Protein AF-0000000078079134 (afdb_homodimer)

Sequence (468 aa):
QHSVSSSVSHIVAVDLDTEELRIVKTSYPDKLHLVKGDVSQESTNVEAVETAIRQGKRLTSLILNAATFKPLGPFPTLNLVNWKWAYDINFFSIIRMLQVAWPYLQEPSGDVMITSTRMSQKPCESWTPYASTKATLNFLCGCIPLEDSRIKCVVMTPGAVDTQMQTQMRQEDYISKDLLKFLETLKDEGKLLKPEEPATAFSVLVETGIPESLNGQTVYWEDIVGSGKFKNPDQHSVSSSVSHIVAVDLDTEELRIVKTSYPDKLHLVKGDVSQESTNVEAVETAIRQGKRLTSLILNAATFKPLGPFPTL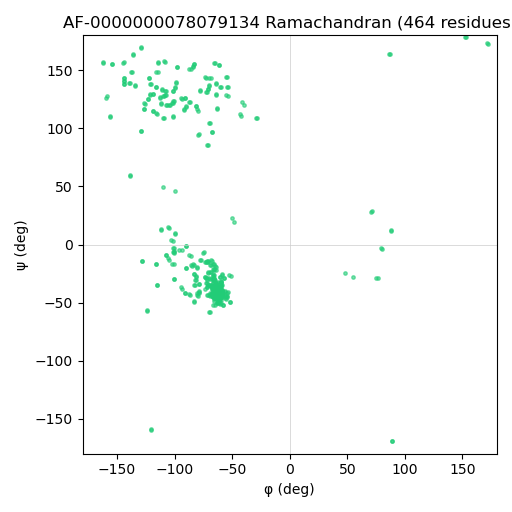NLVNWKWAYDINFFSIIRMLQVAWPYLQEPSGDVMITSTRMSQKPCESWTPYASTKATLNFLCGCIPLEDSRIKCVVMTPGAVDTQMQTQMRQEDYISKDLLKFLETLKDEGKLLKPEEPATAFSVLVETGIPESLNGQTVYWEDIVGSGKFKNPD

Secondary structure (DSSP, 8-state):
-----TT---EEEEES--HHHHHHHHH-TTTEEEEES-TTSHHHHHHHHHHHHHHHSS--EEEE--------S-GGGS-HHHHHHHHIIIIIHHHHHHHHHHHHHSSS-EEEEEE--GGGTS--TT-HHHHHHHHHHHHHHHHHHHH-TTEEEEEEE--SB-SHHHHHHHT-TTS-HHHHHHHHHHHHTT-SBPTHHHHHHHHHHHHH---GGGTTEEEEHHHHHTSSSS----/-----TT-S-EEEEES--HHHHHHHHH-TTTEEEEES-TTSHHHHHHHHHHHHHHHSS--EEEE--------S-GGGS-HHHHHHHHIIIIIHHHHHHHHHHHHHSSS-EEEEEE--GGGTS--TT-HHHHHHHHHHHHHHHHHHHH-TTEEEEEEE--SB-SHHHHHHHT-TTS-HHHHHHHHHHHHTT-SBPTHHHHHHHHHHHHH---GGGTTEEEEHHHHHTSSSS----

Organism: Fusarium culmorum (NCBI:txid5516)

pLDDT: mean 89.51, std 13.26, range [24.98, 98.44]

Radius of gyration: 23.97 Å; Cα contacts (8 Å, |Δi|>4): 802; chains: 2; bounding box: 57×76×55 Å

Foldseek 3Di:
DQDDFPVQQAAEDEDCDCVVVVVVCVVVVLHYHYQHDQLLDLVSLLVRLVVCCVRVVAAAEAEAEWADQDDFDAPVVDDVVRLVVRLSGLPVSVVSSCVSCVVRCVVPAHEYEYEAAPCLVPPDGRRCSRSVSRVVVLQVQLCVCVVPVRYFYAYEHAPQAPDPNLVVQLVDPRDDPVVNVVSVVCVVVVNHHYPVQLSVLVSLCSVPNDDPVRGSHYYYSCVRDPVVPSDDPD/DQDDFPVQQAAEDEDCDCVVVVVVCVVVVLHYHYQHDQLLDLVSLLVRLVVCCVRVVAAAEAEAEWADQDDFDAPVPDDVVRLVVRLSGLPVSVVSSCVSCVVRCVVPAHEYEYEAAPCLVPPDGRRCSRSVSRVVVLQVQLCVCVVPVRYFYAYEHAPQAPDPNLVVQLVDPRHDPVVNVVSVVCVVVVNHHYPVQLSVLVSLCSVPNDDPVRGSHYYYSCVRDPVVPSDDPD

Structure (mmCIF, N/CA/C/O backbone):
data_AF-0000000078079134-model_v1
#
loop_
_entity.id
_entity.type
_entity.pdbx_description
1 polymer 'Putative oxidoreductase'
#
loop_
_atom_site.group_PDB
_atom_site.id
_atom_site.type_symbol
_atom_site.label_atom_id
_atom_site.label_alt_id
_atom_site.label_comp_id
_atom_site.label_asym_id
_atom_site.label_entity_id
_atom_site.label_seq_id
_atom_site.pdbx_PDB_ins_code
_atom_site.Cartn_x
_atom_site.Cartn_y
_atom_site.Cartn_z
_atom_site.occupancy
_atom_site.B_iso_or_equiv
_atom_site.auth_seq_id
_atom_site.auth_comp_id
_atom_site.auth_asym_id
_atom_site.auth_atom_id
_atom_site.pdbx_PDB_model_num
ATOM 1 N N . GLN A 1 1 ? -13.047 24.25 13.312 1 32.56 1 GLN A N 1
ATOM 2 C CA . GLN A 1 1 ? -12.266 25.125 14.188 1 32.56 1 GLN A CA 1
ATOM 3 C C . GLN A 1 1 ? -10.797 24.719 14.195 1 32.56 1 GLN A C 1
ATOM 5 O O . GLN A 1 1 ? -10.461 23.562 14.5 1 32.56 1 GLN A O 1
ATOM 10 N N . HIS A 1 2 ? -10.141 25.266 13.32 1 46.44 2 HIS A N 1
ATOM 11 C CA . HIS A 1 2 ? -8.719 25.047 13.102 1 46.44 2 HIS A CA 1
ATOM 12 C C . HIS A 1 2 ? -7.898 25.609 14.266 1 46.44 2 HIS A C 1
ATOM 14 O O . HIS A 1 2 ? -8.203 26.672 14.797 1 46.44 2 HIS A O 1
ATOM 20 N N . SER A 1 3 ? -7.523 24.766 15.219 1 46.56 3 SER A N 1
ATOM 21 C CA . SER A 1 3 ? -6.609 25.266 16.234 1 46.56 3 SER A CA 1
ATOM 22 C C . SER A 1 3 ? -5.219 25.516 15.648 1 46.56 3 SER A C 1
ATOM 24 O O . SER A 1 3 ? -4.68 24.656 14.938 1 46.56 3 SER A O 1
ATOM 26 N N . VAL A 1 4 ? -4.996 26.812 15.477 1 53.03 4 VAL A N 1
ATOM 27 C CA . VAL A 1 4 ? -3.656 27.203 15.047 1 53.03 4 VAL A CA 1
ATOM 28 C C . VAL A 1 4 ? -2.715 27.234 16.25 1 53.03 4 VAL A C 1
ATOM 30 O O . VAL A 1 4 ? -3.01 27.875 17.25 1 53.03 4 VAL A O 1
ATOM 33 N N . SER A 1 5 ? -1.735 26.422 16.281 1 57.16 5 SER A N 1
ATOM 34 C CA . SER A 1 5 ? -0.707 26.359 17.328 1 57.16 5 SER A CA 1
ATOM 35 C C . SER A 1 5 ? -0.036 27.719 17.516 1 57.16 5 SER A C 1
ATOM 37 O O . SER A 1 5 ? 0.282 28.406 16.547 1 57.16 5 SER A O 1
ATOM 39 N N . SER A 1 6 ? 0.067 28.281 18.719 1 60 6 SER A N 1
ATOM 40 C CA . SER A 1 6 ? 0.675 29.562 19.078 1 60 6 SER A CA 1
ATOM 41 C C . SER A 1 6 ? 2.145 29.609 18.672 1 60 6 SER A C 1
ATOM 43 O O . SER A 1 6 ? 2.682 30.672 18.391 1 60 6 SER A O 1
ATOM 45 N N . SER A 1 7 ? 2.727 28.453 18.578 1 62.09 7 SER A N 1
ATOM 46 C CA . SER A 1 7 ? 4.16 28.438 18.312 1 62.09 7 SER A CA 1
ATOM 47 C C . SER A 1 7 ? 4.449 28.469 16.812 1 62.09 7 SER A C 1
ATOM 49 O O . SER A 1 7 ? 5.586 28.703 16.406 1 62.09 7 SER A O 1
ATOM 51 N N . VAL A 1 8 ? 3.357 28.312 16.062 1 68.81 8 VAL A N 1
ATOM 52 C CA . VAL A 1 8 ? 3.527 28.297 14.609 1 68.81 8 VAL A CA 1
ATOM 53 C C . VAL A 1 8 ? 3.309 29.703 14.047 1 68.81 8 VAL A C 1
ATOM 55 O O . VAL A 1 8 ? 2.291 30.344 14.336 1 68.81 8 VAL A O 1
ATOM 58 N N . SER A 1 9 ? 4.227 30.109 13.375 1 77.25 9 SER A N 1
ATOM 59 C CA . SER A 1 9 ? 4.184 31.484 12.891 1 77.25 9 SER A CA 1
ATOM 60 C C . SER A 1 9 ? 3.342 31.594 11.625 1 77.25 9 SER A C 1
ATOM 62 O O . SER A 1 9 ? 2.611 32.562 11.445 1 77.25 9 SER A O 1
ATOM 64 N N . HIS A 1 10 ? 3.426 30.594 10.859 1 94.12 10 HIS A N 1
ATOM 65 C CA . HIS A 1 10 ? 2.707 30.656 9.594 1 94.12 10 HIS A CA 1
ATOM 66 C C . HIS A 1 10 ? 2.145 29.297 9.211 1 94.12 10 HIS A C 1
ATOM 68 O O . HIS A 1 10 ? 2.801 28.266 9.406 1 94.12 10 HIS A O 1
ATOM 74 N N . ILE A 1 11 ? 0.944 29.297 8.719 1 95.19 11 ILE A N 1
ATOM 75 C CA . ILE A 1 11 ? 0.275 28.094 8.234 1 95.19 11 ILE A CA 1
ATOM 76 C C . ILE A 1 11 ? -0.149 28.297 6.781 1 95.19 11 ILE A C 1
ATOM 78 O O . ILE A 1 11 ? -0.783 29.297 6.445 1 95.19 11 ILE A O 1
ATOM 82 N N . VAL A 1 12 ? 0.262 27.406 5.906 1 96.62 12 VAL A N 1
ATOM 83 C CA . VAL A 1 12 ? -0.221 27.391 4.527 1 96.62 12 VAL A CA 1
ATOM 84 C C . VAL A 1 12 ? -1.216 26.234 4.352 1 96.62 12 VAL A C 1
ATOM 86 O O . VAL A 1 12 ? -0.881 25.078 4.586 1 96.62 12 VAL A O 1
ATOM 89 N N . ALA A 1 13 ? -2.451 26.531 3.973 1 96.25 13 ALA A N 1
ATOM 90 C CA . ALA A 1 13 ? -3.5 25.547 3.734 1 96.25 13 ALA A CA 1
ATOM 91 C C . ALA A 1 13 ? -3.797 25.406 2.242 1 96.25 13 ALA A C 1
ATOM 93 O O . ALA A 1 13 ? -3.992 26.422 1.55 1 96.25 13 ALA A O 1
ATOM 94 N N . VAL A 1 14 ? -3.783 24.188 1.764 1 96.12 14 VAL A N 1
ATOM 95 C CA . VAL A 1 14 ? -4.082 23.891 0.368 1 96.12 14 VAL A CA 1
ATOM 96 C C . VAL A 1 14 ? -5.449 23.219 0.266 1 96.12 14 VAL A C 1
ATOM 98 O O . VAL A 1 14 ? -5.738 22.266 1.006 1 96.12 14 VAL A O 1
ATOM 101 N N . ASP A 1 15 ? -6.281 23.672 -0.635 1 93.88 15 ASP A N 1
ATOM 102 C CA . ASP A 1 15 ? -7.59 23.078 -0.848 1 93.88 15 ASP A CA 1
ATOM 103 C C . ASP A 1 15 ? -8.086 23.328 -2.271 1 93.88 15 ASP A C 1
ATOM 105 O O . ASP A 1 15 ? -7.641 24.266 -2.936 1 93.88 15 ASP A O 1
ATOM 109 N N . LEU A 1 16 ? -8.945 22.453 -2.682 1 91.31 16 LEU A N 1
ATOM 110 C CA . LEU A 1 16 ? -9.594 22.641 -3.975 1 91.31 16 LEU A CA 1
ATOM 111 C C . LEU A 1 16 ? -10.516 23.859 -3.947 1 91.31 16 LEU A C 1
ATOM 113 O O . LEU A 1 16 ? -10.672 24.547 -4.957 1 91.31 16 LEU A O 1
ATOM 117 N N . ASP A 1 17 ? -11.156 24 -2.854 1 89.75 17 ASP A N 1
ATOM 118 C CA . ASP A 1 17 ? -12.062 25.109 -2.588 1 89.75 17 ASP A CA 1
ATOM 119 C C . ASP A 1 17 ? -11.688 25.828 -1.289 1 89.75 17 ASP A C 1
ATOM 121 O O . ASP A 1 17 ? -11.789 25.234 -0.207 1 89.75 17 ASP A O 1
ATOM 125 N N . THR A 1 18 ? -11.398 27.141 -1.421 1 90.12 18 THR A N 1
ATOM 126 C CA . THR A 1 18 ? -10.867 27.844 -0.258 1 90.12 18 THR A CA 1
ATOM 127 C C . THR A 1 18 ? -11.93 28.734 0.375 1 90.12 18 THR A C 1
ATOM 129 O O . THR A 1 18 ? -11.633 29.562 1.245 1 90.12 18 THR A O 1
ATOM 132 N N . GLU A 1 19 ? -13.133 28.547 0.016 1 91.06 19 GLU A N 1
ATOM 133 C CA . GLU A 1 19 ? -14.188 29.453 0.489 1 91.06 19 GLU A CA 1
ATOM 134 C C . GLU A 1 19 ? -14.312 29.391 2.008 1 91.06 19 GLU A C 1
ATOM 136 O O . GLU A 1 19 ? -14.312 30.422 2.674 1 91.06 19 GLU A O 1
ATOM 141 N N . GLU A 1 20 ? -14.398 28.203 2.529 1 88.25 20 GLU A N 1
ATOM 142 C CA . GLU A 1 20 ? -14.531 28.047 3.975 1 88.25 20 GLU A CA 1
ATOM 143 C C . GLU A 1 20 ? -13.266 28.5 4.695 1 88.25 20 GLU A C 1
ATOM 145 O O . GLU A 1 20 ? -13.336 29.078 5.789 1 88.25 20 GLU A O 1
ATOM 150 N N . LEU A 1 21 ? -12.148 28.328 4.121 1 91.88 21 LEU A N 1
ATOM 151 C CA . LEU A 1 21 ? -10.867 28.672 4.723 1 91.88 21 LEU A CA 1
ATOM 152 C C . LEU A 1 21 ? -10.664 30.188 4.738 1 91.88 21 LEU A C 1
ATOM 154 O O . LEU A 1 21 ? -9.984 30.719 5.613 1 91.88 21 LEU A O 1
ATOM 158 N N . ARG A 1 22 ? -11.266 30.859 3.811 1 93.56 22 ARG A N 1
ATOM 159 C CA . ARG A 1 22 ? -11.172 32.312 3.762 1 93.56 22 ARG A CA 1
ATOM 160 C C . ARG A 1 22 ? -11.828 32.938 4.984 1 93.56 22 ARG A C 1
ATOM 162 O O . ARG A 1 22 ? -11.352 33.969 5.496 1 93.56 22 ARG A O 1
ATOM 169 N N . ILE A 1 23 ? -12.844 32.312 5.406 1 92.81 23 ILE A N 1
ATOM 170 C CA . ILE A 1 23 ? -13.508 32.812 6.613 1 92.81 23 ILE A CA 1
ATOM 171 C C . ILE A 1 23 ? -12.578 32.656 7.812 1 92.81 23 ILE A C 1
ATOM 173 O O . ILE A 1 23 ? -12.422 33.562 8.609 1 92.81 23 ILE A O 1
ATOM 177 N N . VAL A 1 24 ? -11.898 31.531 7.91 1 90.5 24 VAL A N 1
ATOM 178 C CA . VAL A 1 24 ? -10.953 31.266 8.992 1 90.5 24 VAL A CA 1
ATOM 179 C C . VAL A 1 24 ? -9.789 32.25 8.906 1 90.5 24 VAL A C 1
ATOM 181 O O . VAL A 1 24 ? -9.305 32.75 9.922 1 90.5 24 VAL A O 1
ATOM 184 N N . LYS A 1 25 ? -9.391 32.594 7.719 1 93 25 LYS A N 1
ATOM 185 C CA . LYS A 1 25 ? -8.242 33.469 7.48 1 93 25 LYS A CA 1
ATOM 186 C C . LYS A 1 25 ? -8.5 34.875 8.016 1 93 25 LYS A C 1
ATOM 188 O O . LYS A 1 25 ? -7.566 35.562 8.43 1 93 25 LYS A O 1
ATOM 193 N N . THR A 1 26 ? -9.773 35.312 8.023 1 94.44 26 THR A N 1
ATOM 194 C CA . THR A 1 26 ? -10.102 36.656 8.531 1 94.44 26 THR A CA 1
ATOM 195 C C . THR A 1 26 ? -9.695 36.781 9.992 1 94.44 26 THR A C 1
ATOM 197 O O . THR A 1 26 ? -9.328 37.875 10.438 1 94.44 26 THR A O 1
ATOM 200 N N . SER A 1 27 ? -9.695 35.688 10.656 1 91.75 27 SER A N 1
ATOM 201 C CA . SER A 1 27 ? -9.32 35.688 12.07 1 91.75 27 SER A CA 1
ATOM 202 C C . SER A 1 27 ? -7.809 35.594 12.242 1 91.75 27 SER A C 1
ATOM 204 O O . SER A 1 27 ? -7.285 35.906 13.32 1 91.75 27 SER A O 1
ATOM 206 N N . TYR A 1 28 ? -7.078 35.156 11.195 1 91.31 28 TYR A N 1
ATOM 207 C CA . TYR A 1 28 ? -5.629 34.969 11.242 1 91.31 28 TYR A CA 1
ATOM 208 C C . TYR A 1 28 ? -4.973 35.469 9.953 1 91.31 28 TYR A C 1
ATOM 210 O O . TYR A 1 28 ? -4.246 34.688 9.305 1 91.31 28 TYR A O 1
ATOM 218 N N . PRO A 1 29 ? -5.137 36.719 9.609 1 91.06 29 PRO A N 1
ATOM 219 C CA . PRO A 1 29 ? -4.711 37.188 8.297 1 91.06 29 PRO A CA 1
ATOM 220 C C . PRO A 1 29 ? -3.197 37.125 8.109 1 91.06 29 PRO A C 1
ATOM 222 O O . PRO A 1 29 ? -2.717 36.969 6.988 1 91.06 29 PRO A O 1
ATOM 225 N N . ASP A 1 30 ? -2.42 37.281 9.172 1 91.5 30 ASP A N 1
ATOM 226 C CA . ASP A 1 30 ? -0.965 37.312 9.055 1 91.5 30 ASP A CA 1
ATOM 227 C C . ASP A 1 30 ? -0.362 35.906 9.281 1 91.5 30 ASP A C 1
ATOM 229 O O . ASP A 1 30 ? 0.834 35.719 9.062 1 91.5 30 ASP A O 1
ATOM 233 N N . LYS A 1 31 ? -1.21 34.969 9.633 1 93.44 31 LYS A N 1
ATOM 234 C CA . LYS A 1 31 ? -0.692 33.656 10.031 1 93.44 31 LYS A CA 1
ATOM 235 C C . LYS A 1 31 ? -1.122 32.562 9.055 1 93.44 31 LYS A C 1
ATOM 237 O O . LYS A 1 31 ? -0.361 31.656 8.773 1 93.44 31 LYS A O 1
ATOM 242 N N . LEU A 1 32 ? -2.338 32.688 8.516 1 95.38 32 LEU A N 1
ATOM 243 C CA . LEU A 1 32 ? -2.896 31.688 7.625 1 95.38 32 LEU A CA 1
ATOM 244 C C . LEU A 1 32 ? -2.797 32.125 6.168 1 95.38 32 LEU A C 1
ATOM 246 O O . LEU A 1 32 ? -3.295 33.188 5.801 1 95.38 32 LEU A O 1
ATOM 250 N N . HIS A 1 33 ? -2.15 31.359 5.367 1 96.75 33 HIS A N 1
ATOM 251 C CA . HIS A 1 33 ? -2.004 31.578 3.934 1 96.75 33 HIS A CA 1
ATOM 252 C C . HIS A 1 33 ? -2.67 30.469 3.129 1 96.75 33 HIS A C 1
ATOM 254 O O . HIS A 1 33 ? -2.561 29.297 3.48 1 96.75 33 HIS A O 1
ATOM 260 N N . LEU A 1 34 ? -3.398 30.891 2.088 1 97.19 34 LEU A N 1
ATOM 261 C CA . LEU A 1 34 ? -4.195 29.938 1.343 1 97.19 34 LEU A CA 1
ATOM 262 C C . LEU A 1 34 ? -3.631 29.719 -0.057 1 97.19 34 LEU A C 1
ATOM 264 O O . LEU A 1 34 ? -3.223 30.672 -0.717 1 97.19 34 LEU A O 1
ATOM 268 N N . VAL A 1 35 ? -3.514 28.516 -0.469 1 97.06 35 VAL A N 1
ATOM 269 C CA . VAL A 1 35 ? -3.205 28.125 -1.84 1 97.06 35 VAL A CA 1
ATOM 270 C C . VAL A 1 35 ? -4.352 27.297 -2.408 1 97.06 35 VAL A C 1
ATOM 272 O O . VAL A 1 35 ? -4.656 26.219 -1.892 1 97.06 35 VAL A O 1
ATOM 275 N N . LYS A 1 36 ? -5.004 27.812 -3.393 1 96.94 36 LYS A N 1
ATOM 276 C CA . LYS A 1 36 ? -6.074 27.078 -4.07 1 96.94 36 LYS A CA 1
ATOM 277 C C . LYS A 1 36 ? -5.52 26.203 -5.191 1 96.94 36 LYS A C 1
ATOM 279 O O . LYS A 1 36 ? -4.832 26.703 -6.086 1 96.94 36 LYS A O 1
ATOM 284 N N . GLY A 1 37 ? -5.812 24.875 -5.082 1 95.31 37 GLY A N 1
ATOM 285 C CA . GLY A 1 37 ? -5.332 24.016 -6.145 1 95.31 37 GLY A CA 1
ATOM 286 C C . GLY A 1 37 ? -5.523 22.531 -5.848 1 95.31 37 GLY A C 1
ATOM 287 O O . GLY A 1 37 ? -5.973 22.172 -4.758 1 95.31 37 GLY A O 1
ATOM 288 N N . ASP A 1 38 ? -5.234 21.734 -6.836 1 94.19 38 ASP A N 1
ATOM 289 C CA . ASP A 1 38 ? -5.262 20.266 -6.77 1 94.19 38 ASP A CA 1
ATOM 290 C C . ASP A 1 38 ? -3.904 19.719 -6.348 1 94.19 38 ASP A C 1
ATOM 292 O O . ASP A 1 38 ? -2.908 19.891 -7.051 1 94.19 38 ASP A O 1
ATOM 296 N N . VAL A 1 39 ? -3.936 19.047 -5.246 1 92.38 39 VAL A N 1
ATOM 297 C CA . VAL A 1 39 ? -2.688 18.547 -4.672 1 92.38 39 VAL A CA 1
ATOM 298 C C . VAL A 1 39 ? -2.057 17.516 -5.602 1 92.38 39 VAL A C 1
ATOM 300 O O . VAL A 1 39 ? -0.875 17.188 -5.465 1 92.38 39 VAL A O 1
ATOM 303 N N . SER A 1 40 ? -2.82 16.953 -6.508 1 90.38 40 SER A N 1
ATOM 304 C CA . SER A 1 40 ? -2.26 16 -7.465 1 90.38 40 SER A CA 1
ATOM 305 C C . SER A 1 40 ? -1.449 16.719 -8.539 1 90.38 40 SER A C 1
ATOM 307 O O . SER A 1 40 ? -0.752 16.078 -9.328 1 90.38 40 SER A O 1
ATOM 309 N N . GLN A 1 41 ? -1.516 18 -8.508 1 93.38 41 GLN A N 1
ATOM 310 C CA . GLN A 1 41 ? -0.771 18.781 -9.477 1 93.38 41 GLN A CA 1
ATOM 311 C C . GLN A 1 41 ? 0.525 19.328 -8.875 1 93.38 41 GLN A C 1
ATOM 313 O O . GLN A 1 41 ? 0.513 19.938 -7.805 1 93.38 41 GLN A O 1
ATOM 318 N N . GLU A 1 42 ? 1.567 19.203 -9.633 1 92.44 42 GLU A N 1
ATOM 319 C CA . GLU A 1 42 ? 2.877 19.641 -9.156 1 92.44 42 GLU A CA 1
ATOM 320 C C . GLU A 1 42 ? 2.908 21.141 -8.914 1 92.44 42 GLU A C 1
ATOM 322 O O . GLU A 1 42 ? 3.525 21.609 -7.957 1 92.44 42 GLU A O 1
ATOM 327 N N . SER A 1 43 ? 2.293 21.875 -9.773 1 96.62 43 SER A N 1
ATOM 328 C CA . SER A 1 43 ? 2.301 23.328 -9.648 1 96.62 43 SER A CA 1
ATOM 329 C C . SER A 1 43 ? 1.701 23.781 -8.32 1 96.62 43 SER A C 1
ATOM 331 O O . SER A 1 43 ? 2.188 24.719 -7.699 1 96.62 43 SER A O 1
ATOM 333 N N . THR A 1 44 ? 0.667 23.109 -7.906 1 96.88 44 THR A N 1
ATOM 334 C CA . THR A 1 44 ? 0.044 23.406 -6.621 1 96.88 44 THR A CA 1
ATOM 335 C C . THR A 1 44 ? 1.017 23.141 -5.477 1 96.88 44 THR A C 1
ATOM 337 O O . THR A 1 44 ? 1.137 23.953 -4.559 1 96.88 44 THR A O 1
ATOM 340 N N . ASN A 1 45 ? 1.744 22.047 -5.527 1 96.69 45 ASN A N 1
ATOM 341 C CA . ASN A 1 45 ? 2.695 21.672 -4.488 1 96.69 45 ASN A CA 1
ATOM 342 C C . ASN A 1 45 ? 3.85 22.672 -4.395 1 96.69 45 ASN A C 1
ATOM 344 O O . ASN A 1 45 ? 4.223 23.094 -3.301 1 96.69 45 ASN A O 1
ATOM 348 N N . VAL A 1 46 ? 4.301 23.062 -5.539 1 97.31 46 VAL A N 1
ATOM 349 C CA . VAL A 1 46 ? 5.402 24.016 -5.598 1 97.31 46 VAL A CA 1
ATOM 350 C C . VAL A 1 46 ? 4.957 25.359 -5.008 1 97.31 46 VAL A C 1
ATOM 352 O O . VAL A 1 46 ? 5.652 25.938 -4.172 1 97.31 46 VAL A O 1
ATOM 355 N N . GLU A 1 47 ? 3.818 25.766 -5.406 1 98.12 47 GLU A N 1
ATOM 356 C CA . GLU A 1 47 ? 3.297 27.031 -4.895 1 98.12 47 GLU A CA 1
ATOM 357 C C . GLU A 1 47 ? 3.125 26.984 -3.379 1 98.12 47 GLU A C 1
ATOM 359 O O . GLU A 1 47 ? 3.455 27.938 -2.684 1 98.12 47 GLU A O 1
ATOM 364 N N . ALA A 1 48 ? 2.609 25.906 -2.887 1 97.75 48 ALA A N 1
ATOM 365 C CA . ALA A 1 48 ? 2.385 25.766 -1.45 1 97.75 48 ALA A CA 1
ATOM 366 C C . ALA A 1 48 ? 3.699 25.844 -0.679 1 97.75 48 ALA A C 1
ATOM 368 O O . ALA A 1 48 ? 3.805 26.578 0.302 1 97.75 48 ALA A O 1
ATOM 369 N N . VAL A 1 49 ? 4.699 25.156 -1.123 1 97.19 49 VAL A N 1
ATOM 370 C CA . VAL A 1 49 ? 5.992 25.109 -0.447 1 97.19 49 VAL A CA 1
ATOM 371 C C . VAL A 1 49 ? 6.68 26.469 -0.551 1 97.19 49 VAL A C 1
ATOM 373 O O . VAL A 1 49 ? 7.215 26.969 0.437 1 97.19 49 VAL A O 1
ATOM 376 N N . GLU A 1 50 ? 6.598 27.047 -1.723 1 97.5 50 GLU A N 1
ATOM 377 C CA . GLU A 1 50 ? 7.195 28.375 -1.905 1 97.5 50 GLU A CA 1
ATOM 378 C C . GLU A 1 50 ? 6.535 29.406 -1.002 1 97.5 50 GLU A C 1
ATOM 380 O O . GLU A 1 50 ? 7.211 30.266 -0.439 1 97.5 50 GLU A O 1
ATOM 385 N N . THR A 1 51 ? 5.254 29.344 -0.93 1 97.62 51 THR A N 1
ATOM 386 C CA . THR A 1 51 ? 4.531 30.25 -0.042 1 97.62 51 THR A CA 1
ATOM 387 C C . THR A 1 51 ? 4.973 30.062 1.405 1 97.62 51 THR A C 1
ATOM 389 O O . THR A 1 51 ? 5.199 31.031 2.127 1 97.62 51 THR A O 1
ATOM 392 N N . ALA A 1 52 ? 5.105 28.812 1.828 1 96.12 52 ALA A N 1
ATOM 393 C CA . ALA A 1 52 ? 5.551 28.516 3.186 1 96.12 52 ALA A CA 1
ATOM 394 C C . ALA A 1 52 ? 6.938 29.094 3.451 1 96.12 52 ALA A C 1
ATOM 396 O O . ALA A 1 52 ? 7.18 29.688 4.504 1 96.12 52 ALA A O 1
ATOM 397 N N . ILE A 1 53 ? 7.785 28.953 2.484 1 95 53 ILE A N 1
ATOM 398 C CA . ILE A 1 53 ? 9.156 29.422 2.635 1 95 53 ILE A CA 1
ATOM 399 C C . ILE A 1 53 ? 9.188 30.953 2.633 1 95 53 ILE A C 1
ATOM 401 O O . ILE A 1 53 ? 9.875 31.578 3.447 1 95 53 ILE A O 1
ATOM 405 N N . ARG A 1 54 ? 8.453 31.516 1.761 1 95.56 54 ARG A N 1
ATOM 406 C CA . ARG A 1 54 ? 8.414 32.969 1.657 1 95.56 54 ARG A CA 1
ATOM 407 C C . ARG A 1 54 ? 7.895 33.594 2.947 1 95.56 54 ARG A C 1
ATOM 409 O O . ARG A 1 54 ? 8.445 34.594 3.428 1 95.56 54 ARG A O 1
ATOM 416 N N . GLN A 1 55 ? 6.926 32.969 3.508 1 94.12 55 GLN A N 1
ATOM 417 C CA . GLN A 1 55 ? 6.258 33.562 4.668 1 94.12 55 GLN A CA 1
ATOM 418 C C . GLN A 1 55 ? 6.973 33.188 5.961 1 94.12 55 GLN A C 1
ATOM 420 O O . GLN A 1 55 ? 7.113 34 6.867 1 94.12 55 GLN A O 1
ATOM 425 N N . GLY A 1 56 ? 7.367 31.984 6.109 1 91.25 56 GLY A N 1
ATOM 426 C CA . GLY A 1 56 ? 7.863 31.469 7.375 1 91.25 56 GLY A CA 1
ATOM 427 C C . GLY A 1 56 ? 9.367 31.281 7.398 1 91.25 56 GLY A C 1
ATOM 428 O O . GLY A 1 56 ? 9.945 30.984 8.445 1 91.25 56 GLY A O 1
ATOM 429 N N . LYS A 1 57 ? 10.016 31.359 6.246 1 89.31 57 LYS A N 1
ATOM 430 C CA . LYS A 1 57 ? 11.461 31.219 6.055 1 89.31 57 LYS A CA 1
ATOM 431 C C . LYS A 1 57 ? 11.898 29.766 6.16 1 89.31 57 LYS A C 1
ATOM 433 O O . LYS A 1 57 ? 12.93 29.375 5.609 1 89.31 57 LYS A O 1
ATOM 438 N N . ARG A 1 58 ? 11.094 29.078 6.953 1 91.12 58 ARG A N 1
ATOM 439 C CA . ARG A 1 58 ? 11.43 27.672 7.129 1 91.12 58 ARG A CA 1
ATOM 440 C C . ARG A 1 58 ? 10.172 26.797 7.09 1 91.12 58 ARG A C 1
ATOM 442 O O . ARG A 1 58 ? 9.102 27.234 7.531 1 91.12 58 ARG A O 1
ATOM 449 N N . LEU A 1 59 ? 10.367 25.531 6.578 1 94.75 59 LEU A N 1
ATOM 450 C CA . LEU A 1 59 ? 9.312 24.516 6.645 1 94.75 59 LEU A CA 1
ATOM 451 C C . LEU A 1 59 ? 9.578 23.531 7.773 1 94.75 59 LEU A C 1
ATOM 453 O O . LEU A 1 59 ? 10.5 22.719 7.684 1 94.75 59 LEU A O 1
ATOM 457 N N . THR A 1 60 ? 8.75 23.625 8.781 1 94.25 60 THR A N 1
ATOM 458 C CA . THR A 1 60 ? 9.031 22.812 9.961 1 94.25 60 THR A CA 1
ATOM 459 C C . THR A 1 60 ? 8.141 21.562 9.984 1 94.25 60 THR A C 1
ATOM 461 O O . THR A 1 60 ? 8.523 20.531 10.531 1 94.25 60 THR A O 1
ATOM 464 N N . SER A 1 61 ? 6.957 21.734 9.391 1 96.12 61 SER A N 1
ATOM 465 C CA . SER A 1 61 ? 6 20.641 9.438 1 96.12 61 SER A CA 1
ATOM 466 C C . SER A 1 61 ? 5.199 20.547 8.141 1 96.12 61 SER A C 1
ATOM 468 O O . SER A 1 61 ? 4.91 21.562 7.512 1 96.12 61 SER A O 1
ATOM 470 N N . LEU A 1 62 ? 4.918 19.391 7.742 1 97.12 62 LEU A N 1
ATOM 471 C CA . LEU A 1 62 ? 4.059 19.078 6.605 1 97.12 62 LEU A CA 1
ATOM 472 C C . LEU A 1 62 ? 2.955 18.109 7.016 1 97.12 62 LEU A C 1
ATOM 474 O O . LEU A 1 62 ? 3.236 17.016 7.5 1 97.12 62 LEU A O 1
ATOM 478 N N . ILE A 1 63 ? 1.729 18.516 6.941 1 96.94 63 ILE A N 1
ATOM 479 C CA . ILE A 1 63 ? 0.578 17.672 7.254 1 96.94 63 ILE A CA 1
ATOM 480 C C . ILE A 1 63 ? -0.14 17.281 5.965 1 96.94 63 ILE A C 1
ATOM 482 O O . ILE A 1 63 ? -0.591 18.141 5.211 1 96.94 63 ILE A O 1
ATOM 486 N N . LEU A 1 64 ? -0.224 16.031 5.715 1 97.06 64 LEU A N 1
ATOM 487 C CA . LEU A 1 64 ? -0.818 15.484 4.5 1 97.06 64 LEU A CA 1
ATOM 488 C C . LEU A 1 64 ? -2.141 14.789 4.812 1 97.06 64 LEU A C 1
ATOM 490 O O . LEU A 1 64 ? -2.152 13.703 5.387 1 97.06 64 LEU A O 1
ATOM 494 N N . ASN A 1 65 ? -3.244 15.438 4.367 1 92.19 65 ASN A N 1
ATOM 495 C CA . ASN A 1 65 ? -4.555 14.945 4.785 1 92.19 65 ASN A CA 1
ATOM 496 C C . ASN A 1 65 ? -5.477 14.727 3.588 1 92.19 65 ASN A C 1
ATOM 498 O O . ASN A 1 65 ? -6.516 14.078 3.707 1 92.19 65 ASN A O 1
ATOM 502 N N . ALA A 1 66 ? -5.16 15.234 2.441 1 87.56 66 ALA A N 1
ATOM 503 C CA . ALA A 1 66 ? -6.043 15.141 1.282 1 87.56 66 ALA A CA 1
ATOM 504 C C . ALA A 1 66 ? -6.242 13.688 0.857 1 87.56 66 ALA A C 1
ATOM 506 O O . ALA A 1 66 ? -5.277 12.93 0.742 1 87.56 66 ALA A O 1
ATOM 507 N N . ALA A 1 67 ? -7.547 13.328 0.699 1 90.94 67 ALA A N 1
ATOM 508 C CA . ALA A 1 67 ? -7.852 11.969 0.265 1 90.94 67 ALA A CA 1
ATOM 509 C C . ALA A 1 67 ? -9.281 11.867 -0.272 1 90.94 67 ALA A C 1
ATOM 511 O O . ALA A 1 67 ? -10.125 12.711 0.043 1 90.94 67 ALA A O 1
ATOM 512 N N . THR A 1 68 ? -9.477 10.914 -1.051 1 91.38 68 THR A N 1
ATOM 513 C CA . THR A 1 68 ? -10.805 10.461 -1.436 1 91.38 68 THR A CA 1
ATOM 514 C C . THR A 1 68 ? -11.055 9.039 -0.939 1 91.38 68 THR A C 1
ATOM 516 O O . THR A 1 68 ? -10.125 8.227 -0.863 1 91.38 68 THR A O 1
ATOM 519 N N . PHE A 1 69 ? -12.312 8.766 -0.629 1 92.5 69 PHE A N 1
ATOM 520 C CA . PHE A 1 69 ? -12.609 7.398 -0.213 1 92.5 69 PHE A CA 1
ATOM 521 C C . PHE A 1 69 ? -13.219 6.602 -1.361 1 92.5 69 PHE A C 1
ATOM 523 O O . PHE A 1 69 ? -13.484 5.406 -1.22 1 92.5 69 PHE A O 1
ATOM 530 N N . LYS A 1 70 ? -13.477 7.312 -2.441 1 91.94 70 LYS A N 1
ATOM 531 C CA . LYS A 1 70 ? -14 6.629 -3.621 1 91.94 70 LYS A CA 1
ATOM 532 C C . LYS A 1 70 ? -12.875 6.023 -4.449 1 91.94 70 LYS A C 1
ATOM 534 O O . LYS A 1 70 ? -11.734 6.492 -4.402 1 91.94 70 LYS A O 1
ATOM 539 N N . PRO A 1 71 ? -13.125 4.938 -5.215 1 93.56 71 PRO A N 1
ATOM 540 C CA . PRO A 1 71 ? -14.398 4.238 -5.426 1 93.56 71 PRO A CA 1
ATOM 541 C C . PRO A 1 71 ? -14.711 3.234 -4.316 1 93.56 71 PRO A C 1
ATOM 543 O O . PRO A 1 71 ? -13.797 2.787 -3.611 1 93.56 71 PRO A O 1
ATOM 546 N N . LEU A 1 72 ? -15.969 2.979 -4.172 1 92.31 72 LEU A N 1
ATOM 547 C CA . LEU A 1 72 ? -16.469 1.921 -3.307 1 92.31 72 LEU A CA 1
ATOM 548 C C . LEU A 1 72 ? -17.312 0.921 -4.102 1 92.31 72 LEU A C 1
ATOM 550 O O . LEU A 1 72 ? -18 1.3 -5.047 1 92.31 72 LEU A O 1
ATOM 554 N N . GLY A 1 73 ? -17.172 -0.346 -3.699 1 93.56 73 GLY A N 1
ATOM 555 C CA . GLY A 1 73 ? -17.969 -1.38 -4.336 1 93.56 73 GLY A CA 1
ATOM 556 C C . GLY A 1 73 ? -17.297 -2.744 -4.32 1 93.56 73 GLY A C 1
ATOM 557 O O . GLY A 1 73 ? -16.172 -2.887 -3.83 1 93.56 73 GLY A O 1
ATOM 558 N N . PRO A 1 74 ? -18.047 -3.699 -4.871 1 93.19 74 PRO A N 1
ATOM 559 C CA . PRO A 1 74 ? -17.453 -5.039 -4.953 1 93.19 74 PRO A CA 1
ATOM 560 C C . PRO A 1 74 ? -16.172 -5.07 -5.773 1 93.19 74 PRO A C 1
ATOM 562 O O . PRO A 1 74 ? -16.109 -4.484 -6.859 1 93.19 74 PRO A O 1
ATOM 565 N N . PHE A 1 75 ? -15.172 -5.762 -5.25 1 94.12 75 PHE A N 1
ATOM 566 C CA . PHE A 1 75 ? -13.812 -5.789 -5.797 1 94.12 75 PHE A CA 1
ATOM 567 C C . PHE A 1 75 ? -13.836 -6.125 -7.281 1 94.12 75 PHE A C 1
ATOM 569 O O . PHE A 1 75 ? -13.273 -5.398 -8.102 1 94.12 75 PHE A O 1
ATOM 576 N N . PRO A 1 76 ? -14.539 -7.18 -7.73 1 92.62 76 PRO A N 1
ATOM 577 C CA . PRO A 1 76 ? -14.414 -7.586 -9.133 1 92.62 76 PRO A CA 1
ATOM 578 C C . PRO A 1 76 ? -15.086 -6.605 -10.094 1 92.62 76 PRO A C 1
ATOM 580 O O . PRO A 1 76 ? -14.82 -6.633 -11.297 1 92.62 76 PRO A O 1
ATOM 583 N N . THR A 1 77 ? -15.906 -5.738 -9.594 1 93.38 77 THR A N 1
ATOM 584 C CA . THR A 1 77 ? -16.688 -4.887 -10.484 1 93.38 77 THR A CA 1
ATOM 585 C C . THR A 1 77 ? -16.078 -3.492 -10.578 1 93.38 77 THR A C 1
ATOM 587 O O . THR A 1 77 ? -16.516 -2.67 -11.383 1 93.38 77 THR A O 1
ATOM 590 N N . LEU A 1 78 ? -15.109 -3.236 -9.805 1 94.75 78 LEU A N 1
ATOM 591 C CA . LEU A 1 78 ? -14.531 -1.896 -9.75 1 94.75 78 LEU A CA 1
ATOM 592 C C . LEU A 1 78 ? -13.617 -1.65 -10.945 1 94.75 78 LEU A C 1
ATOM 594 O O . LEU A 1 78 ? -12.742 -2.471 -11.242 1 94.75 78 LEU A O 1
ATOM 598 N N . ASN A 1 79 ? -13.836 -0.569 -11.492 1 94.56 79 ASN A N 1
ATOM 599 C CA . ASN A 1 79 ? -13.031 -0.178 -12.648 1 94.56 79 ASN A CA 1
ATOM 600 C C . ASN A 1 79 ? -11.602 0.17 -12.25 1 94.56 79 ASN A C 1
ATOM 602 O O . ASN A 1 79 ? -11.383 0.958 -11.328 1 94.56 79 ASN A O 1
ATOM 606 N N . LEU A 1 80 ? -10.664 -0.359 -13.008 1 94.81 80 LEU A N 1
ATOM 607 C CA . LEU A 1 80 ? -9.258 -0.149 -12.703 1 94.81 80 LEU A CA 1
ATOM 608 C C . LEU A 1 80 ? -8.883 1.322 -12.844 1 94.81 80 LEU A C 1
ATOM 610 O O . LEU A 1 80 ? -8.031 1.823 -12.109 1 94.81 80 LEU A O 1
ATOM 614 N N . VAL A 1 81 ? -9.508 1.992 -13.758 1 95.19 81 VAL A N 1
ATOM 615 C CA . VAL A 1 81 ? -9.258 3.418 -13.945 1 95.19 81 VAL A CA 1
ATOM 616 C C . VAL A 1 81 ? -9.57 4.168 -12.648 1 95.19 81 VAL A C 1
ATOM 618 O O . VAL A 1 81 ? -8.812 5.059 -12.242 1 95.19 81 VAL A O 1
ATOM 621 N N . ASN A 1 82 ? -10.641 3.762 -11.977 1 95.12 82 ASN A N 1
ATOM 622 C CA . ASN A 1 82 ? -11.016 4.402 -10.719 1 95.12 82 ASN A CA 1
ATOM 623 C C . ASN A 1 82 ? -10.062 4.031 -9.594 1 95.12 82 ASN A C 1
ATOM 625 O O . ASN A 1 82 ? -9.797 4.844 -8.703 1 95.12 82 ASN A O 1
ATOM 629 N N . TRP A 1 83 ? -9.523 2.781 -9.648 1 95.94 83 TRP A N 1
ATOM 630 C CA . TRP A 1 83 ? -8.477 2.383 -8.711 1 95.94 83 TRP A CA 1
ATOM 631 C C . TRP A 1 83 ? -7.27 3.311 -8.82 1 95.94 83 TRP A C 1
ATOM 633 O O . TRP A 1 83 ? -6.793 3.842 -7.812 1 95.94 83 TRP A O 1
ATOM 643 N N . LYS A 1 84 ? -6.859 3.432 -10 1 96.25 84 LYS A N 1
ATOM 644 C CA . LYS A 1 84 ? -5.672 4.238 -10.258 1 96.25 84 LYS A CA 1
ATOM 645 C C . LYS A 1 84 ? -5.902 5.695 -9.883 1 96.25 84 LYS A C 1
ATOM 647 O O . LYS A 1 84 ? -5.004 6.359 -9.359 1 96.25 84 LYS A O 1
ATOM 652 N N . TRP A 1 85 ? -7.086 6.164 -10.156 1 95.44 85 TRP A N 1
ATOM 653 C CA . TRP A 1 85 ? -7.445 7.531 -9.781 1 95.44 85 TRP A CA 1
ATOM 654 C C . TRP A 1 85 ? -7.344 7.727 -8.273 1 95.44 85 TRP A C 1
ATOM 656 O O . TRP A 1 85 ? -6.809 8.734 -7.805 1 95.44 85 TRP A O 1
ATOM 666 N N . ALA A 1 86 ? -7.805 6.793 -7.473 1 96.25 86 ALA A N 1
ATOM 667 C CA . ALA A 1 86 ? -7.699 6.855 -6.02 1 96.25 86 ALA A CA 1
ATOM 668 C C . ALA A 1 86 ? -6.238 6.914 -5.578 1 96.25 86 ALA A C 1
ATOM 670 O O . ALA A 1 86 ? -5.887 7.684 -4.68 1 96.25 86 ALA A O 1
ATOM 671 N N . TYR A 1 87 ? -5.402 6.098 -6.211 1 97.62 87 TYR A N 1
ATOM 672 C CA . TYR A 1 87 ? -3.984 6.098 -5.871 1 97.62 87 TYR A CA 1
ATOM 673 C C . TYR A 1 87 ? -3.328 7.414 -6.266 1 97.62 87 TYR A C 1
ATOM 675 O O . TYR A 1 87 ? -2.43 7.898 -5.574 1 97.62 87 TYR A O 1
ATOM 683 N N . ASP A 1 88 ? -3.764 7.992 -7.367 1 96 88 ASP A N 1
ATOM 684 C CA . ASP A 1 88 ? -3.23 9.289 -7.785 1 96 88 ASP A CA 1
ATOM 685 C C . ASP A 1 88 ? -3.463 10.344 -6.711 1 96 88 ASP A C 1
ATOM 687 O O . ASP A 1 88 ? -2.557 11.117 -6.387 1 96 88 ASP A O 1
ATOM 691 N N . ILE A 1 89 ? -4.578 10.344 -6.125 1 94.31 89 ILE A N 1
ATOM 692 C CA . ILE A 1 89 ? -4.969 11.367 -5.164 1 94.31 89 ILE A CA 1
ATOM 693 C C . ILE A 1 89 ? -4.398 11.031 -3.791 1 94.31 89 ILE A C 1
ATOM 695 O O . ILE A 1 89 ? -3.764 11.875 -3.15 1 94.31 89 ILE A O 1
ATOM 699 N N . ASN A 1 90 ? -4.598 9.812 -3.387 1 96.81 90 ASN A N 1
ATOM 700 C CA . ASN A 1 90 ? -4.332 9.445 -1.999 1 96.81 90 ASN A CA 1
ATOM 701 C C . ASN A 1 90 ? -2.857 9.125 -1.773 1 96.81 90 ASN A C 1
ATOM 703 O O . ASN A 1 90 ? -2.373 9.188 -0.642 1 96.81 90 ASN A O 1
ATOM 707 N N . PHE A 1 91 ? -2.17 8.727 -2.809 1 97.94 91 PHE A N 1
ATOM 708 C CA . PHE A 1 91 ? -0.823 8.219 -2.584 1 97.94 91 PHE A CA 1
ATOM 709 C C . PHE A 1 91 ? 0.194 8.992 -3.414 1 97.94 91 PHE A C 1
ATOM 711 O O . PHE A 1 91 ? 1.085 9.641 -2.865 1 97.94 91 PHE A O 1
ATOM 718 N N . PHE A 1 92 ? 0.027 9.039 -4.73 1 97.44 92 PHE A N 1
ATOM 719 C CA . PHE A 1 92 ? 1.036 9.641 -5.594 1 97.44 92 PHE A CA 1
ATOM 720 C C . PHE A 1 92 ? 1.1 11.148 -5.395 1 97.44 92 PHE A C 1
ATOM 722 O O . PHE A 1 92 ? 2.17 11.75 -5.504 1 97.44 92 PHE A O 1
ATOM 729 N N . SER A 1 93 ? -0.044 11.758 -5.129 1 96.19 93 SER A N 1
ATOM 730 C CA . SER A 1 93 ? -0.024 13.18 -4.812 1 96.19 93 SER A CA 1
ATOM 731 C C . SER A 1 93 ? 0.826 13.461 -3.58 1 96.19 93 SER A C 1
ATOM 733 O O . SER A 1 93 ? 1.497 14.492 -3.506 1 96.19 93 SER A O 1
ATOM 735 N N . ILE A 1 94 ? 0.804 12.57 -2.637 1 96.88 94 ILE A N 1
ATOM 736 C CA . ILE A 1 94 ? 1.576 12.688 -1.404 1 96.88 94 ILE A CA 1
ATOM 737 C C . ILE A 1 94 ? 3.062 12.523 -1.709 1 96.88 94 ILE A C 1
ATOM 739 O O . ILE A 1 94 ? 3.896 13.281 -1.204 1 96.88 94 ILE A O 1
ATOM 743 N N . ILE A 1 95 ? 3.381 11.547 -2.531 1 97.25 95 ILE A N 1
ATOM 744 C CA . ILE A 1 95 ? 4.762 11.359 -2.965 1 97.25 95 ILE A CA 1
ATOM 745 C C . ILE A 1 95 ? 5.285 12.641 -3.602 1 97.25 95 ILE A C 1
ATOM 747 O O . ILE A 1 95 ? 6.375 13.109 -3.268 1 97.25 95 ILE A O 1
ATOM 751 N N . ARG A 1 96 ? 4.5 13.195 -4.445 1 96 96 ARG A N 1
ATOM 752 C CA . ARG A 1 96 ? 4.902 14.414 -5.148 1 96 96 ARG A CA 1
ATOM 753 C C . ARG A 1 96 ? 5.133 15.562 -4.172 1 96 96 ARG A C 1
ATOM 755 O O . ARG A 1 96 ? 6.148 16.25 -4.25 1 96 96 ARG A O 1
ATOM 762 N N . MET A 1 97 ? 4.199 15.742 -3.318 1 97.25 97 MET A N 1
ATOM 763 C CA . MET A 1 97 ? 4.324 16.812 -2.328 1 97.25 97 MET A CA 1
ATOM 764 C C . MET A 1 97 ? 5.578 16.609 -1.48 1 97.25 97 MET A C 1
ATOM 766 O O . MET A 1 97 ? 6.316 17.578 -1.231 1 97.25 97 MET A O 1
ATOM 770 N N . LEU A 1 98 ? 5.805 15.422 -1.05 1 97.44 98 LEU A N 1
ATOM 771 C CA . LEU A 1 98 ? 6.98 15.109 -0.246 1 97.44 98 LEU A CA 1
ATOM 772 C C . LEU A 1 98 ? 8.258 15.438 -1.01 1 97.44 98 LEU A C 1
ATOM 774 O O . LEU A 1 98 ? 9.188 16.031 -0.453 1 97.44 98 LEU A O 1
ATOM 778 N N . GLN A 1 99 ? 8.266 15.062 -2.246 1 96.62 99 GLN A N 1
ATOM 779 C CA . GLN A 1 99 ? 9.461 15.289 -3.047 1 96.62 99 GLN A CA 1
ATOM 780 C C . GLN A 1 99 ? 9.719 16.781 -3.238 1 96.62 99 GLN A C 1
ATOM 782 O O . GLN A 1 99 ? 10.867 17.234 -3.176 1 96.62 99 GLN A O 1
ATOM 787 N N . VAL A 1 100 ? 8.695 17.547 -3.467 1 96.31 100 VAL A N 1
ATOM 788 C CA . VAL A 1 100 ? 8.82 18.984 -3.629 1 96.31 100 VAL A CA 1
ATOM 789 C C . VAL A 1 100 ? 9.289 19.625 -2.318 1 96.31 100 VAL A C 1
ATOM 791 O O . VAL A 1 100 ? 10.133 20.516 -2.318 1 96.31 100 VAL A O 1
ATOM 794 N N . ALA A 1 101 ? 8.797 19.141 -1.192 1 97 101 ALA A N 1
ATOM 795 C CA . ALA A 1 101 ? 9.055 19.734 0.119 1 97 101 ALA A CA 1
ATOM 796 C C . ALA A 1 101 ? 10.383 19.234 0.688 1 97 101 ALA A C 1
ATOM 798 O O . ALA A 1 101 ? 10.922 19.828 1.624 1 97 101 ALA A O 1
ATOM 799 N N . TRP A 1 102 ? 10.922 18.141 0.145 1 96.94 102 TRP A N 1
ATOM 800 C CA . TRP A 1 102 ? 11.977 17.344 0.754 1 96.94 102 TRP A CA 1
ATOM 801 C C . TRP A 1 102 ? 13.203 18.203 1.062 1 96.94 102 TRP A C 1
ATOM 803 O O . TRP A 1 102 ? 13.688 18.219 2.193 1 96.94 102 TRP A O 1
ATOM 813 N N . PRO A 1 103 ? 13.656 19.094 0.134 1 95 103 PRO A N 1
ATOM 814 C CA . PRO A 1 103 ? 14.844 19.906 0.421 1 95 103 PRO A CA 1
ATOM 815 C C . PRO A 1 103 ? 14.625 20.891 1.562 1 95 103 PRO A C 1
ATOM 817 O O . PRO A 1 103 ? 15.57 21.234 2.273 1 95 103 PRO A O 1
ATOM 820 N N . TYR A 1 104 ? 13.438 21.25 1.751 1 95.25 104 TYR A N 1
ATOM 821 C CA . TYR A 1 104 ? 13.125 22.266 2.752 1 95.25 104 TYR A CA 1
ATOM 822 C C . TYR A 1 104 ? 12.859 21.625 4.109 1 95.25 104 TYR A C 1
ATOM 824 O O . TYR A 1 104 ? 12.883 22.312 5.141 1 95.25 104 TYR A O 1
ATOM 832 N N . LEU A 1 105 ? 12.547 20.344 4.098 1 95.62 105 LEU A N 1
ATOM 833 C CA . LEU A 1 105 ? 12.32 19.594 5.336 1 95.62 105 LEU A CA 1
ATOM 834 C C . LEU A 1 105 ? 13.648 19.156 5.949 1 95.62 105 LEU A C 1
ATOM 836 O O . LEU A 1 105 ? 13.742 18.953 7.16 1 95.62 105 LEU A O 1
ATOM 840 N N . GLN A 1 106 ? 14.594 18.984 5.133 1 91.75 106 GLN A N 1
ATOM 841 C CA . GLN A 1 106 ? 15.898 18.5 5.574 1 91.75 106 GLN A CA 1
ATOM 842 C C . GLN A 1 106 ? 16.594 19.516 6.473 1 91.75 106 GLN A C 1
ATOM 844 O O . GLN A 1 106 ? 17.375 19.141 7.352 1 91.75 106 GLN A O 1
ATOM 849 N N . GLU A 1 107 ? 16.422 20.797 6.363 1 81.88 107 GLU A N 1
ATOM 850 C CA . GLU A 1 107 ? 17.172 21.828 7.07 1 81.88 107 GLU A CA 1
ATOM 851 C C . GLU A 1 107 ? 16.266 22.609 8.023 1 81.88 107 GLU A C 1
ATOM 853 O O . GLU A 1 107 ? 15.398 23.359 7.586 1 81.88 107 GLU A O 1
ATOM 858 N N . PRO A 1 108 ? 16.516 22.438 9.203 1 75.62 108 PRO A N 1
ATOM 859 C CA . PRO A 1 108 ? 17.406 21.531 9.938 1 75.62 108 PRO A CA 1
ATOM 860 C C . PRO A 1 108 ? 16.828 20.141 10.125 1 75.62 108 PRO A C 1
ATOM 862 O O . PRO A 1 108 ? 17.547 19.141 10.031 1 75.62 108 PRO A O 1
ATOM 865 N N . SER A 1 109 ? 15.438 20.031 10.5 1 86.88 109 SER A N 1
ATOM 866 C CA . SER A 1 109 ? 14.672 18.812 10.656 1 86.88 109 SER A CA 1
ATOM 867 C C . SER A 1 109 ? 13.172 19.078 10.57 1 86.88 109 SER A C 1
ATOM 869 O O . SER A 1 109 ? 12.672 20.031 11.156 1 86.88 109 SER A O 1
ATOM 871 N N . GLY A 1 110 ? 12.594 18.328 9.688 1 94.75 110 GLY A N 1
ATOM 872 C CA . GLY A 1 110 ? 11.164 18.531 9.5 1 94.75 110 GLY A CA 1
ATOM 873 C C . GLY A 1 110 ? 10.328 17.344 9.922 1 94.75 110 GLY A C 1
ATOM 874 O O . GLY A 1 110 ? 10.836 16.234 10.062 1 94.75 110 GLY A O 1
ATOM 875 N N . ASP A 1 111 ? 9.078 17.656 10.227 1 97.19 111 ASP A N 1
ATOM 876 C CA . ASP A 1 111 ? 8.102 16.656 10.656 1 97.19 111 ASP A CA 1
ATOM 877 C C . ASP A 1 111 ? 6.996 16.484 9.609 1 97.19 111 ASP A C 1
ATOM 879 O O . ASP A 1 111 ? 6.387 17.469 9.18 1 97.19 111 ASP A O 1
ATOM 883 N N . VAL A 1 112 ? 6.832 15.25 9.258 1 98.25 112 VAL A N 1
ATOM 884 C CA . VAL A 1 112 ? 5.754 14.922 8.336 1 98.25 112 VAL A CA 1
ATOM 885 C C . VAL A 1 112 ? 4.664 14.141 9.07 1 98.25 112 VAL A C 1
ATOM 887 O O . VAL A 1 112 ? 4.953 13.172 9.773 1 98.25 112 VAL A O 1
ATOM 890 N N . MET A 1 113 ? 3.482 14.594 8.953 1 97.75 113 MET A N 1
ATOM 891 C CA . MET A 1 113 ? 2.32 13.93 9.539 1 97.75 113 MET A CA 1
ATOM 892 C C . MET A 1 113 ? 1.304 13.562 8.469 1 97.75 113 MET A C 1
ATOM 894 O O . MET A 1 113 ? 0.951 14.398 7.629 1 97.75 113 MET A O 1
ATOM 898 N N . ILE A 1 114 ? 0.884 12.297 8.477 1 97.94 114 ILE A N 1
ATOM 899 C CA . ILE A 1 114 ? -0.031 11.797 7.461 1 97.94 114 ILE A CA 1
ATOM 900 C C . ILE A 1 114 ? -1.307 11.281 8.125 1 97.94 114 ILE A C 1
ATOM 902 O O . ILE A 1 114 ? -1.249 10.617 9.164 1 97.94 114 ILE A O 1
ATOM 906 N N . THR A 1 115 ? -2.455 11.578 7.539 1 96.19 115 THR A N 1
ATOM 907 C CA . THR A 1 115 ? -3.73 11.078 8.039 1 96.19 115 THR A CA 1
ATOM 908 C C . THR A 1 115 ? -4.082 9.75 7.371 1 96.19 115 THR A C 1
ATOM 910 O O . THR A 1 115 ? -4.07 9.641 6.145 1 96.19 115 THR A O 1
ATOM 913 N N . SER A 1 116 ? -4.336 8.805 8.133 1 95.56 116 SER A N 1
ATOM 914 C CA . SER A 1 116 ? -4.773 7.5 7.645 1 95.56 116 SER A CA 1
ATOM 915 C C . SER A 1 116 ? -6.145 7.129 8.203 1 95.56 116 SER A C 1
ATOM 917 O O . SER A 1 116 ? -6.988 8 8.414 1 95.56 116 SER A O 1
ATOM 919 N N . THR A 1 117 ? -6.523 5.887 8.234 1 90.75 117 THR A N 1
ATOM 920 C CA . THR A 1 117 ? -7.809 5.375 8.688 1 90.75 117 THR A CA 1
ATOM 921 C C . THR A 1 117 ? -7.641 4.023 9.375 1 90.75 117 THR A C 1
ATOM 923 O O . THR A 1 117 ? -6.633 3.342 9.18 1 90.75 117 THR A O 1
ATOM 926 N N . ARG A 1 118 ? -8.578 3.756 10.18 1 86.44 118 ARG A N 1
ATOM 927 C CA . ARG A 1 118 ? -8.586 2.441 10.812 1 86.44 118 ARG A CA 1
ATOM 928 C C . ARG A 1 118 ? -8.664 1.33 9.766 1 86.44 118 ARG A C 1
ATOM 930 O O . ARG A 1 118 ? -8.086 0.255 9.961 1 86.44 118 ARG A O 1
ATOM 937 N N . MET A 1 119 ? -9.289 1.566 8.703 1 88.69 119 MET A N 1
ATOM 938 C CA . MET A 1 119 ? -9.492 0.583 7.648 1 88.69 119 MET A CA 1
ATOM 939 C C . MET A 1 119 ? -8.164 0.212 6.988 1 88.69 119 MET A C 1
ATOM 941 O O . MET A 1 119 ? -8.086 -0.783 6.266 1 88.69 119 MET A O 1
ATOM 945 N N . SER A 1 120 ? -7.145 1 7.184 1 92.81 120 SER A N 1
ATOM 946 C CA . SER A 1 120 ? -5.832 0.695 6.625 1 92.81 120 SER A CA 1
ATOM 947 C C . SER A 1 120 ? -5.168 -0.458 7.371 1 92.81 120 SER A C 1
ATOM 949 O O . SER A 1 120 ? -4.184 -1.024 6.898 1 92.81 120 SER A O 1
ATOM 951 N N . GLN A 1 121 ? -5.676 -0.779 8.516 1 90.75 121 GLN A N 1
ATOM 952 C CA . GLN A 1 121 ? -5.117 -1.855 9.328 1 90.75 121 GLN A CA 1
ATOM 953 C C . GLN A 1 121 ? -6.125 -2.992 9.5 1 90.75 121 GLN A C 1
ATOM 955 O O . GLN A 1 121 ? -5.758 -4.094 9.914 1 90.75 121 GLN A O 1
ATOM 960 N N . LYS A 1 122 ? -7.316 -2.678 9.227 1 89.31 122 LYS A N 1
ATOM 961 C CA . LYS A 1 122 ? -8.398 -3.658 9.273 1 89.31 122 LYS A CA 1
ATOM 962 C C . LYS A 1 122 ? -9.211 -3.643 7.984 1 89.31 122 LYS A C 1
ATOM 964 O O . LYS A 1 122 ? -10.18 -2.895 7.863 1 89.31 122 LYS A O 1
ATOM 969 N N . PRO A 1 123 ? -8.898 -4.543 7.137 1 89.88 123 PRO A N 1
ATOM 970 C CA . PRO A 1 123 ? -9.609 -4.578 5.855 1 89.88 123 PRO A CA 1
ATOM 971 C C . PRO A 1 123 ? -11.125 -4.66 6.027 1 89.88 123 PRO A C 1
ATOM 973 O O . PRO A 1 123 ? -11.609 -5.266 6.988 1 89.88 123 PRO A O 1
ATOM 976 N N . CYS A 1 124 ? -11.812 -3.992 5.113 1 88.12 124 CYS A N 1
ATOM 977 C CA . CYS A 1 124 ? -13.273 -3.949 5.094 1 88.12 124 CYS A CA 1
ATOM 978 C C . CYS A 1 124 ? -13.805 -4.188 3.686 1 88.12 124 CYS A C 1
ATOM 980 O O . CYS A 1 124 ? -13.305 -3.604 2.723 1 88.12 124 CYS A O 1
ATOM 982 N N . GLU A 1 125 ? -14.836 -4.988 3.66 1 91.25 125 GLU A N 1
ATOM 983 C CA . GLU A 1 125 ? -15.461 -5.305 2.379 1 91.25 125 GLU A CA 1
ATOM 984 C C . GLU A 1 125 ? -15.859 -4.035 1.633 1 91.25 125 GLU A C 1
ATOM 986 O O . GLU A 1 125 ? -16.375 -3.09 2.234 1 91.25 125 GLU A O 1
ATOM 991 N N . SER A 1 126 ? -15.586 -3.973 0.342 1 93.25 126 SER A N 1
ATOM 992 C CA . SER A 1 126 ? -16.016 -2.938 -0.588 1 93.25 126 SER A CA 1
ATOM 993 C C . SER A 1 126 ? -15.156 -1.688 -0.472 1 93.25 126 SER A C 1
ATOM 995 O O . SER A 1 126 ? -15.32 -0.736 -1.236 1 93.25 126 SER A O 1
ATOM 997 N N . TRP A 1 127 ? -14.195 -1.687 0.477 1 94.06 127 TRP A N 1
ATOM 998 C CA . TRP A 1 127 ? -13.398 -0.496 0.73 1 94.06 127 TRP A CA 1
ATOM 999 C C . TRP A 1 127 ? -11.945 -0.713 0.3 1 94.06 127 TRP A C 1
ATOM 1001 O O . TRP A 1 127 ? -11.07 0.097 0.612 1 94.06 127 TRP A O 1
ATOM 1011 N N . THR A 1 128 ? -11.672 -1.724 -0.423 1 96.31 128 THR A N 1
ATOM 1012 C CA . THR A 1 128 ? -10.312 -2.178 -0.699 1 96.31 128 THR A CA 1
ATOM 1013 C C . THR A 1 128 ? -9.508 -1.083 -1.392 1 96.31 128 THR A C 1
ATOM 1015 O O . THR A 1 128 ? -8.359 -0.817 -1.019 1 96.31 128 THR A O 1
ATOM 1018 N N . PRO A 1 129 ? -10.078 -0.349 -2.398 1 96.5 129 PRO A N 1
ATOM 1019 C CA . PRO A 1 129 ? -9.258 0.69 -3.029 1 96.5 129 PRO A CA 1
ATOM 1020 C C . PRO A 1 129 ? -8.82 1.773 -2.047 1 96.5 129 PRO A C 1
ATOM 1022 O O . PRO A 1 129 ? -7.629 2.082 -1.951 1 96.5 129 PRO A O 1
ATOM 1025 N N . TYR A 1 130 ? -9.719 2.244 -1.283 1 96.12 130 TYR A N 1
ATOM 1026 C CA . TYR A 1 130 ? -9.422 3.297 -0.317 1 96.12 130 TYR A CA 1
ATOM 1027 C C . TYR A 1 130 ? -8.477 2.789 0.764 1 96.12 130 TYR A C 1
ATOM 1029 O O . TYR A 1 130 ? -7.414 3.377 0.994 1 96.12 130 TYR A O 1
ATOM 1037 N N . ALA A 1 131 ? -8.844 1.682 1.367 1 96.44 131 ALA A N 1
ATOM 1038 C CA . ALA A 1 131 ? -8.078 1.134 2.486 1 96.44 131 ALA A CA 1
ATOM 1039 C C . ALA A 1 131 ? -6.652 0.794 2.066 1 96.44 131 ALA A C 1
ATOM 1041 O O . ALA A 1 131 ? -5.707 1.001 2.83 1 96.44 131 ALA A O 1
ATOM 1042 N N . SER A 1 132 ? -6.48 0.277 0.896 1 97.69 132 SER A N 1
ATOM 1043 C CA . SER A 1 132 ? -5.145 -0.102 0.442 1 97.69 132 SER A CA 1
ATOM 1044 C C . SER A 1 132 ? -4.27 1.125 0.218 1 97.69 132 SER A C 1
ATOM 1046 O O . SER A 1 132 ? -3.059 1.08 0.45 1 97.69 132 SER A O 1
ATOM 1048 N N . THR A 1 133 ? -4.82 2.271 -0.278 1 97.81 133 THR A N 1
ATOM 1049 C CA . THR A 1 133 ? -4.031 3.49 -0.417 1 97.81 133 THR A CA 1
ATOM 1050 C C . THR A 1 133 ? -3.51 3.953 0.941 1 97.81 133 THR A C 1
ATOM 1052 O O . THR A 1 133 ? -2.352 4.359 1.061 1 97.81 133 THR A O 1
ATOM 1055 N N . LYS A 1 134 ? -4.355 3.871 1.894 1 97.44 134 LYS A N 1
ATOM 1056 C CA . LYS A 1 134 ? -3.969 4.328 3.227 1 97.44 134 LYS A CA 1
ATOM 1057 C C . LYS A 1 134 ? -2.977 3.361 3.869 1 97.44 134 LYS A C 1
ATOM 1059 O O . LYS A 1 134 ? -2.08 3.781 4.602 1 97.44 134 LYS A O 1
ATOM 1064 N N . ALA A 1 135 ? -3.172 2.074 3.613 1 97.25 135 ALA A N 1
ATOM 1065 C CA . ALA A 1 135 ? -2.189 1.095 4.07 1 97.25 135 ALA A CA 1
ATOM 1066 C C . ALA A 1 135 ? -0.813 1.379 3.477 1 97.25 135 ALA A C 1
ATOM 1068 O O . ALA A 1 135 ? 0.206 1.226 4.152 1 97.25 135 ALA A O 1
ATOM 1069 N N . THR A 1 136 ? -0.808 1.73 2.246 1 97.81 136 THR A N 1
ATOM 1070 C CA . THR A 1 136 ? 0.444 2.064 1.576 1 97.81 136 THR A CA 1
ATOM 1071 C C . THR A 1 136 ? 1.102 3.275 2.23 1 97.81 136 THR A C 1
ATOM 1073 O O . THR A 1 136 ? 2.326 3.326 2.369 1 97.81 136 THR A O 1
ATOM 1076 N N . LEU A 1 137 ? 0.341 4.219 2.67 1 98.12 137 LEU A N 1
ATOM 1077 C CA . LEU A 1 137 ? 0.862 5.398 3.357 1 98.12 137 LEU A CA 1
ATOM 1078 C C . LEU A 1 137 ? 1.485 5.012 4.695 1 98.12 137 LEU A C 1
ATOM 1080 O O . LEU A 1 137 ? 2.49 5.598 5.105 1 98.12 137 LEU A O 1
ATOM 1084 N N . ASN A 1 138 ? 0.814 4.07 5.387 1 97.62 138 ASN A N 1
ATOM 1085 C CA . ASN A 1 138 ? 1.412 3.568 6.621 1 97.62 138 ASN A CA 1
ATOM 1086 C C . ASN A 1 138 ? 2.824 3.043 6.383 1 97.62 138 ASN A C 1
ATOM 1088 O O . ASN A 1 138 ? 3.74 3.346 7.152 1 97.62 138 ASN A O 1
ATOM 1092 N N . PHE A 1 139 ? 2.938 2.312 5.34 1 97.94 139 PHE A N 1
ATOM 1093 C CA . PHE A 1 139 ? 4.242 1.751 5.012 1 97.94 139 PHE A CA 1
ATOM 1094 C C . PHE A 1 139 ? 5.223 2.852 4.625 1 97.94 139 PHE A C 1
ATOM 1096 O O . PHE A 1 139 ? 6.375 2.844 5.062 1 97.94 139 PHE A O 1
ATOM 1103 N N . LEU A 1 140 ? 4.82 3.768 3.822 1 97.88 140 LEU A N 1
ATOM 1104 C CA . LEU A 1 140 ? 5.652 4.891 3.396 1 97.88 140 LEU A CA 1
ATOM 1105 C C . LEU A 1 140 ? 6.203 5.641 4.602 1 97.88 140 LEU A C 1
ATOM 1107 O O . LEU A 1 140 ? 7.371 6.047 4.605 1 97.88 140 LEU A O 1
ATOM 1111 N N . CYS A 1 141 ? 5.391 5.824 5.566 1 98.06 141 CYS A N 1
ATOM 1112 C CA . CYS A 1 141 ? 5.797 6.531 6.773 1 98.06 141 CYS A CA 1
ATOM 1113 C C . CYS A 1 141 ? 7.016 5.871 7.406 1 98.06 141 CYS A C 1
ATOM 1115 O O . CYS A 1 141 ? 7.922 6.559 7.879 1 98.06 141 CYS A O 1
ATOM 1117 N N . GLY A 1 142 ? 7.039 4.594 7.406 1 97.12 142 GLY A N 1
ATOM 1118 C CA . GLY A 1 142 ? 8.172 3.865 7.949 1 97.12 142 GLY A CA 1
ATOM 1119 C C . GLY A 1 142 ? 9.43 4.004 7.109 1 97.12 142 GLY A C 1
ATOM 1120 O O . GLY A 1 142 ? 10.539 3.82 7.605 1 97.12 142 GLY A O 1
ATOM 1121 N N . CYS A 1 143 ? 9.266 4.309 5.863 1 97.19 143 CYS A N 1
ATOM 1122 C CA . CYS A 1 143 ? 10.383 4.43 4.934 1 97.19 143 CYS A CA 1
ATOM 1123 C C . CYS A 1 143 ? 11.047 5.797 5.055 1 97.19 143 CYS A C 1
ATOM 1125 O O . CYS A 1 143 ? 12.258 5.926 4.852 1 97.19 143 CYS A O 1
ATOM 1127 N N . ILE A 1 144 ? 10.336 6.805 5.395 1 97.62 144 ILE A N 1
ATOM 1128 C CA . ILE A 1 144 ? 10.773 8.195 5.281 1 97.62 144 ILE A CA 1
ATOM 1129 C C . ILE A 1 144 ? 11.992 8.43 6.172 1 97.62 144 ILE A C 1
ATOM 1131 O O . ILE A 1 144 ? 13.031 8.898 5.707 1 97.62 144 ILE A O 1
ATOM 1135 N N . PRO A 1 145 ? 12 8.055 7.449 1 97.06 145 PRO A N 1
ATOM 1136 C CA . PRO A 1 145 ? 13.18 8.312 8.281 1 97.06 145 PRO A CA 1
ATOM 1137 C C . PRO A 1 145 ? 14.398 7.504 7.836 1 97.06 145 PRO A C 1
ATOM 1139 O O . PRO A 1 145 ? 15.531 7.859 8.164 1 97.06 145 PRO A O 1
ATOM 1142 N N . LEU A 1 146 ? 14.172 6.434 7.117 1 94.12 146 LEU A N 1
ATOM 1143 C CA . LEU A 1 146 ? 15.281 5.633 6.602 1 94.12 146 LEU A CA 1
ATOM 1144 C C . LEU A 1 146 ? 15.898 6.285 5.367 1 94.12 146 LEU A C 1
ATOM 1146 O O . LEU A 1 146 ? 17.109 6.18 5.141 1 94.12 146 LEU A O 1
ATOM 1150 N N . GLU A 1 147 ? 15.047 6.91 4.613 1 94.88 147 GLU A N 1
ATOM 1151 C CA . GLU A 1 147 ? 15.516 7.637 3.438 1 94.88 147 GLU A CA 1
ATOM 1152 C C . GLU A 1 147 ? 16.328 8.867 3.834 1 94.88 147 GLU A C 1
ATOM 1154 O O . GLU A 1 147 ? 17.266 9.25 3.137 1 94.88 147 GLU A O 1
ATOM 1159 N N . ASP A 1 148 ? 15.93 9.516 4.922 1 96.06 148 ASP A N 1
ATOM 1160 C CA . ASP A 1 148 ? 16.594 10.688 5.477 1 96.06 148 ASP A CA 1
ATOM 1161 C C . ASP A 1 148 ? 16.297 10.836 6.969 1 96.06 148 ASP A C 1
ATOM 1163 O O . ASP A 1 148 ? 15.195 11.219 7.355 1 96.06 148 ASP A O 1
ATOM 1167 N N . SER A 1 149 ? 17.328 10.609 7.832 1 94.75 149 SER A N 1
ATOM 1168 C CA . SER A 1 149 ? 17.141 10.578 9.281 1 94.75 149 SER A CA 1
ATOM 1169 C C . SER A 1 149 ? 16.797 11.961 9.82 1 94.75 149 SER A C 1
ATOM 1171 O O . SER A 1 149 ? 16.359 12.094 10.961 1 94.75 149 SER A O 1
ATOM 1173 N N . ARG A 1 150 ? 16.953 13.062 9.055 1 96.38 150 ARG A N 1
ATOM 1174 C CA . ARG A 1 150 ? 16.609 14.422 9.469 1 96.38 150 ARG A CA 1
ATOM 1175 C C . ARG A 1 150 ? 15.109 14.664 9.391 1 96.38 150 ARG A C 1
ATOM 1177 O O . ARG A 1 150 ? 14.609 15.656 9.93 1 96.38 150 ARG A O 1
ATOM 1184 N N . ILE A 1 151 ? 14.344 13.75 8.703 1 97.94 151 ILE A N 1
ATOM 1185 C CA . ILE A 1 151 ? 12.906 13.906 8.531 1 97.94 151 ILE A CA 1
ATOM 1186 C C . ILE A 1 151 ? 12.164 12.836 9.328 1 97.94 151 ILE A C 1
ATOM 1188 O O . ILE A 1 151 ? 12.391 11.641 9.117 1 97.94 151 ILE A O 1
ATOM 1192 N N . LYS A 1 152 ? 11.328 13.266 10.227 1 98.12 152 LYS A N 1
ATOM 1193 C CA . LYS A 1 152 ? 10.484 12.352 10.984 1 98.12 152 LYS A CA 1
ATOM 1194 C C . LYS A 1 152 ? 9.086 12.258 10.383 1 98.12 152 LYS A C 1
ATOM 1196 O O . LYS A 1 152 ? 8.633 13.18 9.695 1 98.12 152 LYS A O 1
ATOM 1201 N N . CYS A 1 153 ? 8.484 11.102 10.625 1 98.44 153 CYS A N 1
ATOM 1202 C CA . CYS A 1 153 ? 7.16 10.898 10.055 1 98.44 153 CYS A CA 1
ATOM 1203 C C . CYS A 1 153 ? 6.27 10.102 10.992 1 98.44 153 CYS A C 1
ATOM 1205 O O . CYS A 1 153 ? 6.727 9.148 11.633 1 98.44 153 CYS A O 1
ATOM 1207 N N . VAL A 1 154 ? 4.992 10.5 11.062 1 98.06 154 VAL A N 1
ATOM 1208 C CA . VAL A 1 154 ? 3.998 9.727 11.797 1 98.06 154 VAL A CA 1
ATOM 1209 C C . VAL A 1 154 ? 2.688 9.695 11.016 1 98.06 154 VAL A C 1
ATOM 1211 O O . VAL A 1 154 ? 2.32 10.672 10.359 1 98.06 154 VAL A O 1
ATOM 1214 N N . VAL A 1 155 ? 2.08 8.523 11.016 1 97.81 155 VAL A N 1
ATOM 1215 C CA . VAL A 1 155 ? 0.731 8.391 10.477 1 97.81 155 VAL A CA 1
ATOM 1216 C C . VAL A 1 155 ? -0.28 8.344 11.617 1 97.81 155 VAL A C 1
ATOM 1218 O O . VAL A 1 155 ? -0.102 7.598 12.586 1 97.81 155 VAL A O 1
ATOM 1221 N N . MET A 1 156 ? -1.306 9.125 11.5 1 95.56 156 MET A N 1
ATOM 1222 C CA . MET A 1 156 ? -2.297 9.203 12.562 1 95.56 156 MET A CA 1
ATOM 1223 C C . MET A 1 156 ? -3.67 8.766 12.062 1 95.56 156 MET A C 1
ATOM 1225 O O . MET A 1 156 ? -4.125 9.211 11.008 1 95.56 156 MET A O 1
ATOM 1229 N N . THR A 1 157 ? -4.281 7.922 12.727 1 94.19 157 THR A N 1
ATOM 1230 C CA . THR A 1 157 ? -5.676 7.547 12.523 1 94.19 157 THR A CA 1
ATOM 1231 C C . THR A 1 157 ? -6.598 8.391 13.398 1 94.19 157 THR A C 1
ATOM 1233 O O . THR A 1 157 ? -6.582 8.258 14.625 1 94.19 157 THR A O 1
ATOM 1236 N N . PRO A 1 158 ? -7.418 9.156 12.875 1 90.94 158 PRO A N 1
ATOM 1237 C CA . PRO A 1 158 ? -8.195 10.125 13.656 1 90.94 158 PRO A CA 1
ATOM 1238 C C . PRO A 1 158 ? -9.406 9.484 14.336 1 90.94 158 PRO A C 1
ATOM 1240 O O . PRO A 1 158 ? -9.953 10.062 15.281 1 90.94 158 PRO A O 1
ATOM 1243 N N . GLY A 1 159 ? -9.875 8.281 13.852 1 86.25 159 GLY A N 1
ATOM 1244 C CA . GLY A 1 159 ? -11.109 7.703 14.359 1 86.25 159 GLY A CA 1
ATOM 1245 C C . GLY A 1 159 ? -12.336 8.164 13.609 1 86.25 159 GLY A C 1
ATOM 1246 O O . GLY A 1 159 ? -12.227 8.711 12.508 1 86.25 159 GLY A O 1
ATOM 1247 N N . ALA A 1 160 ? -13.523 7.848 14.18 1 87.06 160 ALA A N 1
ATOM 1248 C CA . ALA A 1 160 ? -14.781 8.25 13.555 1 87.06 160 ALA A CA 1
ATOM 1249 C C . ALA A 1 160 ? -15.094 9.719 13.844 1 87.06 160 ALA A C 1
ATOM 1251 O O . ALA A 1 160 ? -15.695 10.039 14.875 1 87.06 160 ALA A O 1
ATOM 1252 N N . VAL A 1 161 ? -14.703 10.539 12.93 1 86.75 161 VAL A N 1
ATOM 1253 C CA . VAL A 1 161 ? -14.82 11.977 13.125 1 86.75 161 VAL A CA 1
ATOM 1254 C C . VAL A 1 161 ? -16.078 12.492 12.422 1 86.75 161 VAL A C 1
ATOM 1256 O O . VAL A 1 161 ? -16.406 12.055 11.312 1 86.75 161 VAL A O 1
ATOM 1259 N N . ASP A 1 162 ? -16.781 13.391 13.039 1 86.62 162 ASP A N 1
ATOM 1260 C CA . ASP A 1 162 ? -17.969 14.016 12.461 1 86.62 162 ASP A CA 1
ATOM 1261 C C . ASP A 1 162 ? -17.594 14.977 11.344 1 86.62 162 ASP A C 1
ATOM 1263 O O . ASP A 1 162 ? -17.406 16.172 11.578 1 86.62 162 ASP A O 1
ATOM 1267 N N . THR A 1 163 ? -17.438 14.461 10.141 1 83.25 163 THR A N 1
ATOM 1268 C CA . THR A 1 163 ? -17.047 15.219 8.953 1 83.25 163 THR A CA 1
ATOM 1269 C C . THR A 1 163 ? -18.016 14.945 7.797 1 83.25 163 THR A C 1
ATOM 1271 O O . THR A 1 163 ? -18.875 14.07 7.902 1 83.25 163 THR A O 1
ATOM 1274 N N . GLN A 1 164 ? -17.828 15.758 6.793 1 79.44 164 GLN A N 1
ATOM 1275 C CA . GLN A 1 164 ? -18.594 15.523 5.57 1 79.44 164 GLN A CA 1
ATOM 1276 C C . GLN A 1 164 ? -18.297 14.141 4.992 1 79.44 164 GLN A C 1
ATOM 1278 O O . GLN A 1 164 ? -19.188 13.477 4.465 1 79.44 164 GLN A O 1
ATOM 1283 N N . MET A 1 165 ? -17.109 13.703 5.117 1 78.94 165 MET A N 1
ATOM 1284 C CA . MET A 1 165 ? -16.75 12.375 4.637 1 78.94 165 MET A CA 1
ATOM 1285 C C . MET A 1 165 ? -17.531 11.289 5.371 1 78.94 165 MET A C 1
ATOM 1287 O O . MET A 1 165 ? -18.016 10.344 4.754 1 78.94 165 MET A O 1
ATOM 1291 N N . GLN A 1 166 ? -17.641 11.445 6.641 1 80.38 166 GLN A N 1
ATOM 1292 C CA . GLN A 1 166 ? -18.375 10.492 7.469 1 80.38 166 GLN A CA 1
ATOM 1293 C C . GLN A 1 166 ? -19.844 10.422 7.055 1 80.38 166 GLN A C 1
ATOM 1295 O O . GLN A 1 166 ? -20.422 9.336 7 1 80.38 166 GLN A O 1
ATOM 1300 N N . THR A 1 167 ? -20.375 11.586 6.758 1 85.25 167 THR A N 1
ATOM 1301 C CA . THR A 1 167 ? -21.75 11.664 6.285 1 85.25 167 THR A CA 1
ATOM 1302 C C . THR A 1 167 ? -21.906 10.945 4.953 1 85.25 167 THR A C 1
ATOM 1304 O O . THR A 1 167 ? -22.844 10.156 4.777 1 85.25 167 THR A O 1
ATOM 1307 N N . GLN A 1 168 ? -21 11.195 4.109 1 86.25 168 GLN A N 1
ATOM 1308 C CA . GLN A 1 168 ? -21.047 10.578 2.789 1 86.25 168 GLN A CA 1
ATOM 1309 C C . GLN A 1 168 ? -20.875 9.062 2.887 1 86.25 168 GLN A C 1
ATOM 1311 O O . GLN A 1 168 ? -21.547 8.312 2.18 1 86.25 168 GLN A O 1
ATOM 1316 N N . MET A 1 169 ? -20.031 8.664 3.787 1 84.56 169 MET A N 1
ATOM 1317 C CA . MET A 1 169 ? -19.766 7.238 3.971 1 84.56 169 MET A CA 1
ATOM 1318 C C . MET A 1 169 ? -21.031 6.508 4.41 1 84.56 169 MET A C 1
ATOM 1320 O O . MET A 1 169 ? -21.328 5.418 3.916 1 84.56 169 MET A O 1
ATOM 1324 N N . ARG A 1 170 ? -21.797 7.09 5.238 1 87.62 170 ARG A N 1
ATOM 1325 C CA . ARG A 1 170 ? -23.016 6.469 5.777 1 87.62 170 ARG A CA 1
ATOM 1326 C C . ARG A 1 170 ? -24.094 6.379 4.715 1 87.62 170 ARG A C 1
ATOM 1328 O O . ARG A 1 170 ? -25.078 5.648 4.879 1 87.62 170 ARG A O 1
ATOM 1335 N N . GLN A 1 171 ? -23.844 7.125 3.639 1 88.75 171 GLN A N 1
ATOM 1336 C CA . GLN A 1 171 ? -24.859 7.16 2.586 1 88.75 171 GLN A CA 1
ATOM 1337 C C . GLN A 1 171 ? -24.469 6.246 1.424 1 88.75 171 GLN A C 1
ATOM 1339 O O . GLN A 1 171 ? -25.234 6.105 0.462 1 88.75 171 GLN A O 1
ATOM 1344 N N . GLU A 1 172 ? -23.375 5.691 1.544 1 88.75 172 GLU A N 1
ATOM 1345 C CA . GLU A 1 172 ? -22.875 4.863 0.448 1 88.75 172 GLU A CA 1
ATOM 1346 C C . GLU A 1 172 ? -23.641 3.543 0.37 1 88.75 172 GLU A C 1
ATOM 1348 O O . GLU A 1 172 ? -23.922 2.924 1.396 1 88.75 172 GLU A O 1
ATOM 1353 N N . ASP A 1 173 ? -23.844 3.09 -0.826 1 87.69 173 ASP A N 1
ATOM 1354 C CA . ASP A 1 173 ? -24.609 1.874 -1.069 1 87.69 173 ASP A CA 1
ATOM 1355 C C . ASP A 1 173 ? -23.812 0.633 -0.661 1 87.69 173 ASP A C 1
ATOM 1357 O O . ASP A 1 173 ? -24.406 -0.374 -0.254 1 87.69 173 ASP A O 1
ATOM 1361 N N . TYR A 1 174 ? -22.609 0.741 -0.734 1 88.81 174 TYR A N 1
ATOM 1362 C CA . TYR A 1 174 ? -21.797 -0.467 -0.568 1 88.81 174 TYR A CA 1
ATOM 1363 C C . TYR A 1 174 ? -21.234 -0.556 0.845 1 88.81 174 TYR A C 1
ATOM 1365 O O . TYR A 1 174 ? -20.422 -1.432 1.14 1 88.81 174 TYR A O 1
ATOM 1373 N N . ILE A 1 175 ? -21.656 0.285 1.72 1 87.44 175 ILE A N 1
ATOM 1374 C CA . ILE A 1 175 ? -21.234 0.176 3.111 1 87.44 175 ILE A CA 1
ATOM 1375 C C . ILE A 1 175 ? -21.906 -1.041 3.756 1 87.44 175 ILE A C 1
ATOM 1377 O O . ILE A 1 175 ? -23.078 -1.301 3.539 1 87.44 175 ILE A O 1
ATOM 1381 N N . SER A 1 176 ? -21.094 -1.793 4.391 1 85.62 176 SER A N 1
ATOM 1382 C CA . SER A 1 176 ? -21.672 -2.967 5.043 1 85.62 176 SER A CA 1
ATOM 1383 C C . SER A 1 176 ? -22.688 -2.57 6.098 1 85.62 176 SER A C 1
ATOM 1385 O O . SER A 1 176 ? -22.594 -1.501 6.703 1 85.62 176 SER A O 1
ATOM 1387 N N . LYS A 1 177 ? -23.594 -3.471 6.344 1 87.75 177 LYS A N 1
ATOM 1388 C CA . LYS A 1 177 ? -24.625 -3.215 7.344 1 87.75 177 LYS A CA 1
ATOM 1389 C C . LYS A 1 177 ? -24.016 -3.012 8.727 1 87.75 177 LYS A C 1
ATOM 1391 O O . LYS A 1 177 ? -24.422 -2.119 9.469 1 87.75 177 LYS A O 1
ATOM 1396 N N . ASP A 1 178 ? -22.984 -3.789 9.016 1 86.94 178 ASP A N 1
ATOM 1397 C CA . ASP A 1 178 ? -22.344 -3.705 10.32 1 86.94 178 ASP A CA 1
ATOM 1398 C C . ASP A 1 178 ? -21.625 -2.363 10.492 1 86.94 178 ASP A C 1
ATOM 1400 O O . ASP A 1 178 ? -21.766 -1.72 11.539 1 86.94 178 ASP A O 1
ATOM 1404 N N . LEU A 1 179 ? -20.938 -1.961 9.492 1 85.62 179 LEU A N 1
ATOM 1405 C CA . LEU A 1 179 ? -20.234 -0.688 9.562 1 85.62 179 LEU A CA 1
ATOM 1406 C C . LEU A 1 17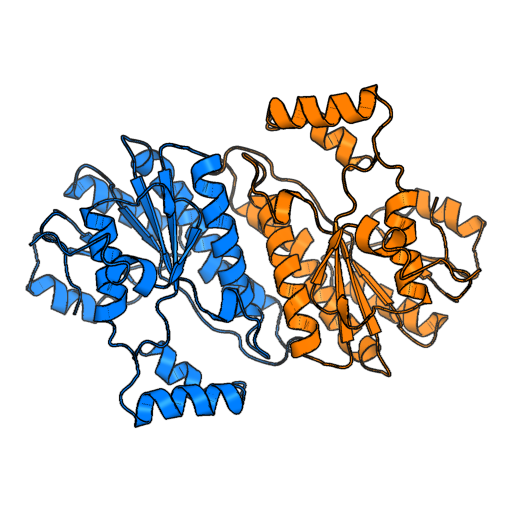9 ? -21.219 0.478 9.617 1 85.62 179 LEU A C 1
ATOM 1408 O O . LEU A 1 179 ? -21.031 1.424 10.383 1 85.62 179 LEU A O 1
ATOM 1412 N N . LEU A 1 180 ? -22.234 0.364 8.812 1 89.25 180 LEU A N 1
ATOM 1413 C CA . LEU A 1 180 ? -23.25 1.408 8.82 1 89.25 180 LEU A CA 1
ATOM 1414 C C . LEU A 1 180 ? -23.891 1.533 10.203 1 89.25 180 LEU A C 1
ATOM 1416 O O . LEU A 1 180 ? -24 2.637 10.742 1 89.25 180 LEU A O 1
ATOM 1420 N N . LYS A 1 181 ? -24.266 0.408 10.734 1 90.38 181 LYS A N 1
ATOM 1421 C CA . LYS A 1 181 ? -24.875 0.4 12.062 1 90.38 181 LYS A CA 1
ATOM 1422 C C . LYS A 1 181 ? -23.938 0.998 13.102 1 90.38 181 LYS A C 1
ATOM 1424 O O . LYS A 1 181 ? -24.359 1.771 13.961 1 90.38 181 LYS A O 1
ATOM 1429 N N . PHE A 1 182 ? -22.703 0.634 12.953 1 88.25 182 PHE A N 1
ATOM 1430 C CA . PHE A 1 182 ? -21.688 1.146 13.867 1 88.25 182 PHE A CA 1
ATOM 1431 C C . PHE A 1 182 ? -21.594 2.664 13.781 1 88.25 182 PHE A C 1
ATOM 1433 O O . PHE A 1 182 ? -21.672 3.355 14.805 1 88.25 182 PHE A O 1
ATOM 1440 N N . LEU A 1 183 ? -21.484 3.195 12.617 1 87.44 183 LEU A N 1
ATOM 1441 C CA . LEU A 1 183 ? -21.328 4.633 12.406 1 87.44 183 LEU A CA 1
ATOM 1442 C C . LEU A 1 183 ? -22.609 5.379 12.805 1 87.44 183 LEU A C 1
ATOM 1444 O O . LEU A 1 183 ? -22.531 6.465 13.383 1 87.44 183 LEU A O 1
ATOM 1448 N N . GLU A 1 184 ? -23.688 4.789 12.516 1 90.62 184 GLU A N 1
ATOM 1449 C CA . GLU A 1 184 ? -24.953 5.398 12.883 1 90.62 184 GLU A CA 1
ATOM 1450 C C . GLU A 1 184 ? -25.125 5.438 14.398 1 90.62 184 GLU A C 1
ATOM 1452 O O . GLU A 1 184 ? -25.641 6.422 14.945 1 90.62 184 GLU A O 1
ATOM 1457 N N . THR A 1 185 ? -24.75 4.363 14.977 1 91.62 185 THR A N 1
ATOM 1458 C CA . THR A 1 185 ? -24.828 4.316 16.438 1 91.62 185 THR A CA 1
ATOM 1459 C C . THR A 1 185 ? -23.969 5.406 17.062 1 91.62 185 THR A C 1
ATOM 1461 O O . THR A 1 185 ? -24.406 6.105 17.969 1 91.62 185 THR A O 1
ATOM 1464 N N . LEU A 1 186 ? -22.781 5.566 16.562 1 90.06 186 LEU A N 1
ATOM 1465 C CA . LEU A 1 186 ? -21.906 6.629 17.047 1 90.06 186 LEU A CA 1
ATOM 1466 C C . LEU A 1 186 ? -22.562 7.996 16.859 1 90.06 186 LEU A C 1
ATOM 1468 O O . LEU A 1 186 ? -22.531 8.836 17.75 1 90.06 186 LEU A O 1
ATOM 1472 N N . LYS A 1 187 ? -23.156 8.195 15.773 1 88.5 187 LYS A N 1
ATOM 1473 C CA . LYS A 1 187 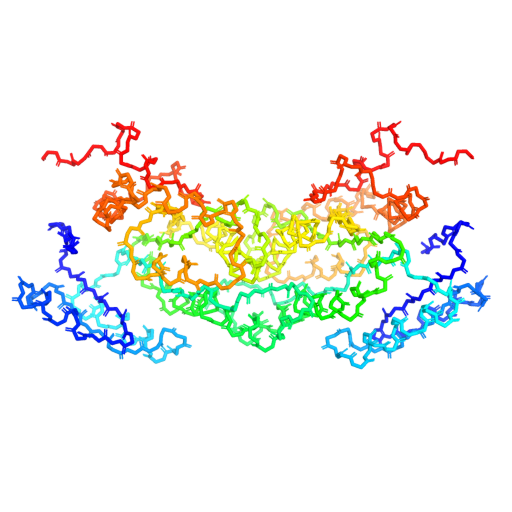? -23.812 9.469 15.469 1 88.5 187 LYS A CA 1
ATOM 1474 C C . LYS A 1 187 ? -25 9.711 16.391 1 88.5 187 LYS A C 1
ATOM 1476 O O . LYS A 1 187 ? -25.125 10.773 17 1 88.5 187 LYS A O 1
ATOM 1481 N N . ASP A 1 188 ? -25.797 8.734 16.5 1 92.44 188 ASP A N 1
ATOM 1482 C CA . ASP A 1 188 ? -27.031 8.828 17.297 1 92.44 188 ASP A CA 1
ATOM 1483 C C . ASP A 1 188 ? -26.719 9.07 18.766 1 92.44 188 ASP A C 1
ATOM 1485 O O . ASP A 1 188 ? -27.453 9.773 19.453 1 92.44 188 ASP A O 1
ATOM 1489 N N . GLU A 1 189 ? -25.609 8.484 19.188 1 93.81 189 GLU A N 1
ATOM 1490 C CA . GLU A 1 189 ? -25.234 8.594 20.594 1 93.81 189 GLU A CA 1
ATOM 1491 C C . GLU A 1 189 ? -24.359 9.82 20.828 1 93.81 189 GLU A C 1
ATOM 1493 O O . GLU A 1 189 ? -23.922 10.062 21.953 1 93.81 189 GLU A O 1
ATOM 1498 N N . GLY A 1 190 ? -24.062 10.539 19.844 1 90.06 190 GLY A N 1
ATOM 1499 C CA . GLY A 1 190 ? -23.234 11.727 19.969 1 90.06 190 GLY A CA 1
ATOM 1500 C C . GLY A 1 190 ? -21.781 11.414 20.266 1 90.06 190 GLY A C 1
ATOM 1501 O O . GLY A 1 190 ? -21.109 12.18 20.969 1 90.06 190 GLY A O 1
ATOM 1502 N N . LYS A 1 191 ? -21.359 10.18 19.781 1 89.06 191 LYS A N 1
ATOM 1503 C CA . LYS A 1 191 ? -20.016 9.711 20.109 1 89.06 191 LYS A CA 1
ATOM 1504 C C . LYS A 1 191 ? -19.047 9.914 18.953 1 89.06 191 LYS A C 1
ATOM 1506 O O . LYS A 1 191 ? -17.875 9.555 19.047 1 89.06 191 LYS A O 1
ATOM 1511 N N . LEU A 1 192 ? -19.484 10.492 17.906 1 90.12 192 LEU A N 1
ATOM 1512 C CA . LEU A 1 192 ? -18.547 10.898 16.875 1 90.12 192 LEU A CA 1
ATOM 1513 C C . LEU A 1 192 ? -17.594 11.961 17.391 1 90.12 192 LEU A C 1
ATOM 1515 O O . LEU A 1 192 ? -17.984 12.867 18.125 1 90.12 192 LEU A O 1
ATOM 1519 N N . LEU A 1 193 ? -16.359 11.773 16.984 1 89 193 LEU A N 1
ATOM 1520 C CA . LEU A 1 193 ? -15.359 12.75 17.406 1 89 193 LEU A CA 1
ATOM 1521 C C . LEU A 1 193 ? -15.578 14.086 16.703 1 89 193 LEU A C 1
ATOM 1523 O O . LEU A 1 193 ? -15.891 14.117 15.508 1 89 193 LEU A O 1
ATOM 1527 N N . LYS A 1 194 ? -15.453 15.094 17.5 1 90 194 LYS A N 1
ATOM 1528 C CA . LYS A 1 194 ? -15.406 16.406 16.859 1 90 194 LYS A CA 1
ATOM 1529 C C . LYS A 1 194 ? -14.102 16.594 16.094 1 90 194 LYS A C 1
ATOM 1531 O O . LYS A 1 194 ? -13.047 16.125 16.516 1 90 194 LYS A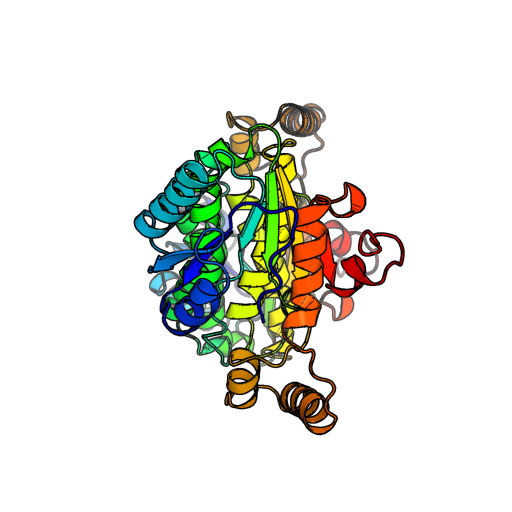 O 1
ATOM 1536 N N . PRO A 1 195 ? -14.148 17.266 14.945 1 87.69 195 PRO A N 1
ATOM 1537 C CA . PRO A 1 195 ? -12.945 17.484 14.133 1 87.69 195 PRO A CA 1
ATOM 1538 C C . PRO A 1 195 ? -11.789 18.062 14.938 1 87.69 195 PRO A C 1
ATOM 1540 O O . PRO A 1 195 ? -10.625 17.766 14.664 1 87.69 195 PRO A O 1
ATOM 1543 N N . GLU A 1 196 ? -12.039 18.781 15.984 1 87.56 196 GLU A N 1
ATOM 1544 C CA . GLU A 1 196 ? -11.016 19.438 16.797 1 87.56 196 GLU A CA 1
ATOM 1545 C C . GLU A 1 196 ? -10.219 18.406 17.594 1 87.56 196 GLU A C 1
ATOM 1547 O O . GLU A 1 196 ? -9.062 18.656 17.953 1 87.56 196 GLU A O 1
ATOM 1552 N N . GLU A 1 197 ? -10.82 17.312 17.812 1 86 197 GLU A N 1
ATOM 1553 C CA . GLU A 1 197 ? -10.18 16.328 18.688 1 86 197 GLU A CA 1
ATOM 1554 C C . GLU A 1 197 ? -8.945 15.719 18.016 1 86 197 GLU A C 1
ATOM 1556 O O . GLU A 1 197 ? -7.82 15.914 18.484 1 86 197 GLU A O 1
ATOM 1561 N N . PRO A 1 198 ? -9.133 15.141 16.891 1 87.69 198 PRO A N 1
ATOM 1562 C CA . PRO A 1 198 ? -7.898 14.672 16.25 1 87.69 198 PRO A CA 1
ATOM 1563 C C . PRO A 1 198 ? -6.988 15.82 15.812 1 87.69 198 PRO A C 1
ATOM 1565 O O . PRO A 1 198 ? -5.77 15.656 15.758 1 87.69 198 PRO A O 1
ATOM 1568 N N . ALA A 1 199 ? -7.512 16.953 15.539 1 89.5 199 ALA A N 1
ATOM 1569 C CA . ALA A 1 199 ? -6.707 18.094 15.133 1 89.5 199 ALA A CA 1
ATOM 1570 C C . ALA A 1 199 ? -5.738 18.516 16.234 1 89.5 199 ALA A C 1
ATOM 1572 O O . ALA A 1 199 ? -4.633 18.984 15.961 1 89.5 199 ALA A O 1
ATOM 1573 N N . THR A 1 200 ? -6.129 18.344 17.438 1 89.81 200 THR A N 1
ATOM 1574 C CA . THR A 1 200 ? -5.289 18.688 18.578 1 89.81 200 THR A CA 1
ATOM 1575 C C . THR A 1 200 ? -4.02 17.844 18.594 1 89.81 200 THR A C 1
ATOM 1577 O O . THR A 1 200 ? -2.949 18.328 18.969 1 89.81 200 THR A O 1
ATOM 1580 N N . ALA A 1 201 ? -4.172 16.625 18.203 1 91.44 201 ALA A N 1
ATOM 1581 C CA . ALA A 1 201 ? -3.004 15.75 18.141 1 91.44 201 ALA A CA 1
ATOM 1582 C C . ALA A 1 201 ? -1.963 16.297 17.172 1 91.44 201 ALA A C 1
ATOM 1584 O O . ALA A 1 201 ? -0.77 16.328 17.484 1 91.44 201 ALA A O 1
ATOM 1585 N N . PHE A 1 202 ? -2.404 16.766 16.031 1 92.25 202 PHE A N 1
ATOM 1586 C CA . PHE A 1 202 ? -1.491 17.359 15.062 1 92.25 202 PHE A CA 1
ATOM 1587 C C . PHE A 1 202 ? -0.844 18.625 15.633 1 92.25 202 PHE A C 1
ATOM 1589 O O . PHE A 1 202 ? 0.359 18.844 15.461 1 92.25 202 PHE A O 1
ATOM 1596 N N . SER A 1 203 ? -1.631 19.422 16.312 1 91.25 203 SER A N 1
ATOM 1597 C CA . SER A 1 203 ? -1.12 20.656 16.891 1 91.25 203 SER A CA 1
ATOM 1598 C C . SER A 1 203 ? -0.03 20.375 17.922 1 91.25 203 SER A C 1
ATOM 1600 O O . SER A 1 203 ? 0.986 21.062 17.969 1 91.25 203 SER A O 1
ATOM 1602 N N . VAL A 1 204 ? -0.273 19.391 18.688 1 90.88 204 VAL A N 1
ATOM 1603 C CA . VAL A 1 204 ? 0.7 19 19.703 1 90.88 204 VAL A CA 1
ATOM 1604 C C . VAL A 1 204 ? 2.008 18.594 19.031 1 90.88 204 VAL A C 1
ATOM 1606 O O . VAL A 1 204 ? 3.088 19.016 19.438 1 90.88 204 VAL A O 1
ATOM 1609 N N . LEU A 1 205 ? 1.923 17.859 18 1 93.06 205 LEU A N 1
ATOM 1610 C CA . LEU A 1 205 ? 3.121 17.375 17.328 1 93.06 205 LEU A CA 1
ATOM 1611 C C . LEU A 1 205 ? 3.834 18.516 16.609 1 93.06 205 LEU A C 1
ATOM 1613 O O . LEU A 1 205 ? 5.066 18.531 16.531 1 93.06 205 LEU A O 1
ATOM 1617 N N . VAL A 1 206 ? 3.057 19.422 16.094 1 92.44 206 VAL A N 1
ATOM 1618 C CA . VAL A 1 206 ? 3.652 20.578 15.43 1 92.44 206 VAL A CA 1
ATOM 1619 C C . VAL A 1 206 ? 4.445 21.406 16.438 1 92.44 206 VAL A C 1
ATOM 1621 O O . VAL A 1 206 ? 5.539 21.875 16.141 1 92.44 206 VAL A O 1
ATOM 1624 N N . GLU A 1 207 ? 3.928 21.469 17.562 1 89.5 207 GLU A N 1
ATOM 1625 C CA . GLU A 1 207 ? 4.531 22.312 18.594 1 89.5 207 GLU A CA 1
ATOM 1626 C C . GLU A 1 207 ? 5.734 21.625 19.234 1 89.5 207 GLU A C 1
ATOM 1628 O O . GLU A 1 207 ? 6.758 22.25 19.5 1 89.5 207 GLU A O 1
ATOM 1633 N N . THR A 1 208 ? 5.605 20.391 19.438 1 90.75 208 THR A N 1
ATOM 1634 C CA . THR A 1 208 ? 6.605 19.703 20.25 1 90.75 208 THR A CA 1
ATOM 1635 C C . THR A 1 208 ? 7.574 18.922 19.375 1 90.75 208 THR A C 1
ATOM 1637 O O . THR A 1 208 ? 8.641 18.516 19.828 1 90.75 208 THR A O 1
ATOM 1640 N N . GLY A 1 209 ? 7.188 18.719 18.188 1 93.31 209 GLY A N 1
ATOM 1641 C CA . GLY A 1 209 ? 7.914 17.781 17.344 1 93.31 209 GLY A CA 1
ATOM 1642 C C . GLY A 1 209 ? 7.457 16.359 17.516 1 93.31 209 GLY A C 1
ATOM 1643 O O . GLY A 1 209 ? 6.75 16.031 18.469 1 93.31 209 GLY A O 1
ATOM 1644 N N . ILE A 1 210 ? 7.82 15.516 16.594 1 95.56 210 ILE A N 1
ATOM 1645 C CA . ILE A 1 210 ? 7.512 14.094 16.672 1 95.56 210 ILE A CA 1
ATOM 1646 C C . ILE A 1 210 ? 8.523 13.398 17.578 1 95.56 210 ILE A C 1
ATOM 1648 O O . ILE A 1 210 ? 9.727 13.406 17.297 1 95.56 210 ILE A O 1
ATOM 1652 N N . PRO A 1 211 ? 8.023 12.805 18.641 1 95.25 211 PRO A N 1
ATOM 1653 C CA . PRO A 1 211 ? 8.977 12.062 19.469 1 95.25 211 PRO A CA 1
ATOM 1654 C C . PRO A 1 211 ? 9.57 10.859 18.75 1 95.25 211 PRO A C 1
ATOM 1656 O O . PRO A 1 211 ? 8.938 10.289 17.844 1 95.25 211 PRO A O 1
ATOM 1659 N N . GLU A 1 212 ? 10.727 10.438 19.172 1 95.88 212 GLU A N 1
ATOM 1660 C CA . GLU A 1 212 ? 11.43 9.328 18.547 1 95.88 212 GLU A CA 1
ATOM 1661 C C . GLU A 1 212 ? 10.594 8.047 18.594 1 95.88 212 GLU A C 1
ATOM 1663 O O . GLU A 1 212 ? 10.609 7.254 17.656 1 95.88 212 GLU A O 1
ATOM 1668 N N . SER A 1 213 ? 9.82 7.883 19.594 1 95.19 213 SER A N 1
ATOM 1669 C CA . SER A 1 213 ? 9.016 6.68 19.797 1 95.19 213 SER A CA 1
ATOM 1670 C C . SER A 1 213 ? 7.902 6.586 18.766 1 95.19 213 SER A C 1
ATOM 1672 O O . SER A 1 213 ? 7.375 5.5 18.5 1 95.19 213 SER A O 1
ATOM 1674 N N . LEU A 1 214 ? 7.617 7.684 18.141 1 96.5 214 LEU A N 1
ATOM 1675 C CA . LEU A 1 214 ? 6.516 7.703 17.188 1 96.5 214 LEU A CA 1
ATOM 1676 C C . LEU A 1 214 ? 7.039 7.777 15.75 1 96.5 214 LEU A C 1
ATOM 1678 O O . LEU A 1 214 ? 6.27 7.652 14.797 1 96.5 214 LEU A O 1
ATOM 1682 N N . ASN A 1 215 ? 8.359 7.996 15.656 1 97.56 215 ASN A N 1
ATOM 1683 C CA . ASN A 1 215 ? 8.953 8.172 14.328 1 97.56 215 ASN A CA 1
ATOM 1684 C C . ASN A 1 215 ? 8.805 6.914 13.477 1 97.56 215 ASN A C 1
ATOM 1686 O O . ASN A 1 215 ? 9.25 5.832 13.875 1 97.56 215 ASN A O 1
ATOM 1690 N N . GLY A 1 216 ? 8.094 7.02 12.383 1 97.44 216 GLY A N 1
ATOM 1691 C CA . GLY A 1 216 ? 7.895 5.918 11.453 1 97.44 216 GLY A CA 1
ATOM 1692 C C . GLY A 1 216 ? 6.707 5.047 11.805 1 97.44 216 GLY A C 1
ATOM 1693 O O . GLY A 1 216 ? 6.492 3.998 11.195 1 97.44 216 GLY A O 1
ATOM 1694 N N . GLN A 1 217 ? 5.852 5.523 12.758 1 96.69 217 GLN A N 1
ATOM 1695 C CA . GLN A 1 217 ? 4.797 4.664 13.281 1 96.69 217 GLN A CA 1
ATOM 1696 C C . GLN A 1 217 ? 3.424 5.109 12.789 1 96.69 217 GLN A C 1
ATOM 1698 O O . GLN A 1 217 ? 3.262 6.246 12.336 1 96.69 217 GLN A O 1
ATOM 1703 N N . THR A 1 218 ? 2.549 4.168 12.82 1 96.25 218 THR A N 1
ATOM 1704 C CA . THR A 1 218 ? 1.119 4.426 12.695 1 96.25 218 THR A CA 1
ATOM 1705 C C . THR A 1 218 ? 0.444 4.395 14.062 1 96.25 218 THR A C 1
ATOM 1707 O O . THR A 1 218 ? 0.527 3.393 14.781 1 96.25 218 THR A O 1
ATOM 1710 N N . VAL A 1 219 ? -0.212 5.484 14.375 1 95.38 219 VAL A N 1
ATOM 1711 C CA . VAL A 1 219 ? -0.759 5.578 15.727 1 95.38 219 VAL A CA 1
ATOM 1712 C C . VAL A 1 219 ? -2.182 6.133 15.672 1 95.38 219 VAL A C 1
ATOM 1714 O O . VAL A 1 219 ? -2.613 6.648 14.633 1 95.38 219 VAL A O 1
ATOM 1717 N N . TYR A 1 220 ? -2.914 5.949 16.75 1 93.5 220 TYR A N 1
ATOM 1718 C CA . TYR A 1 220 ? -4.199 6.621 16.922 1 93.5 220 TYR A CA 1
ATOM 1719 C C . TYR A 1 220 ? -4.016 8 17.531 1 93.5 220 TYR A C 1
ATOM 1721 O O . TYR A 1 220 ? -3.066 8.227 18.297 1 93.5 220 TYR A O 1
ATOM 1729 N N . TRP A 1 221 ? -4.918 8.875 17.203 1 92.06 221 TRP A N 1
ATOM 1730 C CA . TRP A 1 221 ? -4.785 10.242 17.703 1 92.06 221 TRP A CA 1
ATOM 1731 C C . TRP A 1 221 ? -4.723 10.266 19.219 1 92.06 221 TRP A C 1
ATOM 1733 O O . TRP A 1 221 ? -3.998 11.078 19.797 1 92.06 221 TRP A O 1
ATOM 1743 N N . GLU A 1 222 ? -5.352 9.305 19.828 1 89.25 222 GLU A N 1
ATOM 1744 C CA . GLU A 1 222 ? -5.402 9.25 21.297 1 89.25 222 GLU A CA 1
ATOM 1745 C C . GLU A 1 222 ? -4.035 8.914 21.875 1 89.25 222 GLU A C 1
ATOM 1747 O O . GLU A 1 222 ? -3.73 9.289 23.016 1 89.25 222 GLU A O 1
ATOM 1752 N N . ASP A 1 223 ? -3.285 8.211 21.125 1 88.75 223 ASP A N 1
ATOM 1753 C CA . ASP A 1 223 ? -1.945 7.844 21.578 1 88.75 223 ASP A CA 1
ATOM 1754 C C . ASP A 1 223 ? -1.058 9.078 21.719 1 88.75 223 ASP A C 1
ATOM 1756 O O . ASP A 1 223 ? -0.039 9.039 22.406 1 88.75 223 ASP A O 1
ATOM 1760 N N . ILE A 1 224 ? -1.38 10.117 21.078 1 88.75 224 ILE A N 1
ATOM 1761 C CA . ILE A 1 224 ? -0.587 11.344 21.062 1 88.75 224 ILE A CA 1
ATOM 1762 C C . ILE A 1 224 ? -1.043 12.266 22.188 1 88.75 224 ILE A C 1
ATOM 1764 O O . ILE A 1 224 ? -0.216 12.844 22.891 1 88.75 224 ILE A O 1
ATOM 1768 N N . VAL A 1 225 ? -2.352 12.344 22.375 1 83.62 225 VAL A N 1
ATOM 1769 C CA . VAL A 1 225 ? -2.887 13.289 23.344 1 83.62 225 VAL A CA 1
ATOM 1770 C C . VAL A 1 225 ? -3.104 12.594 24.688 1 83.62 225 VAL A C 1
ATOM 1772 O O . VAL A 1 225 ? -3.062 13.227 25.734 1 83.62 225 VAL A O 1
ATOM 1775 N N . GLY A 1 226 ? -3.535 11.305 24.734 1 65.12 226 GLY A N 1
ATOM 1776 C CA . GLY A 1 226 ? -3.9 10.617 25.969 1 65.12 226 GLY A CA 1
ATOM 1777 C C . GLY A 1 226 ? -2.703 10.094 26.734 1 65.12 226 GLY A C 1
ATOM 1778 O O . GLY A 1 226 ? -2.846 9.594 27.859 1 65.12 226 GLY A O 1
ATOM 1779 N N . SER A 1 227 ? -1.725 9.531 26.016 1 49.28 227 SER A N 1
ATOM 1780 C CA . SER A 1 227 ? -0.744 8.82 26.828 1 49.28 227 SER A CA 1
ATOM 1781 C C . SER A 1 227 ? -0.273 9.68 28 1 49.28 227 SER A C 1
ATOM 1783 O O . SER A 1 227 ? 0.482 9.211 28.844 1 49.28 227 SER A O 1
ATOM 1785 N N . GLY A 1 228 ? -0.949 10.734 28.469 1 47.06 228 GLY A N 1
ATOM 1786 C CA . GLY A 1 228 ? -0.386 11.531 29.562 1 47.06 228 GLY A CA 1
ATOM 1787 C C . GLY A 1 228 ? 1.007 12.047 29.25 1 47.06 228 GLY A C 1
ATOM 1788 O O . GLY A 1 228 ? 1.584 12.797 30.047 1 47.06 228 GLY A O 1
ATOM 1789 N N . LYS A 1 229 ? 1.776 11.523 28.531 1 40.69 229 LYS A N 1
ATOM 1790 C CA . LYS A 1 229 ? 3.158 11.922 28.281 1 40.69 229 LYS A CA 1
ATOM 1791 C C . LYS A 1 229 ? 3.217 13.18 27.422 1 40.69 229 LYS A C 1
ATOM 1793 O O . LYS A 1 229 ? 4.258 13.836 27.344 1 40.69 229 LYS A O 1
ATOM 1798 N N . PHE A 1 230 ? 2.385 13.484 26.359 1 40.16 230 PHE A N 1
ATOM 1799 C CA . PHE A 1 230 ? 2.521 14.727 25.609 1 40.16 230 PHE A CA 1
ATOM 1800 C C . PHE A 1 230 ? 1.488 15.75 26.078 1 40.16 230 PHE A C 1
ATOM 1802 O O . PHE A 1 230 ? 0.336 15.719 25.641 1 40.16 230 PHE A O 1
ATOM 1809 N N . LYS A 1 231 ? 1.25 15.992 27.328 1 34.69 231 LYS A N 1
ATOM 1810 C CA . LYS A 1 231 ? 0.45 17.047 27.938 1 34.69 231 LYS A CA 1
ATOM 1811 C C . LYS A 1 231 ? 0.665 18.375 27.25 1 34.69 231 LYS A C 1
ATOM 1813 O O . LYS A 1 231 ? 1.753 18.656 26.734 1 34.69 231 LYS A O 1
ATOM 1818 N N . ASN A 1 232 ? -0.497 19.078 26.688 1 32.66 232 ASN A N 1
ATOM 1819 C CA . ASN A 1 232 ? -0.466 20.484 26.328 1 32.66 232 ASN A CA 1
ATOM 1820 C C . ASN A 1 232 ? 0.533 21.266 27.188 1 32.66 232 ASN A C 1
ATOM 1822 O O . ASN A 1 232 ? 0.582 21.078 28.406 1 32.66 232 ASN A O 1
ATOM 1826 N N . PRO A 1 233 ? 1.611 21.672 26.594 1 27.38 233 PRO A N 1
ATOM 1827 C CA . PRO A 1 233 ? 2.254 22.594 27.531 1 27.38 233 PRO A CA 1
ATOM 1828 C C . PRO A 1 233 ? 1.26 23.531 28.219 1 27.38 233 PRO A C 1
ATOM 1830 O O . PRO A 1 233 ? 0.299 23.984 27.578 1 27.38 233 PRO A O 1
ATOM 1833 N N . ASP A 1 234 ? 0.972 23.391 29.594 1 24.98 234 ASP A N 1
ATOM 1834 C CA . ASP A 1 234 ? 0.334 24.516 30.25 1 24.98 234 ASP A CA 1
ATOM 1835 C C . ASP A 1 234 ? 0.847 25.844 29.688 1 24.98 234 ASP A C 1
ATOM 1837 O O . ASP A 1 234 ? 2.049 26.016 29.469 1 24.98 234 ASP A O 1
ATOM 1841 N N . GLN B 1 1 ? 13.719 -25.203 -12.039 1 32.81 1 GLN B N 1
ATOM 1842 C CA . GLN B 1 1 ? 13.07 -26.516 -11.93 1 32.81 1 GLN B CA 1
ATOM 1843 C C . GLN B 1 1 ? 11.672 -26.375 -11.336 1 32.81 1 GLN B C 1
ATOM 1845 O O . GLN B 1 1 ? 11.508 -25.844 -10.234 1 32.81 1 GLN B O 1
ATOM 1850 N N . HIS B 1 2 ? 10.812 -26.188 -12.172 1 46.5 2 HIS B N 1
ATOM 1851 C CA . HIS B 1 2 ? 9.391 -26.031 -11.875 1 46.5 2 HIS B CA 1
ATOM 1852 C C . HIS B 1 2 ? 8.781 -27.328 -11.359 1 46.5 2 HIS B C 1
ATOM 1854 O O . HIS B 1 2 ? 9.109 -28.406 -11.852 1 46.5 2 HIS B O 1
ATOM 1860 N N . SER B 1 3 ? 8.672 -27.469 -10.047 1 46.34 3 SER B N 1
ATOM 1861 C CA . SER B 1 3 ? 7.945 -28.641 -9.578 1 46.34 3 SER B CA 1
ATOM 1862 C C . SER B 1 3 ? 6.453 -28.531 -9.867 1 46.34 3 SER B C 1
ATOM 1864 O O . SER B 1 3 ? 5.844 -27.484 -9.602 1 46.34 3 SER B O 1
ATOM 1866 N N . VAL B 1 4 ? 6.102 -29.297 -10.891 1 52.59 4 VAL B N 1
ATOM 1867 C CA . VAL B 1 4 ? 4.676 -29.391 -11.195 1 52.59 4 VAL B CA 1
ATOM 1868 C C . VAL B 1 4 ? 4.008 -30.375 -10.242 1 52.59 4 VAL B C 1
ATOM 1870 O O . VAL B 1 4 ? 4.445 -31.531 -10.125 1 52.59 4 VAL B O 1
ATOM 1873 N N . SER B 1 5 ? 3.139 -29.953 -9.43 1 57 5 SER B N 1
ATOM 1874 C CA . SER B 1 5 ? 2.359 -30.766 -8.5 1 57 5 SER B CA 1
ATOM 1875 C C . SER B 1 5 ? 1.632 -31.906 -9.227 1 57 5 SER B C 1
ATOM 1877 O O . SER B 1 5 ? 1.061 -31.688 -10.297 1 57 5 SER B O 1
ATOM 1879 N N . SER B 1 6 ? 1.732 -33.156 -8.828 1 59.97 6 SER B N 1
ATOM 1880 C CA . SER B 1 6 ? 1.101 -34.344 -9.398 1 59.97 6 SER B CA 1
ATOM 1881 C C . SER B 1 6 ? -0.419 -34.219 -9.398 1 59.97 6 SER B C 1
ATOM 1883 O O . SER B 1 6 ? -1.098 -34.781 -10.25 1 59.97 6 SER B O 1
ATOM 1885 N N . SER B 1 7 ? -0.896 -33.438 -8.484 1 61.75 7 SER B N 1
ATOM 1886 C CA . SER B 1 7 ? -2.348 -33.344 -8.352 1 61.75 7 SER B CA 1
ATOM 1887 C C . SER B 1 7 ? -2.941 -32.312 -9.289 1 61.75 7 SER B C 1
ATOM 1889 O O . SER B 1 7 ? -4.156 -32.281 -9.508 1 61.75 7 SER B O 1
ATOM 1891 N N . VAL B 1 8 ? -2.031 -31.547 -9.906 1 68.5 8 VAL B N 1
ATOM 1892 C CA . VAL B 1 8 ? -2.5 -30.484 -10.797 1 68.5 8 VAL B CA 1
ATOM 1893 C C . VAL B 1 8 ? -2.529 -31 -12.234 1 68.5 8 VAL B C 1
ATOM 1895 O O . VAL B 1 8 ? -1.536 -31.547 -12.727 1 68.5 8 VAL B O 1
ATOM 1898 N N . SER B 1 9 ? -3.6 -30.859 -12.781 1 77.19 9 SER B N 1
ATOM 1899 C CA . SER B 1 9 ? -3.783 -31.438 -14.117 1 77.19 9 SER B CA 1
ATOM 1900 C C . SER B 1 9 ? -3.23 -30.5 -15.188 1 77.19 9 SER B C 1
ATOM 1902 O O . SER B 1 9 ? -2.652 -30.969 -16.172 1 77.19 9 SER B O 1
ATOM 1904 N N . HIS B 1 10 ? -3.367 -29.266 -14.938 1 94.06 10 HIS B N 1
ATOM 1905 C CA . HIS B 1 10 ? -2.93 -28.312 -15.945 1 94.06 10 HIS B CA 1
ATOM 1906 C C . HIS B 1 10 ? -2.336 -27.062 -15.312 1 94.06 10 HIS B C 1
ATOM 1908 O O . HIS B 1 10 ? -2.842 -26.578 -14.297 1 94.06 10 HIS B O 1
ATOM 1914 N N . ILE B 1 11 ? -1.272 -26.609 -15.867 1 95.12 11 ILE B N 1
ATOM 1915 C CA . ILE B 1 11 ? -0.61 -25.375 -15.438 1 95.12 11 ILE B CA 1
ATOM 1916 C C . ILE B 1 11 ? -0.51 -24.406 -16.609 1 95.12 11 ILE B C 1
ATOM 1918 O O . ILE B 1 11 ? -0.048 -24.781 -17.703 1 95.12 11 ILE B O 1
ATOM 1922 N N . VAL B 1 12 ? -1.013 -23.203 -16.453 1 96.56 12 VAL B N 1
ATOM 1923 C CA . VAL B 1 12 ? -0.82 -22.141 -17.422 1 96.56 12 VAL B CA 1
ATOM 1924 C C . VAL B 1 12 ? 0.218 -21.141 -16.906 1 96.56 12 VAL B C 1
ATOM 1926 O O . VAL B 1 12 ? 0.043 -20.562 -15.836 1 96.56 12 VAL B O 1
ATOM 1929 N N . ALA B 1 13 ? 1.318 -20.953 -17.625 1 96.19 13 ALA B N 1
ATOM 1930 C CA . ALA B 1 13 ? 2.383 -20.031 -17.266 1 96.19 13 ALA B CA 1
ATOM 1931 C C . ALA B 1 13 ? 2.379 -18.812 -18.203 1 96.19 13 ALA B C 1
ATOM 1933 O O . ALA B 1 13 ? 2.334 -18.969 -19.422 1 96.19 13 ALA B O 1
ATOM 1934 N N . VAL B 1 14 ? 2.387 -17.641 -17.609 1 96.06 14 VAL B N 1
ATOM 1935 C CA . VAL B 1 14 ? 2.42 -16.391 -18.359 1 96.06 14 VAL B CA 1
ATOM 1936 C C . VAL B 1 14 ? 3.789 -15.734 -18.203 1 96.06 14 VAL B C 1
ATOM 1938 O O . VAL B 1 14 ? 4.309 -15.617 -17.094 1 96.06 14 VAL B O 1
ATOM 1941 N N . ASP B 1 15 ? 4.379 -15.305 -19.297 1 93.81 15 ASP B N 1
ATOM 1942 C CA . ASP B 1 15 ? 5.668 -14.617 -19.266 1 93.81 15 ASP B CA 1
ATOM 1943 C C . ASP B 1 15 ? 5.836 -13.695 -20.469 1 93.81 15 ASP B C 1
ATOM 1945 O O . ASP B 1 15 ? 5.18 -13.875 -21.484 1 93.81 15 ASP B O 1
ATOM 1949 N N . LEU B 1 16 ? 6.668 -12.734 -20.25 1 91.25 16 LEU B N 1
ATOM 1950 C CA . LEU B 1 16 ? 7.02 -11.852 -21.359 1 91.25 16 LEU B CA 1
ATOM 1951 C C . LEU B 1 16 ? 7.82 -12.609 -22.422 1 91.25 16 LEU B C 1
ATOM 1953 O O . LEU B 1 16 ? 7.707 -12.32 -23.625 1 91.25 16 LEU B O 1
ATOM 1957 N N . ASP B 1 17 ? 8.641 -13.445 -21.953 1 89.62 17 ASP B N 1
ATOM 1958 C CA . ASP B 1 17 ? 9.484 -14.305 -22.781 1 89.62 17 ASP B CA 1
ATOM 1959 C C . ASP B 1 17 ? 9.32 -15.773 -22.375 1 89.62 17 ASP B C 1
ATOM 1961 O O . ASP B 1 17 ? 9.68 -16.172 -21.266 1 89.62 17 ASP B O 1
ATOM 1965 N N . THR B 1 18 ? 8.891 -16.594 -23.391 1 90.12 18 THR B N 1
ATOM 1966 C CA . THR B 1 18 ? 8.547 -17.969 -23.031 1 90.12 18 THR B CA 1
ATOM 1967 C C . THR B 1 18 ? 9.633 -18.938 -23.5 1 90.12 18 THR B C 1
ATOM 1969 O O . THR B 1 18 ? 9.445 -20.156 -23.484 1 90.12 18 THR B O 1
ATOM 1972 N N . GLU B 1 19 ? 10.742 -18.438 -23.828 1 91 19 GLU B N 1
ATOM 1973 C CA . GLU B 1 19 ? 11.789 -19.297 -24.406 1 91 19 GLU B CA 1
ATOM 1974 C C . GLU B 1 19 ? 12.227 -20.359 -23.391 1 91 19 GLU B C 1
ATOM 1976 O O . GLU B 1 19 ? 12.266 -21.547 -23.719 1 91 19 GLU B O 1
ATOM 1981 N N . GLU B 1 20 ? 12.523 -19.922 -22.219 1 88.25 20 GLU B N 1
ATOM 1982 C CA . GLU B 1 20 ? 12.961 -20.875 -21.188 1 88.25 20 GLU B CA 1
ATOM 1983 C C . GLU B 1 20 ? 11.836 -21.812 -20.797 1 88.25 20 GLU B C 1
ATOM 1985 O O . GLU B 1 20 ? 12.078 -23 -20.516 1 88.25 20 GLU B O 1
ATOM 1990 N N . LEU B 1 21 ? 10.648 -21.375 -20.812 1 91.81 21 LEU B N 1
ATOM 1991 C CA . LEU B 1 21 ? 9.492 -22.172 -20.406 1 91.81 21 LEU B CA 1
ATOM 1992 C C . LEU B 1 21 ? 9.164 -23.219 -21.469 1 91.81 21 LEU B C 1
ATOM 1994 O O . LEU B 1 21 ? 8.625 -24.281 -21.156 1 91.81 21 LEU B O 1
ATOM 1998 N N . ARG B 1 22 ? 9.492 -22.938 -22.688 1 93.5 22 ARG B N 1
ATOM 1999 C CA . ARG B 1 22 ? 9.258 -23.891 -23.766 1 93.5 22 ARG B CA 1
ATOM 2000 C C . ARG B 1 22 ? 10.086 -25.156 -23.562 1 93.5 22 ARG B C 1
ATOM 2002 O O . ARG B 1 22 ? 9.633 -26.25 -23.875 1 93.5 22 ARG B O 1
ATOM 2009 N N . ILE B 1 23 ? 11.219 -24.953 -23.047 1 92.69 23 ILE B N 1
ATOM 2010 C CA . ILE B 1 23 ? 12.07 -26.109 -22.734 1 92.69 23 ILE B CA 1
ATOM 2011 C C . ILE B 1 23 ? 11.414 -26.969 -21.656 1 92.69 23 ILE B C 1
ATOM 2013 O O . ILE B 1 23 ? 11.344 -28.188 -21.797 1 92.69 23 ILE B O 1
ATOM 2017 N N . VAL B 1 24 ? 10.875 -26.344 -20.641 1 90.38 24 VAL B N 1
ATOM 2018 C CA . VAL B 1 24 ? 10.195 -27.047 -19.562 1 90.38 24 VAL B CA 1
ATOM 2019 C C . VAL B 1 24 ? 8.953 -27.75 -20.109 1 90.38 24 VAL B C 1
ATOM 2021 O O . VAL B 1 24 ? 8.648 -28.875 -19.703 1 90.38 24 VAL B O 1
ATOM 2024 N N . LYS B 1 25 ? 8.305 -27.141 -21.031 1 92.88 25 LYS B N 1
ATOM 2025 C CA . LYS B 1 25 ? 7.059 -27.656 -21.578 1 92.88 25 LYS B CA 1
ATOM 2026 C C . LYS B 1 25 ? 7.293 -28.969 -22.328 1 92.88 25 LYS B C 1
ATOM 2028 O O . LYS B 1 25 ? 6.406 -29.828 -22.375 1 92.88 25 LYS B O 1
ATOM 2033 N N . THR B 1 26 ? 8.484 -29.172 -22.906 1 94.31 26 THR B N 1
ATOM 2034 C CA . THR B 1 26 ? 8.789 -30.406 -23.625 1 94.31 26 THR B CA 1
ATOM 2035 C C . THR B 1 26 ? 8.68 -31.609 -22.688 1 94.31 26 THR B C 1
ATOM 2037 O O . THR B 1 26 ? 8.312 -32.688 -23.125 1 94.31 26 THR B O 1
ATOM 2040 N N . SER B 1 27 ? 8.906 -31.359 -21.453 1 91.69 27 SER B N 1
ATOM 2041 C CA . SER B 1 27 ? 8.836 -32.438 -20.469 1 91.69 27 SER B CA 1
ATOM 2042 C C . SER B 1 27 ? 7.402 -32.625 -19.984 1 91.69 27 SER B C 1
ATOM 2044 O O . SER B 1 27 ? 7.078 -33.688 -19.422 1 91.69 27 SER B O 1
ATOM 2046 N N . TYR B 1 28 ? 6.52 -31.625 -20.188 1 91.25 28 TYR B N 1
ATOM 2047 C CA . TYR B 1 28 ? 5.137 -31.672 -19.719 1 91.25 28 TYR B CA 1
ATOM 2048 C C . TYR B 1 28 ? 4.191 -31.109 -20.781 1 91.25 28 TYR B C 1
ATOM 2050 O O . TYR B 1 28 ? 3.414 -30.203 -20.5 1 91.25 28 TYR B O 1
ATOM 2058 N N . PRO B 1 29 ? 4.168 -31.703 -21.953 1 91 29 PRO B N 1
ATOM 2059 C CA . PRO B 1 29 ? 3.438 -31.109 -23.078 1 91 29 PRO B CA 1
ATOM 2060 C C . PRO B 1 29 ? 1.929 -31.062 -22.844 1 91 29 PRO B C 1
ATOM 2062 O O . PRO B 1 29 ? 1.249 -30.172 -23.344 1 91 29 PRO B O 1
ATOM 2065 N N . ASP B 1 30 ? 1.383 -31.984 -22.094 1 91.38 30 ASP B N 1
ATOM 2066 C CA . ASP B 1 30 ? -0.063 -32.062 -21.906 1 91.38 30 ASP B CA 1
ATOM 2067 C C . ASP B 1 30 ? -0.48 -31.344 -20.609 1 91.38 30 ASP B C 1
ATOM 2069 O O . ASP B 1 30 ? -1.672 -31.172 -20.359 1 91.38 30 ASP B O 1
ATOM 2073 N N . LYS B 1 31 ? 0.499 -30.891 -19.875 1 93.38 31 LYS B N 1
ATOM 2074 C CA . LYS B 1 31 ? 0.193 -30.359 -18.547 1 93.38 31 LYS B CA 1
ATOM 2075 C C . LYS B 1 31 ? 0.512 -28.859 -18.469 1 93.38 31 LYS B C 1
ATOM 2077 O O . LYS B 1 31 ? -0.2 -28.109 -17.812 1 93.38 31 LYS B O 1
ATOM 2082 N N . LEU B 1 32 ? 1.573 -28.438 -19.172 1 95.25 32 LEU B N 1
ATOM 2083 C CA . LEU B 1 32 ? 2.029 -27.047 -19.125 1 95.25 32 LEU B CA 1
ATOM 2084 C C . LEU B 1 32 ? 1.598 -26.281 -20.359 1 95.25 32 LEU B C 1
ATOM 2086 O O . LEU B 1 32 ? 1.912 -26.688 -21.484 1 95.25 32 LEU B O 1
ATOM 2090 N N . HIS B 1 33 ? 0.875 -25.234 -20.188 1 96.69 33 HIS B N 1
ATOM 2091 C CA . HIS B 1 33 ? 0.417 -24.359 -21.25 1 96.69 33 HIS B CA 1
ATOM 2092 C C . HIS B 1 33 ? 1.005 -22.953 -21.094 1 96.69 33 HIS B C 1
ATOM 2094 O O . HIS B 1 33 ? 1.076 -22.422 -19.984 1 96.69 33 HIS B O 1
ATOM 2100 N N . LEU B 1 34 ? 1.462 -22.422 -22.234 1 97.19 34 LEU B N 1
ATOM 2101 C CA . LEU B 1 34 ? 2.178 -21.156 -22.172 1 97.19 34 LEU B CA 1
ATOM 2102 C C . LEU B 1 34 ? 1.36 -20.031 -22.812 1 97.19 34 LEU B C 1
ATOM 2104 O O . LEU B 1 34 ? 0.745 -20.234 -23.859 1 97.19 34 LEU B O 1
ATOM 2108 N N . VAL B 1 35 ? 1.272 -18.938 -22.172 1 97.06 35 VAL B N 1
ATOM 2109 C CA . VAL B 1 35 ? 0.728 -17.688 -22.719 1 97.06 35 VAL B CA 1
ATOM 2110 C C . VAL B 1 35 ? 1.803 -16.609 -22.703 1 97.06 35 VAL B C 1
ATOM 2112 O O . VAL B 1 35 ? 2.311 -16.234 -21.641 1 97.06 35 VAL B O 1
ATOM 2115 N N . LYS B 1 36 ? 2.193 -16.172 -23.859 1 96.94 36 LYS B N 1
ATOM 2116 C CA . LYS B 1 36 ? 3.164 -15.086 -23.969 1 96.94 36 LYS B CA 1
ATOM 2117 C C . LYS B 1 36 ? 2.473 -13.727 -23.953 1 96.94 36 LYS B C 1
ATOM 2119 O O . LYS B 1 36 ? 1.577 -13.469 -24.766 1 96.94 36 LYS B O 1
ATOM 2124 N N . GLY B 1 37 ? 2.893 -12.883 -22.969 1 95.31 37 GLY B N 1
ATOM 2125 C CA . GLY B 1 37 ? 2.287 -11.562 -22.922 1 95.31 37 GLY B CA 1
ATOM 2126 C C . GLY B 1 37 ? 2.67 -10.773 -21.688 1 95.31 37 GLY B C 1
ATOM 2127 O O . GLY B 1 37 ? 3.357 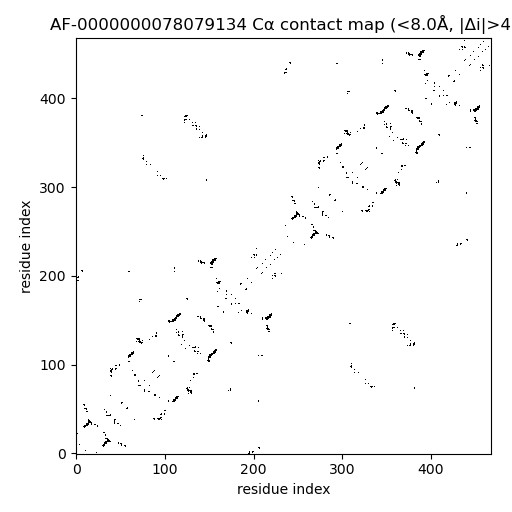-11.289 -20.812 1 95.31 37 GLY B O 1
ATOM 2128 N N . ASP B 1 38 ? 2.273 -9.531 -21.672 1 94.12 38 ASP B N 1
ATOM 2129 C CA . ASP B 1 38 ? 2.449 -8.594 -20.562 1 94.12 38 ASP B CA 1
ATOM 2130 C C . ASP B 1 38 ? 1.26 -8.648 -19.609 1 94.12 38 ASP B C 1
ATOM 2132 O O . ASP B 1 38 ? 0.13 -8.344 -20 1 94.12 38 ASP B O 1
ATOM 2136 N N . VAL B 1 39 ? 1.573 -9.008 -18.422 1 92.44 39 VAL B N 1
ATOM 2137 C CA . VAL B 1 39 ? 0.516 -9.211 -17.438 1 92.44 39 VAL B CA 1
ATOM 2138 C C . VAL B 1 39 ? -0.196 -7.891 -17.156 1 92.44 39 VAL B C 1
ATOM 2140 O O . VAL B 1 39 ? -1.29 -7.879 -16.594 1 92.44 39 VAL B O 1
ATOM 2143 N N . SER B 1 40 ? 0.413 -6.773 -17.469 1 90.44 40 SER B N 1
ATOM 2144 C CA . SER B 1 40 ? -0.244 -5.484 -17.281 1 90.44 40 SER B CA 1
ATOM 2145 C C . SER B 1 40 ? -1.319 -5.254 -18.344 1 90.44 40 SER B C 1
ATOM 2147 O O . SER B 1 40 ? -2.104 -4.309 -18.234 1 90.44 40 SER B O 1
ATOM 2149 N N . GLN B 1 41 ? -1.364 -6.133 -19.266 1 93.38 41 GLN B N 1
ATOM 2150 C CA . GLN B 1 41 ? -2.361 -6.023 -20.328 1 93.38 41 GLN B CA 1
ATOM 215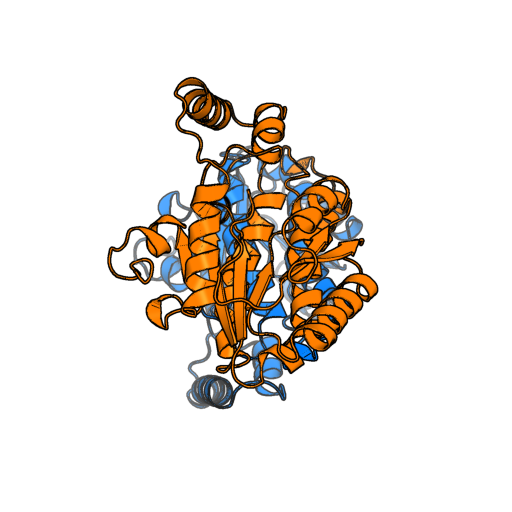1 C C . GLN B 1 41 ? -3.551 -6.941 -20.062 1 93.38 41 GLN B C 1
ATOM 2153 O O . GLN B 1 41 ? -3.377 -8.133 -19.812 1 93.38 41 GLN B O 1
ATOM 2158 N N . GLU B 1 42 ? -4.699 -6.402 -20.25 1 92.5 42 GLU B N 1
ATOM 2159 C CA . GLU B 1 42 ? -5.922 -7.16 -19.984 1 92.5 42 GLU B CA 1
ATOM 2160 C C . GLU B 1 42 ? -6.039 -8.359 -20.938 1 92.5 42 GLU B C 1
ATOM 2162 O O . GLU B 1 42 ? -6.488 -9.43 -20.531 1 92.5 42 GLU B O 1
ATOM 2167 N N . SER B 1 43 ? -5.684 -8.172 -22.156 1 96.69 43 SER B N 1
ATOM 2168 C CA . SER B 1 43 ? -5.801 -9.242 -23.141 1 96.69 43 SER B CA 1
ATOM 2169 C C . SER B 1 43 ? -4.984 -10.469 -22.719 1 96.69 43 SER B C 1
ATOM 2171 O O . SER B 1 43 ? -5.418 -11.602 -22.906 1 96.69 43 SER B O 1
ATOM 2173 N N . THR B 1 44 ? -3.834 -10.211 -22.172 1 96.88 44 THR B N 1
ATOM 2174 C CA . THR B 1 44 ? -2.99 -11.297 -21.672 1 96.88 44 THR B CA 1
ATOM 2175 C C . THR B 1 44 ? -3.68 -12.047 -20.547 1 96.88 44 THR B C 1
ATOM 2177 O O . THR B 1 44 ? -3.686 -13.281 -20.516 1 96.88 44 THR B O 1
ATOM 2180 N N . ASN B 1 45 ? -4.297 -11.344 -19.641 1 96.69 45 ASN B N 1
ATOM 2181 C CA . ASN B 1 45 ? -4.977 -11.938 -18.484 1 96.69 45 ASN B CA 1
ATOM 2182 C C . ASN B 1 45 ? -6.176 -12.781 -18.922 1 96.69 45 ASN B C 1
ATOM 2184 O O . ASN B 1 45 ? -6.355 -13.898 -18.453 1 96.69 45 ASN B O 1
ATOM 2188 N N . VAL B 1 46 ? -6.883 -12.242 -19.859 1 97.31 46 VAL B N 1
ATOM 2189 C CA . VAL B 1 46 ? -8.055 -12.945 -20.375 1 97.31 46 VAL B CA 1
ATOM 2190 C C . VAL B 1 46 ? -7.621 -14.234 -21.062 1 97.31 46 VAL B C 1
ATOM 2192 O O . VAL B 1 46 ? -8.18 -15.305 -20.797 1 97.31 46 VAL B O 1
ATOM 2195 N N . GLU B 1 47 ? -6.629 -14.125 -21.859 1 98.06 47 GLU B N 1
ATOM 2196 C CA . GLU B 1 47 ? -6.133 -15.305 -22.547 1 98.06 47 GLU B CA 1
ATOM 2197 C C . GLU B 1 47 ? -5.652 -16.375 -21.578 1 98.06 47 GLU B C 1
ATOM 2199 O O . GLU B 1 47 ? -5.918 -17.562 -21.766 1 98.06 47 GLU B O 1
ATOM 2204 N N . ALA B 1 48 ? -4.957 -15.953 -20.578 1 97.75 48 ALA B N 1
ATOM 2205 C CA . ALA B 1 48 ? -4.434 -16.891 -19.578 1 97.75 48 ALA B CA 1
ATOM 2206 C C . ALA B 1 48 ? -5.562 -17.625 -18.875 1 97.75 48 ALA B C 1
ATOM 2208 O O . ALA B 1 48 ? -5.535 -18.859 -18.75 1 97.75 48 ALA B O 1
ATOM 2209 N N . VAL B 1 49 ? -6.566 -16.922 -18.453 1 97.19 49 VAL B N 1
ATOM 2210 C CA . VAL B 1 49 ? -7.688 -17.516 -17.719 1 97.19 49 VAL B CA 1
ATOM 2211 C C . VAL B 1 49 ? -8.5 -18.406 -18.641 1 97.19 49 VAL B C 1
ATOM 2213 O O . VAL B 1 49 ? -8.859 -19.531 -18.266 1 97.19 49 VAL B O 1
ATOM 2216 N N . GLU B 1 50 ? -8.711 -17.938 -19.844 1 97.5 50 GLU B N 1
ATOM 2217 C CA . GLU B 1 50 ? -9.453 -18.734 -20.797 1 97.5 50 GLU B CA 1
ATOM 2218 C C . GLU B 1 50 ? -8.719 -20.047 -21.109 1 97.5 50 GLU B C 1
ATOM 2220 O O . GLU B 1 50 ? -9.344 -21.094 -21.234 1 97.5 50 GLU B O 1
ATOM 2225 N N . THR B 1 51 ? -7.453 -19.953 -21.281 1 97.56 51 THR B N 1
ATOM 2226 C CA . THR B 1 51 ? -6.648 -21.141 -21.516 1 97.56 51 THR B CA 1
ATOM 2227 C C . THR B 1 51 ? -6.77 -22.109 -20.344 1 97.56 51 THR B C 1
ATOM 2229 O O . THR B 1 51 ? -6.934 -23.312 -20.547 1 97.56 51 THR B O 1
ATOM 2232 N N . ALA B 1 52 ? -6.695 -21.594 -19.141 1 96.12 52 ALA B N 1
ATOM 2233 C CA . ALA B 1 52 ? -6.82 -22.438 -17.938 1 96.12 52 ALA B CA 1
ATOM 2234 C C . ALA B 1 52 ? -8.172 -23.141 -17.906 1 96.12 52 ALA B C 1
ATOM 2236 O O . ALA B 1 52 ? -8.25 -24.328 -17.609 1 96.12 52 ALA B O 1
ATOM 2237 N N . ILE B 1 53 ? -9.18 -22.422 -18.266 1 94.94 53 ILE B N 1
ATOM 2238 C CA . ILE B 1 53 ? -10.523 -22.969 -18.219 1 94.94 53 ILE B CA 1
ATOM 2239 C C . ILE B 1 53 ? -10.695 -24 -19.344 1 94.94 53 ILE B C 1
ATOM 2241 O O . ILE B 1 53 ? -11.258 -25.078 -19.125 1 94.94 53 ILE B O 1
ATOM 2245 N N . ARG B 1 54 ? -10.219 -23.656 -20.469 1 95.5 54 ARG B N 1
ATOM 2246 C CA . ARG B 1 54 ? -10.336 -24.562 -21.609 1 95.5 54 ARG B CA 1
ATOM 2247 C C . ARG B 1 54 ? -9.625 -25.875 -21.344 1 95.5 54 ARG B C 1
ATOM 2249 O O . ARG B 1 54 ? -10.156 -26.953 -21.641 1 95.5 54 ARG B O 1
ATOM 2256 N N . GLN B 1 55 ? -8.508 -25.797 -20.734 1 94.12 55 GLN B N 1
ATOM 2257 C CA . GLN B 1 55 ? -7.676 -26.984 -20.547 1 94.12 55 GLN B CA 1
ATOM 2258 C C . GLN B 1 55 ? -8.078 -27.734 -19.281 1 94.12 55 GLN B C 1
ATOM 2260 O O . GLN B 1 55 ? -8.109 -28.969 -19.281 1 94.12 55 GLN B O 1
ATOM 2265 N N . GLY B 1 56 ? -8.305 -27.062 -18.234 1 91.19 56 GLY B N 1
ATOM 2266 C CA . GLY B 1 56 ? -8.484 -27.688 -16.922 1 91.19 56 GLY B CA 1
ATOM 2267 C C . GLY B 1 56 ? -9.93 -27.719 -16.469 1 91.19 56 GLY B C 1
ATOM 2268 O O . GLY B 1 56 ? -10.25 -28.344 -15.453 1 91.19 56 GLY B O 1
ATOM 2269 N N . LYS B 1 57 ? -10.797 -26.969 -17.125 1 89.25 57 LYS B N 1
ATOM 2270 C CA . LYS B 1 57 ? -12.227 -26.875 -16.859 1 89.25 57 LYS B CA 1
ATOM 2271 C C . LYS B 1 57 ? -12.5 -26.016 -15.633 1 89.25 57 LYS B C 1
ATOM 2273 O O . LYS B 1 57 ? -13.578 -25.438 -15.5 1 89.25 57 LYS B O 1
ATOM 2278 N N . ARG B 1 58 ? -11.508 -26.062 -14.781 1 91.06 58 ARG B N 1
ATOM 2279 C CA . ARG B 1 58 ? -11.664 -25.281 -13.562 1 91.06 58 ARG B CA 1
ATOM 2280 C C . ARG B 1 58 ? -10.375 -24.547 -13.211 1 91.06 58 ARG B C 1
ATOM 2282 O O . ARG B 1 58 ? -9.281 -25.062 -13.453 1 91.06 58 ARG B O 1
ATOM 2289 N N . LEU B 1 59 ? -10.555 -23.344 -12.578 1 94.75 59 LEU B N 1
ATOM 2290 C CA . LEU B 1 59 ? -9.422 -22.609 -12.008 1 94.75 59 LEU B CA 1
ATOM 2291 C C . LEU B 1 59 ? -9.367 -22.797 -10.5 1 94.75 59 LEU B C 1
ATOM 2293 O O . LEU B 1 59 ? -10.203 -22.266 -9.766 1 94.75 59 LEU B O 1
ATOM 2297 N N . THR B 1 60 ? -8.359 -23.531 -10.078 1 94.19 60 THR B N 1
ATOM 2298 C CA . THR B 1 60 ? -8.312 -23.859 -8.664 1 94.19 60 THR B CA 1
ATOM 2299 C C . THR B 1 60 ? -7.328 -22.969 -7.922 1 94.19 60 THR B C 1
ATOM 2301 O O . THR B 1 60 ? -7.492 -22.703 -6.727 1 94.19 60 THR B O 1
ATOM 2304 N N . SER B 1 61 ? -6.312 -22.547 -8.664 1 96.06 61 SER B N 1
ATOM 2305 C CA . SER B 1 61 ? -5.262 -21.75 -8.031 1 96.06 61 SER B CA 1
ATOM 2306 C C . SER B 1 61 ? -4.738 -20.672 -8.969 1 96.06 61 SER B C 1
ATOM 2308 O O . SER B 1 61 ? -4.672 -20.875 -10.18 1 96.06 61 SER B O 1
ATOM 2310 N N . LEU B 1 62 ? -4.441 -19.578 -8.445 1 97.12 62 LEU B N 1
ATOM 2311 C CA . LEU B 1 62 ? -3.809 -18.453 -9.117 1 97.12 62 LEU B CA 1
ATOM 2312 C C . LEU B 1 62 ? -2.562 -18 -8.367 1 97.12 62 LEU B C 1
ATOM 2314 O O . LEU B 1 62 ? -2.641 -17.625 -7.191 1 97.12 62 LEU B O 1
ATOM 2318 N N . ILE B 1 63 ? -1.421 -18.094 -8.961 1 96.94 63 ILE B N 1
ATOM 2319 C CA . ILE B 1 63 ? -0.159 -17.656 -8.375 1 96.94 63 ILE B CA 1
ATOM 2320 C C . ILE B 1 63 ? 0.318 -16.391 -9.07 1 96.94 63 ILE B C 1
ATOM 2322 O O . ILE B 1 63 ? 0.529 -16.375 -10.289 1 96.94 63 ILE B O 1
ATOM 2326 N N . LEU B 1 64 ? 0.455 -15.367 -8.352 1 97.06 64 LEU B N 1
ATOM 2327 C CA . LEU B 1 64 ? 0.839 -14.055 -8.852 1 97.06 64 LEU B CA 1
ATOM 2328 C C . LEU B 1 64 ? 2.254 -13.695 -8.414 1 97.06 64 LEU B C 1
ATOM 2330 O O . LEU B 1 64 ? 2.484 -13.383 -7.242 1 97.06 64 LEU B O 1
ATOM 2334 N N . ASN B 1 65 ? 3.186 -13.703 -9.398 1 92.06 65 ASN B N 1
ATOM 2335 C CA . ASN B 1 65 ? 4.59 -13.562 -9.031 1 92.06 65 ASN B CA 1
ATOM 2336 C C . ASN B 1 65 ? 5.266 -12.453 -9.836 1 92.06 65 ASN B C 1
ATOM 2338 O O . ASN B 1 65 ? 6.367 -12.016 -9.5 1 92.06 65 ASN B O 1
ATOM 2342 N N . ALA B 1 66 ? 4.668 -11.977 -10.883 1 87.19 66 ALA B N 1
ATOM 2343 C CA . ALA B 1 66 ? 5.301 -10.977 -11.742 1 87.19 66 ALA B CA 1
ATOM 2344 C C . ALA B 1 66 ? 5.539 -9.672 -10.992 1 87.19 66 ALA B C 1
ATOM 2346 O O . ALA B 1 66 ? 4.641 -9.172 -10.312 1 87.19 66 ALA B O 1
ATOM 2347 N N . ALA B 1 67 ? 6.82 -9.203 -11.094 1 90.75 67 ALA B N 1
ATOM 2348 C CA . ALA B 1 67 ? 7.152 -7.938 -10.438 1 90.75 67 ALA B CA 1
ATOM 2349 C C . ALA B 1 67 ? 8.438 -7.348 -11 1 90.75 67 ALA B C 1
ATOM 2351 O O . ALA B 1 67 ? 9.25 -8.062 -11.594 1 90.75 67 ALA B O 1
ATOM 2352 N N . THR B 1 68 ? 8.555 -6.109 -10.859 1 91.25 68 THR B N 1
ATOM 2353 C CA . THR B 1 68 ? 9.82 -5.398 -11.039 1 91.25 68 THR B CA 1
ATOM 2354 C C . THR B 1 68 ? 10.289 -4.789 -9.727 1 91.25 68 THR B C 1
ATOM 2356 O O . THR B 1 68 ? 9.477 -4.387 -8.891 1 91.25 68 THR B O 1
ATOM 2359 N N . PHE B 1 69 ? 11.609 -4.711 -9.578 1 92.44 69 PHE B N 1
ATOM 2360 C CA . PHE B 1 69 ? 12.102 -4.066 -8.367 1 92.44 69 PHE B CA 1
ATOM 2361 C C . PHE B 1 69 ? 12.539 -2.635 -8.656 1 92.44 69 PHE B C 1
ATOM 2363 O O . PHE B 1 69 ? 12.938 -1.907 -7.75 1 92.44 69 PHE B O 1
ATOM 2370 N N . LYS B 1 70 ? 12.508 -2.299 -9.945 1 91.88 70 LYS B N 1
ATOM 2371 C CA . LYS B 1 70 ? 12.844 -0.928 -10.312 1 91.88 70 LYS B CA 1
ATOM 2372 C C . LYS B 1 70 ? 11.633 -0.009 -10.172 1 91.88 70 LYS B C 1
ATOM 2374 O O . LYS B 1 70 ? 10.492 -0.464 -10.25 1 91.88 70 LYS B O 1
ATOM 2379 N N . PRO B 1 71 ? 11.828 1.298 -9.93 1 93.56 71 PRO B N 1
ATOM 2380 C CA . PRO B 1 71 ? 13.086 2.041 -9.812 1 93.56 71 PRO B CA 1
ATOM 2381 C C . PRO B 1 71 ? 13.703 1.934 -8.422 1 93.56 71 PRO B C 1
ATOM 2383 O O . PRO B 1 71 ? 13 1.634 -7.449 1 93.56 71 PRO B O 1
ATOM 2386 N N . LEU B 1 72 ? 14.984 2.123 -8.383 1 92.31 72 LEU B N 1
ATOM 2387 C CA . LEU B 1 72 ? 15.742 2.248 -7.148 1 92.31 72 LEU B CA 1
ATOM 2388 C C . LEU B 1 72 ? 16.484 3.58 -7.094 1 92.31 72 LEU B C 1
ATOM 2390 O O . LEU B 1 72 ? 16.922 4.09 -8.125 1 92.31 72 LEU B O 1
ATOM 2394 N N . GLY B 1 73 ? 16.531 4.121 -5.879 1 93.5 73 GLY B N 1
ATOM 2395 C CA . GLY B 1 73 ? 17.281 5.355 -5.688 1 93.5 73 GLY B CA 1
ATOM 2396 C C . GLY B 1 73 ? 16.766 6.199 -4.539 1 93.5 73 GLY B C 1
ATOM 2397 O O . GLY B 1 73 ? 15.773 5.832 -3.893 1 93.5 73 GLY B O 1
ATOM 2398 N N . PRO B 1 74 ? 17.453 7.309 -4.344 1 93.19 74 PRO B N 1
ATOM 2399 C CA . PRO B 1 74 ? 16.984 8.219 -3.293 1 93.19 74 PRO B CA 1
ATOM 2400 C C . PRO B 1 74 ? 15.57 8.727 -3.539 1 93.19 74 PRO B C 1
ATOM 2402 O O . PRO B 1 74 ? 15.234 9.117 -4.66 1 93.19 74 PRO B O 1
ATOM 2405 N N . PHE B 1 75 ? 14.766 8.719 -2.496 1 94.12 75 PHE B N 1
ATOM 2406 C CA . PHE B 1 75 ? 13.336 9.008 -2.557 1 94.12 75 PHE B CA 1
ATOM 2407 C C . PHE B 1 75 ? 13.086 10.328 -3.277 1 94.12 75 PHE B C 1
ATOM 2409 O O . PHE B 1 75 ? 12.305 10.383 -4.227 1 94.12 75 PHE B O 1
ATOM 2416 N N . PRO B 1 76 ? 13.766 11.422 -2.932 1 92.56 76 PRO B N 1
ATOM 2417 C CA . PRO B 1 76 ? 13.398 12.711 -3.52 1 92.56 76 PRO B CA 1
ATOM 2418 C C . PRO B 1 76 ? 13.773 12.82 -4.996 1 92.56 76 PRO B C 1
ATOM 2420 O O . PRO B 1 76 ? 13.273 13.695 -5.703 1 92.56 76 PRO B O 1
ATOM 2423 N N . THR B 1 77 ? 14.594 11.953 -5.477 1 93.25 77 THR B N 1
ATOM 2424 C CA . THR B 1 77 ? 15.109 12.094 -6.836 1 93.25 77 THR B CA 1
ATOM 2425 C C . THR B 1 77 ? 14.367 11.172 -7.797 1 93.25 77 THR B C 1
ATOM 2427 O O . THR B 1 77 ? 14.555 11.258 -9.016 1 93.25 77 THR B O 1
ATOM 2430 N N . LEU B 1 78 ? 13.555 10.352 -7.285 1 94.75 78 LEU B N 1
ATOM 2431 C CA . LEU B 1 78 ? 12.883 9.359 -8.125 1 94.75 78 LEU B CA 1
ATOM 2432 C C . LEU B 1 78 ? 11.727 9.992 -8.891 1 94.75 78 LEU B C 1
ATOM 2434 O O . LEU B 1 78 ? 10.898 10.688 -8.305 1 94.75 78 LEU B O 1
ATOM 2438 N N . ASN B 1 79 ? 11.734 9.688 -10.078 1 94.5 79 ASN B N 1
ATOM 2439 C CA . ASN B 1 79 ? 10.68 10.203 -10.953 1 94.5 79 ASN B CA 1
ATOM 2440 C C . ASN B 1 79 ? 9.336 9.547 -10.656 1 94.5 79 ASN B C 1
ATOM 2442 O O . ASN B 1 79 ? 9.234 8.32 -10.594 1 94.5 79 ASN B O 1
ATOM 2446 N N . LEU B 1 80 ? 8.312 10.375 -10.57 1 94.75 80 LEU B N 1
ATOM 2447 C CA . LEU B 1 80 ? 6.984 9.875 -10.234 1 94.75 80 LEU B CA 1
ATOM 2448 C C . LEU B 1 80 ? 6.453 8.953 -11.328 1 94.75 80 LEU B C 1
ATOM 2450 O O . LEU B 1 80 ? 5.723 8 -11.039 1 94.75 80 LEU B O 1
ATOM 2454 N N . VAL B 1 81 ? 6.82 9.227 -12.547 1 95.19 81 VAL B N 1
ATOM 2455 C CA . VAL B 1 81 ? 6.402 8.383 -13.656 1 95.19 81 VAL B CA 1
ATOM 2456 C C . VAL B 1 81 ? 6.898 6.957 -13.438 1 95.19 81 VAL B C 1
ATOM 2458 O O . VAL B 1 81 ? 6.164 5.996 -13.672 1 95.19 81 VAL B O 1
ATOM 2461 N N . ASN B 1 82 ? 8.109 6.832 -12.914 1 95.12 82 ASN B N 1
ATOM 2462 C CA . ASN B 1 82 ? 8.68 5.516 -12.648 1 95.12 82 ASN B CA 1
ATOM 2463 C C . ASN B 1 82 ? 8.016 4.848 -11.453 1 95.12 82 ASN B C 1
ATOM 2465 O O . ASN B 1 82 ? 7.863 3.625 -11.422 1 95.12 82 ASN B O 1
ATOM 2469 N N . TRP B 1 83 ? 7.598 5.684 -10.461 1 95.94 83 TRP B N 1
ATOM 2470 C CA . TRP B 1 83 ? 6.805 5.172 -9.344 1 95.94 83 TRP B CA 1
ATOM 2471 C C . TRP B 1 83 ? 5.52 4.52 -9.852 1 95.94 83 TRP B C 1
ATOM 2473 O O . TRP B 1 83 ? 5.211 3.381 -9.484 1 95.94 83 TRP B O 1
ATOM 2483 N N . LYS B 1 84 ? 4.871 5.266 -10.625 1 96.19 84 LYS B N 1
ATOM 2484 C CA . LYS B 1 84 ? 3.584 4.805 -11.141 1 96.19 84 LYS B CA 1
ATOM 2485 C C . LYS B 1 84 ? 3.752 3.562 -12.016 1 96.19 84 LYS B C 1
ATOM 2487 O O . LYS B 1 84 ? 2.924 2.652 -11.977 1 96.19 84 LYS B O 1
ATOM 2492 N N . TRP B 1 85 ? 4.812 3.557 -12.781 1 95.44 85 TRP B N 1
ATOM 2493 C CA . TRP B 1 85 ? 5.113 2.395 -13.609 1 95.44 85 TRP B CA 1
ATOM 2494 C C . TRP B 1 85 ? 5.301 1.147 -12.75 1 95.44 85 TRP B C 1
ATOM 2496 O O . TRP B 1 85 ? 4.785 0.078 -13.078 1 95.44 85 TRP B O 1
ATOM 2506 N N . ALA B 1 86 ? 5.996 1.235 -11.656 1 96.25 86 ALA B N 1
ATOM 2507 C CA . ALA B 1 86 ? 6.184 0.117 -10.734 1 96.25 86 ALA B CA 1
ATOM 2508 C C . ALA B 1 86 ? 4.844 -0.381 -10.195 1 96.25 86 ALA B C 1
ATOM 2510 O O . ALA B 1 86 ? 4.613 -1.589 -10.109 1 96.25 86 ALA B O 1
ATOM 2511 N N . TYR B 1 87 ? 3.967 0.548 -9.836 1 97.62 87 TYR B N 1
ATOM 2512 C CA . TYR B 1 87 ? 2.652 0.169 -9.328 1 97.62 87 TYR B CA 1
ATOM 2513 C C . TYR B 1 87 ? 1.815 -0.489 -10.422 1 97.62 87 TYR B C 1
ATOM 2515 O O . TYR B 1 87 ? 1.039 -1.407 -10.141 1 97.62 87 TYR B O 1
ATOM 2523 N N . ASP B 1 88 ? 1.969 -0.023 -11.641 1 96 88 ASP B N 1
ATOM 2524 C CA . ASP B 1 88 ? 1.248 -0.635 -12.758 1 96 88 ASP B CA 1
ATOM 2525 C C . ASP B 1 88 ? 1.596 -2.115 -12.883 1 96 88 ASP B C 1
ATOM 2527 O O . ASP B 1 88 ? 0.709 -2.955 -13.062 1 96 88 ASP B O 1
ATOM 2531 N N . ILE B 1 89 ? 2.805 -2.43 -12.727 1 94.31 89 ILE B N 1
ATOM 2532 C CA . ILE B 1 89 ? 3.287 -3.791 -12.938 1 94.31 89 ILE B CA 1
ATOM 2533 C C . ILE B 1 89 ? 3.037 -4.625 -11.68 1 94.31 89 ILE B C 1
ATOM 2535 O O . ILE B 1 89 ? 2.471 -5.719 -11.758 1 94.31 89 ILE B O 1
ATOM 2539 N N . ASN B 1 90 ? 3.434 -4.082 -10.562 1 96.81 90 ASN B N 1
ATOM 2540 C CA . ASN B 1 90 ? 3.494 -4.879 -9.344 1 96.81 90 ASN B CA 1
ATOM 2541 C C . ASN B 1 90 ? 2.131 -4.969 -8.664 1 96.81 90 ASN B C 1
ATOM 2543 O O . ASN B 1 90 ? 1.887 -5.883 -7.875 1 96.81 90 ASN B O 1
ATOM 2547 N N . PHE B 1 91 ? 1.279 -3.996 -8.898 1 97.94 91 PHE B N 1
A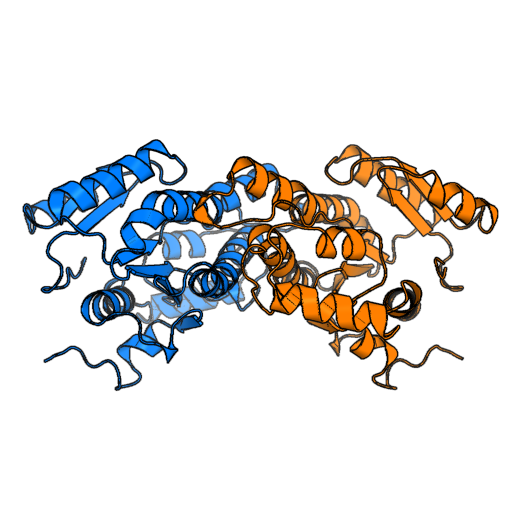TOM 2548 C CA . PHE B 1 91 ? 0.057 -3.943 -8.102 1 97.94 91 PHE B CA 1
ATOM 2549 C C . PHE B 1 91 ? -1.174 -3.949 -9 1 97.94 91 PHE B C 1
ATOM 2551 O O . PHE B 1 91 ? -1.987 -4.875 -8.945 1 97.94 91 PHE B O 1
ATOM 2558 N N . PHE B 1 92 ? -1.288 -3.006 -9.93 1 97.44 92 PHE B N 1
ATOM 2559 C CA . PHE B 1 92 ? -2.504 -2.863 -10.719 1 97.44 92 PHE B CA 1
ATOM 2560 C C . PHE B 1 92 ? -2.662 -4.035 -11.68 1 97.44 92 PHE B C 1
ATOM 2562 O O . PHE B 1 92 ? -3.783 -4.457 -11.977 1 97.44 92 PHE B O 1
ATOM 2569 N N . SER B 1 93 ? -1.544 -4.535 -12.188 1 96.19 93 SER B N 1
ATOM 2570 C CA . SER B 1 93 ? -1.632 -5.727 -13.023 1 96.19 93 SER B CA 1
ATOM 2571 C C . SER B 1 93 ? -2.234 -6.898 -12.258 1 96.19 93 SER B C 1
ATOM 2573 O O . SER B 1 93 ? -2.971 -7.707 -12.828 1 96.19 93 SER B O 1
ATOM 2575 N N . ILE B 1 94 ? -1.935 -6.996 -11.008 1 96.94 94 ILE B N 1
ATOM 2576 C CA . ILE B 1 94 ? -2.449 -8.055 -10.141 1 96.94 94 ILE B CA 1
ATOM 2577 C C . ILE B 1 94 ? -3.943 -7.848 -9.906 1 96.94 94 ILE B C 1
ATOM 2579 O O . ILE B 1 94 ? -4.723 -8.805 -9.961 1 96.94 94 ILE B O 1
ATOM 2583 N N . ILE B 1 95 ? -4.336 -6.617 -9.656 1 97.25 95 ILE B N 1
ATOM 2584 C CA . ILE B 1 95 ? -5.75 -6.297 -9.516 1 97.25 95 ILE B CA 1
ATOM 2585 C C . ILE B 1 95 ? -6.508 -6.742 -10.766 1 97.25 95 ILE B C 1
ATOM 2587 O O . ILE B 1 95 ? -7.547 -7.398 -10.664 1 97.25 95 ILE B O 1
ATOM 2591 N N . ARG B 1 96 ? -5.969 -6.418 -11.891 1 96 96 ARG B N 1
ATOM 2592 C CA . ARG B 1 96 ? -6.613 -6.758 -13.156 1 96 96 ARG B CA 1
ATOM 2593 C C . ARG B 1 96 ? -6.742 -8.266 -13.312 1 96 96 ARG B C 1
ATOM 2595 O O . ARG B 1 96 ? -7.812 -8.773 -13.664 1 96 96 ARG B O 1
ATOM 2602 N N . MET B 1 97 ? -5.68 -8.93 -13.078 1 97.25 97 MET B N 1
ATOM 2603 C CA . MET B 1 97 ? -5.699 -10.383 -13.195 1 97.25 97 MET B CA 1
ATOM 2604 C C . MET B 1 97 ? -6.73 -10.992 -12.25 1 97.25 97 MET B C 1
ATOM 2606 O O . MET B 1 97 ? -7.488 -11.883 -12.641 1 97.25 97 MET B O 1
ATOM 2610 N N . LEU B 1 98 ? -6.746 -10.531 -11.047 1 97.44 98 LEU B N 1
ATOM 2611 C CA . LEU B 1 98 ? -7.703 -11.016 -10.055 1 97.44 98 LEU B CA 1
ATOM 2612 C C . LEU B 1 98 ? -9.133 -10.789 -10.531 1 97.44 98 LEU B C 1
ATOM 2614 O O . LEU B 1 98 ? -9.977 -11.68 -10.414 1 97.44 98 LEU B O 1
ATOM 2618 N N . GLN B 1 99 ? -9.352 -9.633 -11.062 1 96.62 99 GLN B N 1
ATOM 2619 C CA . GLN B 1 99 ? -10.703 -9.305 -11.508 1 96.62 99 GLN B CA 1
ATOM 2620 C C . GLN B 1 99 ? -11.133 -10.195 -12.672 1 96.62 99 GLN B C 1
ATOM 2622 O O . GLN B 1 99 ? -12.273 -10.648 -12.727 1 96.62 99 GLN B O 1
ATOM 2627 N N . VAL B 1 100 ? -10.242 -10.453 -13.578 1 96.31 100 VAL B N 1
ATOM 2628 C CA . VAL B 1 100 ? -10.523 -11.312 -14.719 1 96.31 100 VAL B CA 1
ATOM 2629 C C . VAL B 1 100 ? -10.773 -12.742 -14.234 1 96.31 100 VAL B C 1
ATOM 2631 O O . VAL B 1 100 ? -11.68 -13.422 -14.727 1 96.31 100 VAL B O 1
ATOM 2634 N N . ALA B 1 101 ? -10.031 -13.195 -13.258 1 97 101 ALA B N 1
ATOM 2635 C CA . ALA B 1 101 ? -10.07 -14.578 -12.789 1 97 101 ALA B CA 1
ATOM 2636 C C . ALA B 1 101 ? -11.211 -14.789 -11.789 1 97 101 ALA B C 1
ATOM 2638 O O . ALA B 1 101 ? -11.602 -15.922 -11.508 1 97 101 ALA B O 1
ATOM 2639 N N . TRP B 1 102 ? -11.734 -13.695 -11.219 1 96.94 102 TRP B N 1
ATOM 2640 C CA . TRP B 1 102 ? -12.578 -13.703 -10.023 1 96.94 102 TRP B CA 1
ATOM 2641 C C . TRP B 1 102 ? -13.781 -14.617 -10.211 1 96.94 102 TRP B C 1
ATOM 2643 O O . TRP B 1 102 ? -14.031 -15.508 -9.391 1 96.94 102 TRP B O 1
ATOM 2653 N N . PRO B 1 103 ? -14.484 -14.578 -11.375 1 95 103 PRO B N 1
ATOM 2654 C CA . PRO B 1 103 ? -15.664 -15.438 -11.547 1 95 103 PRO B CA 1
ATOM 2655 C C . PRO B 1 103 ? -15.305 -16.922 -11.578 1 95 103 PRO B C 1
ATOM 2657 O O . PRO B 1 103 ? -16.125 -17.766 -11.188 1 95 103 PRO B O 1
ATOM 2660 N N . TYR B 1 104 ? -14.141 -17.188 -11.953 1 95.19 104 TYR B N 1
ATOM 2661 C CA . TYR B 1 104 ? -13.727 -18.578 -12.109 1 95.19 104 TYR B CA 1
ATOM 2662 C C . TYR B 1 104 ? -13.133 -19.125 -10.812 1 95.19 104 TYR B C 1
ATOM 2664 O O . TYR B 1 104 ? -13.008 -20.344 -10.641 1 95.19 104 TYR B O 1
ATOM 2672 N N . LEU B 1 105 ? -12.711 -18.219 -9.938 1 95.62 105 LEU B N 1
ATOM 2673 C CA . LEU B 1 105 ? -12.18 -18.609 -8.633 1 95.62 105 LEU B CA 1
ATOM 2674 C C . LEU B 1 105 ? -13.305 -18.875 -7.645 1 95.62 105 LEU B C 1
ATOM 2676 O O . LEU B 1 105 ? -13.117 -19.625 -6.68 1 95.62 105 LEU B O 1
ATOM 2680 N N . GLN B 1 106 ? -14.391 -18.25 -7.871 1 91.75 106 GLN B N 1
ATOM 2681 C CA . GLN B 1 106 ? -15.523 -18.359 -6.957 1 91.75 106 GLN B CA 1
ATOM 2682 C C . GLN B 1 106 ? -16.109 -19.766 -6.98 1 91.75 106 GLN B C 1
ATOM 2684 O O . GLN B 1 106 ? -16.656 -20.234 -5.98 1 91.75 106 GLN B O 1
ATOM 2689 N N . GLU B 1 107 ? -16.078 -20.547 -8.016 1 81.5 107 GLU B N 1
ATOM 2690 C CA . GLU B 1 107 ? -16.766 -21.828 -8.164 1 81.5 107 GLU B CA 1
ATOM 2691 C C . GLU B 1 107 ? -15.758 -22.969 -8.305 1 81.5 107 GLU B C 1
ATOM 2693 O O . GLU B 1 107 ? -15.07 -23.078 -9.328 1 81.5 107 GLU B O 1
ATOM 2698 N N . PRO B 1 108 ? -15.758 -23.75 -7.363 1 75.62 108 PRO B N 1
ATOM 2699 C CA . PRO B 1 108 ? -16.391 -23.766 -6.043 1 75.62 108 PRO B CA 1
ATOM 2700 C C . PRO B 1 108 ? -15.648 -22.906 -5.027 1 75.62 108 PRO B C 1
ATOM 2702 O O . PRO B 1 108 ? -16.281 -22.234 -4.203 1 75.62 108 PRO B O 1
ATOM 2705 N N . SER B 1 109 ? -14.211 -22.984 -4.973 1 86.94 109 SER B N 1
ATOM 2706 C CA . SER B 1 109 ? -13.32 -22.188 -4.129 1 86.94 109 SER B CA 1
ATOM 2707 C C . SER B 1 109 ? -11.906 -22.172 -4.691 1 86.94 109 SER B C 1
ATOM 2709 O O . SER B 1 109 ? -11.391 -23.203 -5.133 1 86.94 109 SER B O 1
ATOM 2711 N N . GLY B 1 110 ? -11.445 -20.969 -4.824 1 94.81 110 GLY B N 1
ATOM 2712 C CA . GLY B 1 110 ? -10.109 -20.844 -5.395 1 94.81 110 GLY B CA 1
ATOM 2713 C C . GLY B 1 110 ? -9.094 -20.281 -4.418 1 94.81 110 GLY B C 1
ATOM 2714 O O . GLY B 1 110 ? -9.469 -19.688 -3.404 1 94.81 110 GLY B O 1
ATOM 2715 N N . ASP B 1 111 ? -7.848 -20.594 -4.703 1 97.25 111 ASP B N 1
ATOM 2716 C CA . ASP B 1 111 ? -6.715 -20.156 -3.893 1 97.25 111 ASP B CA 1
ATOM 2717 C C . ASP B 1 111 ? -5.832 -19.172 -4.668 1 97.25 111 ASP B C 1
ATOM 2719 O O . ASP B 1 111 ? -5.41 -19.469 -5.789 1 97.25 111 ASP B O 1
ATOM 2723 N N . VAL B 1 112 ? -5.641 -18.062 -4.031 1 98.25 112 VAL B N 1
ATOM 2724 C CA . VAL B 1 112 ? -4.746 -17.062 -4.605 1 98.25 112 VAL B CA 1
ATOM 2725 C C . VAL B 1 112 ? -3.463 -16.984 -3.779 1 98.25 112 VAL B C 1
ATOM 2727 O O . VAL B 1 112 ? -3.514 -16.875 -2.553 1 98.25 112 VAL B O 1
ATOM 2730 N N . MET B 1 113 ? -2.373 -17.094 -4.426 1 97.75 113 MET B N 1
ATOM 2731 C CA . MET B 1 113 ? -1.061 -16.969 -3.795 1 97.75 113 MET B CA 1
ATOM 2732 C C . MET B 1 113 ? -0.252 -15.852 -4.43 1 97.75 113 MET B C 1
ATOM 2734 O O . MET B 1 113 ? -0.156 -15.766 -5.656 1 97.75 113 MET B O 1
ATOM 2738 N N . ILE B 1 114 ? 0.279 -14.977 -3.592 1 97.88 114 ILE B N 1
ATOM 2739 C CA . ILE B 1 114 ? 1.01 -13.812 -4.066 1 97.88 114 ILE B CA 1
ATOM 2740 C C . ILE B 1 114 ? 2.436 -13.836 -3.518 1 97.88 114 ILE B C 1
ATOM 2742 O O . ILE B 1 114 ? 2.65 -14.148 -2.346 1 97.88 114 ILE B O 1
ATOM 2746 N N . THR B 1 115 ? 3.406 -13.5 -4.348 1 96.12 115 THR B N 1
ATOM 2747 C CA . THR B 1 115 ? 4.797 -13.406 -3.914 1 96.12 115 THR B CA 1
ATOM 2748 C C . THR B 1 115 ? 5.125 -11.992 -3.441 1 96.12 115 THR B C 1
ATOM 2750 O O . THR B 1 115 ? 4.871 -11.023 -4.156 1 96.12 115 THR B O 1
ATOM 2753 N N . SER B 1 116 ? 5.613 -11.891 -2.305 1 95.5 116 SER B N 1
ATOM 2754 C CA . SER B 1 116 ? 6.059 -10.617 -1.752 1 95.5 116 SER B CA 1
ATOM 2755 C C . SER B 1 116 ? 7.539 -10.656 -1.394 1 95.5 116 SER B C 1
ATOM 2757 O O . SER B 1 116 ? 8.328 -11.32 -2.068 1 95.5 116 SER B O 1
ATOM 2759 N N . THR B 1 117 ? 8.031 -9.805 -0.547 1 90.5 117 THR B N 1
ATOM 2760 C CA . THR B 1 117 ? 9.422 -9.68 -0.138 1 90.5 117 THR B CA 1
ATOM 2761 C C . THR B 1 117 ? 9.523 -9.297 1.335 1 90.5 117 THR B C 1
ATOM 2763 O O . THR B 1 117 ? 8.562 -8.773 1.913 1 90.5 117 THR B O 1
ATOM 2766 N N . ARG B 1 118 ? 10.617 -9.609 1.857 1 86.62 118 ARG B N 1
ATOM 2767 C CA . ARG B 1 118 ? 10.883 -9.188 3.229 1 86.62 118 ARG B CA 1
ATOM 2768 C C . ARG B 1 118 ? 10.836 -7.672 3.352 1 86.62 118 ARG B C 1
ATOM 2770 O O . ARG B 1 118 ? 10.422 -7.137 4.383 1 86.62 118 ARG B O 1
ATOM 2777 N N . MET B 1 119 ? 11.211 -6.992 2.363 1 88.88 119 MET B N 1
ATOM 2778 C CA . MET B 1 119 ? 11.281 -5.535 2.354 1 88.88 119 MET B CA 1
ATOM 2779 C C . MET B 1 119 ? 9.898 -4.918 2.469 1 88.88 119 MET B C 1
ATOM 2781 O O . MET B 1 119 ? 9.758 -3.723 2.742 1 88.88 119 MET B O 1
ATOM 2785 N N . SER B 1 120 ? 8.875 -5.688 2.225 1 92.94 120 SER B N 1
ATOM 2786 C CA . SER B 1 120 ? 7.508 -5.188 2.354 1 92.94 120 SER B CA 1
ATOM 2787 C C . SER B 1 120 ? 7.117 -5.02 3.818 1 92.94 120 SER B C 1
ATOM 2789 O O . SER B 1 120 ? 6.113 -4.379 4.129 1 92.94 120 SER B O 1
ATOM 2791 N N . GLN B 1 121 ? 7.863 -5.598 4.703 1 90.69 121 GLN B N 1
ATOM 2792 C CA . GLN B 1 121 ? 7.582 -5.52 6.133 1 90.69 121 GLN B CA 1
ATOM 2793 C C . GLN B 1 121 ? 8.695 -4.785 6.875 1 90.69 121 GLN B C 1
ATOM 2795 O O . GLN B 1 121 ? 8.523 -4.383 8.023 1 90.69 121 GLN B O 1
ATOM 2800 N N . LYS B 1 122 ? 9.773 -4.684 6.219 1 89.62 122 LYS B N 1
ATOM 2801 C CA . LYS B 1 122 ? 10.93 -3.961 6.75 1 89.62 122 LYS B CA 1
ATOM 2802 C C . LYS B 1 122 ? 11.461 -2.955 5.734 1 89.62 122 LYS B C 1
ATOM 2804 O O . LYS B 1 122 ? 12.312 -3.287 4.914 1 89.62 122 LYS B O 1
ATOM 2809 N N . PRO B 1 123 ? 11.062 -1.756 5.898 1 90.31 123 PRO B N 1
ATOM 2810 C CA . PRO B 1 123 ? 11.5 -0.73 4.949 1 90.31 123 PRO B CA 1
ATOM 2811 C C . PRO B 1 123 ? 13.023 -0.667 4.809 1 90.31 123 PRO B C 1
ATOM 2813 O O . PRO B 1 123 ? 13.742 -0.917 5.777 1 90.31 123 PRO B O 1
ATOM 2816 N N . CYS B 1 124 ? 13.453 -0.384 3.582 1 88.5 124 CYS B N 1
ATOM 2817 C CA . CYS B 1 124 ? 14.867 -0.267 3.244 1 88.5 124 CYS B CA 1
ATOM 2818 C C . CYS B 1 124 ? 15.125 0.973 2.395 1 88.5 124 CYS B C 1
ATOM 2820 O O . CYS B 1 124 ? 14.398 1.235 1.436 1 88.5 124 CYS B O 1
ATOM 2822 N N . GLU B 1 125 ? 16.172 1.626 2.766 1 91.38 125 GLU B N 1
ATOM 2823 C CA . GLU B 1 125 ? 16.562 2.836 2.041 1 91.38 125 GLU B CA 1
ATOM 2824 C C . GLU B 1 125 ? 16.688 2.564 0.543 1 91.38 125 GLU B C 1
ATOM 2826 O O . GLU B 1 125 ? 17.219 1.537 0.137 1 91.38 125 GLU B O 1
ATOM 2831 N N . SER B 1 126 ? 16.156 3.447 -0.294 1 93.25 126 SER B N 1
ATOM 2832 C CA . SER B 1 126 ? 16.312 3.469 -1.746 1 93.25 126 SER B CA 1
ATOM 2833 C C . SER B 1 126 ? 15.367 2.463 -2.408 1 93.25 126 SER B C 1
ATOM 2835 O O . SER B 1 126 ? 15.297 2.393 -3.637 1 93.25 126 SER B O 1
ATOM 2837 N N . TRP B 1 127 ? 14.625 1.689 -1.589 1 94.06 127 TRP B N 1
ATOM 2838 C CA . TRP B 1 127 ? 13.781 0.63 -2.135 1 94.06 127 TRP B CA 1
ATOM 2839 C C . TRP B 1 127 ? 12.305 0.961 -1.952 1 94.06 127 TRP B C 1
ATOM 2841 O O . TRP B 1 127 ? 11.438 0.109 -2.17 1 94.06 127 TRP B O 1
ATOM 2851 N N . THR B 1 128 ? 11.984 2.139 -1.611 1 96.19 128 THR B N 1
ATOM 2852 C CA . THR B 1 128 ? 10.648 2.525 -1.181 1 96.19 128 THR B CA 1
ATOM 2853 C C . THR B 1 128 ? 9.625 2.223 -2.27 1 96.19 128 THR B C 1
ATOM 2855 O O . THR B 1 128 ? 8.562 1.661 -1.988 1 96.19 128 THR B O 1
ATOM 2858 N N . PRO B 1 129 ? 9.891 2.523 -3.586 1 96.38 129 PRO B N 1
ATOM 2859 C CA . PRO B 1 129 ? 8.867 2.215 -4.59 1 96.38 129 PRO B CA 1
ATOM 2860 C C . PRO B 1 129 ? 8.539 0.725 -4.66 1 96.38 129 PRO B C 1
ATOM 2862 O O . PRO B 1 129 ? 7.371 0.339 -4.57 1 96.38 129 PRO B O 1
ATOM 2865 N N . TYR B 1 130 ? 9.539 -0.068 -4.703 1 95.75 130 TYR B N 1
ATOM 2866 C CA . TYR B 1 130 ? 9.352 -1.512 -4.789 1 95.75 130 TYR B CA 1
ATOM 2867 C C . TYR B 1 130 ? 8.688 -2.053 -3.527 1 95.75 130 TYR B C 1
ATOM 2869 O O . TYR B 1 130 ? 7.652 -2.711 -3.596 1 95.75 130 TYR B O 1
ATOM 2877 N N . ALA B 1 131 ? 9.266 -1.715 -2.402 1 96.12 131 ALA B N 1
ATOM 2878 C CA . ALA B 1 131 ? 8.797 -2.24 -1.123 1 96.12 131 ALA B CA 1
ATOM 2879 C C . ALA B 1 131 ? 7.352 -1.831 -0.856 1 96.12 131 ALA B C 1
ATOM 2881 O O . ALA B 1 131 ? 6.566 -2.617 -0.322 1 96.12 131 ALA B O 1
ATOM 2882 N N . SER B 1 132 ? 7.008 -0.639 -1.189 1 97.62 132 SER B N 1
ATOM 2883 C CA . SER B 1 132 ? 5.652 -0.171 -0.937 1 97.62 132 SER B CA 1
ATOM 2884 C C . SER B 1 132 ? 4.641 -0.914 -1.805 1 97.62 132 SER B C 1
ATOM 2886 O O . SER B 1 132 ? 3.512 -1.165 -1.377 1 97.62 132 SER B O 1
ATOM 2888 N N . THR B 1 133 ? 4.977 -1.268 -3.076 1 97.81 133 THR B N 1
ATOM 2889 C CA . THR B 1 133 ? 4.066 -2.057 -3.902 1 97.81 133 THR B CA 1
ATOM 2890 C C . THR B 1 133 ? 3.789 -3.412 -3.258 1 97.81 133 THR B C 1
ATOM 2892 O O . THR B 1 133 ? 2.648 -3.877 -3.244 1 97.81 133 THR B O 1
ATOM 2895 N N . LYS B 1 134 ? 4.816 -3.979 -2.752 1 97.38 134 LYS B N 1
ATOM 2896 C CA . LYS B 1 134 ? 4.668 -5.297 -2.145 1 97.38 134 LYS B CA 1
ATOM 2897 C C . LYS B 1 134 ? 3.92 -5.207 -0.817 1 97.38 134 LYS B C 1
ATOM 2899 O O . LYS B 1 134 ? 3.154 -6.109 -0.468 1 97.38 134 LYS B O 1
ATOM 2904 N N . ALA B 1 135 ? 4.176 -4.145 -0.072 1 97.25 135 ALA B N 1
ATOM 2905 C CA . ALA B 1 135 ? 3.398 -3.912 1.143 1 97.25 135 ALA B CA 1
ATOM 2906 C C . ALA B 1 135 ? 1.909 -3.791 0.827 1 97.25 135 ALA B C 1
ATOM 2908 O O . ALA B 1 135 ? 1.067 -4.277 1.584 1 97.25 135 ALA B O 1
ATOM 2909 N N . THR B 1 136 ? 1.621 -3.133 -0.226 1 97.75 136 THR B N 1
ATOM 2910 C CA . THR B 1 136 ? 0.234 -2.98 -0.649 1 97.75 136 THR B CA 1
ATOM 2911 C C . THR B 1 136 ? -0.384 -4.336 -0.977 1 97.75 136 THR B C 1
ATOM 2913 O O . THR B 1 136 ? -1.553 -4.582 -0.671 1 97.75 136 THR B O 1
ATOM 2916 N N . LEU B 1 137 ? 0.36 -5.215 -1.535 1 98.12 137 LEU B N 1
ATOM 2917 C CA . LEU B 1 137 ? -0.118 -6.559 -1.846 1 98.12 137 LEU B CA 1
ATOM 2918 C C . LEU B 1 137 ? -0.422 -7.336 -0.57 1 98.12 137 LEU B C 1
ATOM 2920 O O . LEU B 1 137 ? -1.371 -8.125 -0.528 1 98.12 137 LEU B O 1
ATOM 2924 N N . ASN B 1 138 ? 0.464 -7.16 0.431 1 97.62 138 ASN B N 1
ATOM 2925 C CA . ASN B 1 138 ? 0.177 -7.777 1.722 1 97.62 138 ASN B CA 1
ATOM 2926 C C . ASN B 1 138 ? -1.199 -7.375 2.242 1 97.62 138 ASN B C 1
ATOM 2928 O O . ASN B 1 138 ? -1.964 -8.219 2.709 1 97.62 138 ASN B O 1
ATOM 2932 N N . PHE B 1 139 ? -1.454 -6.129 2.133 1 97.88 139 PHE B N 1
ATOM 2933 C CA . PHE B 1 139 ? -2.742 -5.629 2.6 1 97.88 139 PHE B CA 1
ATOM 2934 C C . PHE B 1 139 ? -3.877 -6.176 1.74 1 97.88 139 PHE B C 1
ATOM 2936 O O . PHE B 1 139 ? -4.91 -6.598 2.262 1 97.88 139 PHE B O 1
ATOM 2943 N N . LEU B 1 140 ? -3.738 -6.168 0.455 1 97.88 140 LEU B N 1
ATOM 2944 C CA . LEU B 1 140 ? -4.734 -6.688 -0.474 1 97.88 140 LEU B CA 1
ATOM 2945 C C . LEU B 1 140 ? -5.102 -8.133 -0.13 1 97.88 140 LEU B C 1
ATOM 2947 O O . LEU B 1 140 ? -6.273 -8.508 -0.183 1 97.88 140 LEU B O 1
ATOM 2951 N N . CYS B 1 141 ? -4.125 -8.875 0.202 1 98.06 141 CYS B N 1
ATOM 2952 C CA . CYS B 1 141 ? -4.34 -10.273 0.551 1 98.06 141 CYS B CA 1
ATOM 2953 C C . CYS B 1 141 ? -5.344 -10.398 1.691 1 98.06 141 CYS B C 1
ATOM 2955 O O . CYS B 1 141 ? -6.195 -11.297 1.678 1 98.06 141 CYS B O 1
ATOM 2957 N N . GLY B 1 142 ? -5.242 -9.555 2.637 1 97.12 142 GLY B N 1
ATOM 2958 C CA . GLY B 1 142 ? -6.172 -9.562 3.754 1 97.12 142 GLY B CA 1
ATOM 2959 C C . GLY B 1 142 ? -7.582 -9.156 3.361 1 97.12 142 GLY B C 1
ATOM 2960 O O . GLY B 1 142 ? -8.547 -9.492 4.047 1 97.12 142 GLY B O 1
ATOM 2961 N N . CYS B 1 143 ? -7.707 -8.438 2.299 1 97.19 143 CYS B N 1
ATOM 2962 C CA . CYS B 1 143 ? -9 -7.938 1.838 1 97.19 143 CYS B CA 1
ATOM 2963 C C . CYS B 1 143 ? -9.742 -9 1.047 1 97.19 143 CYS B C 1
ATOM 2965 O O . CYS B 1 143 ? -10.977 -9.047 1.067 1 97.19 143 CYS B O 1
ATOM 2967 N N . ILE B 1 144 ? -9.086 -9.867 0.383 1 97.62 144 ILE B N 1
ATOM 2968 C CA . ILE B 1 144 ? -9.656 -10.758 -0.62 1 97.62 144 ILE B CA 1
ATOM 2969 C C . ILE B 1 144 ? -10.68 -11.68 0.035 1 97.62 144 ILE B C 1
ATOM 2971 O O . ILE B 1 144 ? -11.836 -11.742 -0.397 1 97.62 144 ILE B O 1
ATOM 2975 N N . PRO B 1 145 ? -10.383 -12.367 1.126 1 97.06 145 PRO B N 1
ATOM 2976 C CA . PRO B 1 145 ? -11.391 -13.25 1.722 1 97.06 145 PRO B CA 1
ATOM 2977 C C . PRO B 1 145 ? -12.594 -12.492 2.275 1 97.06 145 PRO B C 1
ATOM 2979 O O . PRO B 1 145 ? -13.664 -13.078 2.457 1 97.06 145 PRO B O 1
ATOM 2982 N N . LEU B 1 146 ? -12.422 -11.219 2.553 1 94.06 146 LEU B N 1
ATOM 2983 C CA . LEU B 1 146 ? -13.531 -10.406 3.031 1 94.06 146 LEU B CA 1
ATOM 2984 C C . LEU B 1 146 ? -14.438 -9.992 1.876 1 94.06 146 LEU B C 1
ATOM 2986 O O . LEU B 1 146 ? -15.656 -9.859 2.051 1 94.06 146 LEU B O 1
ATOM 2990 N N . GLU B 1 147 ? -13.828 -9.781 0.75 1 94.88 147 GLU B N 1
ATOM 2991 C CA . GLU B 1 147 ? -14.594 -9.453 -0.45 1 94.88 147 GLU B CA 1
ATOM 2992 C C . GLU B 1 147 ? -15.414 -10.641 -0.931 1 94.88 147 GLU B C 1
ATOM 2994 O O . GLU B 1 147 ? -16.516 -10.477 -1.466 1 94.88 147 GLU B O 1
ATOM 2999 N N . ASP B 1 148 ? -14.867 -11.844 -0.778 1 96.06 148 ASP B N 1
ATOM 3000 C CA . ASP B 1 148 ? -15.5 -13.102 -1.155 1 96.06 148 ASP B CA 1
ATOM 3001 C C . ASP B 1 148 ? -14.93 -14.266 -0.353 1 96.06 148 ASP B C 1
ATOM 3003 O O . ASP B 1 148 ? -13.812 -14.711 -0.602 1 96.06 148 ASP B O 1
ATOM 3007 N N . SER B 1 149 ? -15.742 -14.836 0.586 1 94.69 149 SER B N 1
ATOM 3008 C CA . SER B 1 149 ? -15.273 -15.867 1.508 1 94.69 149 SER B CA 1
ATOM 3009 C C . SER B 1 149 ? -14.938 -17.156 0.771 1 94.69 149 SER B C 1
ATOM 3011 O O . SER B 1 149 ? -14.297 -18.047 1.327 1 94.69 149 SER B O 1
ATOM 3013 N N . ARG B 1 150 ? -15.352 -17.344 -0.498 1 96.31 150 ARG B N 1
ATOM 3014 C CA . ARG B 1 150 ? -15.062 -18.531 -1.292 1 96.31 150 ARG B CA 1
ATOM 3015 C C . ARG B 1 150 ? -13.633 -18.516 -1.827 1 96.31 150 ARG B C 1
ATOM 3017 O O . ARG B 1 150 ? -13.125 -19.531 -2.307 1 96.31 150 ARG B O 1
ATOM 3024 N N . ILE B 1 151 ? -12.938 -17.312 -1.744 1 97.94 151 ILE B N 1
ATOM 3025 C CA . ILE B 1 151 ? -11.586 -17.172 -2.268 1 97.94 151 ILE B CA 1
ATOM 3026 C C . ILE B 1 151 ? -10.609 -16.969 -1.114 1 97.94 151 ILE B C 1
ATOM 3028 O O . ILE B 1 151 ? -10.75 -16.031 -0.326 1 97.94 151 ILE B O 1
ATOM 3032 N N . LYS B 1 152 ? -9.633 -17.859 -1.03 1 98.12 152 LYS B N 1
ATOM 3033 C CA . LYS B 1 152 ? -8.578 -17.719 -0.036 1 98.12 152 LYS B CA 1
ATOM 3034 C C . LYS B 1 152 ? -7.328 -17.078 -0.646 1 98.12 152 LYS B C 1
ATOM 3036 O O . LYS B 1 152 ? -7.113 -17.156 -1.857 1 98.12 152 LYS B O 1
ATOM 3041 N N . CYS B 1 153 ? -6.59 -16.422 0.239 1 98.44 153 CYS B N 1
ATOM 3042 C CA . CYS B 1 153 ? -5.398 -15.75 -0.255 1 98.44 153 CYS B CA 1
ATOM 3043 C C . CYS B 1 153 ? -4.266 -15.82 0.761 1 98.44 153 CYS B C 1
ATOM 3045 O O . CYS B 1 153 ? -4.496 -15.695 1.965 1 98.44 153 CYS B O 1
ATOM 3047 N N . VAL B 1 154 ? -3.045 -16.031 0.244 1 98 154 VAL B N 1
ATOM 3048 C CA . VAL B 1 154 ? -1.855 -15.953 1.087 1 98 154 VAL B CA 1
ATOM 3049 C C . VAL B 1 154 ? -0.733 -15.242 0.338 1 98 154 VAL B C 1
ATOM 3051 O O . VAL B 1 154 ? -0.599 -15.383 -0.88 1 98 154 VAL B O 1
ATOM 3054 N N . VAL B 1 155 ? -0.032 -14.398 1.059 1 97.75 155 VAL B N 1
ATOM 3055 C CA . VAL B 1 155 ? 1.186 -13.789 0.538 1 97.75 155 VAL B CA 1
ATOM 3056 C C . VAL B 1 155 ? 2.408 -14.5 1.106 1 97.75 155 VAL B C 1
ATOM 3058 O O . VAL B 1 155 ? 2.498 -14.727 2.316 1 97.75 155 VAL B O 1
ATOM 3061 N N . MET B 1 156 ? 3.314 -14.844 0.261 1 95.56 156 MET B N 1
ATOM 3062 C CA . MET B 1 156 ? 4.492 -15.586 0.696 1 95.56 156 MET B CA 1
ATOM 3063 C C . MET B 1 156 ? 5.77 -14.805 0.415 1 95.56 156 MET B C 1
ATOM 3065 O O . MET B 1 156 ? 5.957 -14.289 -0.69 1 95.56 156 MET B O 1
ATOM 3069 N N . THR B 1 157 ? 6.57 -14.672 1.326 1 94.12 157 THR B N 1
ATOM 3070 C CA . THR B 1 157 ? 7.922 -14.141 1.185 1 94.12 157 THR B CA 1
ATOM 3071 C C . THR B 1 157 ? 8.922 -15.273 0.947 1 94.12 157 THR B C 1
ATOM 3073 O O . THR B 1 157 ? 9.164 -16.094 1.838 1 94.12 157 THR B O 1
ATOM 3076 N N . PRO B 1 158 ? 9.547 -15.328 -0.115 1 90.94 158 PRO B N 1
ATOM 3077 C CA . PRO B 1 158 ? 10.375 -16.484 -0.476 1 90.94 158 PRO B CA 1
ATOM 3078 C C . PRO B 1 158 ? 11.75 -16.453 0.184 1 90.94 158 PRO B C 1
ATOM 3080 O O . PRO B 1 158 ? 12.43 -17.469 0.252 1 90.94 158 PRO B O 1
ATOM 3083 N N . GLY B 1 159 ? 12.211 -15.242 0.657 1 86.12 159 GLY B N 1
ATOM 3084 C CA . GLY B 1 159 ? 13.562 -15.117 1.158 1 86.12 159 GLY B CA 1
ATOM 3085 C C . GLY B 1 159 ? 14.57 -14.758 0.078 1 86.12 159 GLY B C 1
ATOM 3086 O O . GLY B 1 159 ? 14.188 -14.336 -1.015 1 86.12 159 GLY B O 1
ATOM 3087 N N . ALA B 1 160 ? 15.875 -14.852 0.447 1 86.81 160 ALA B N 1
ATOM 3088 C CA . ALA B 1 160 ? 16.938 -14.547 -0.509 1 86.81 160 ALA B CA 1
ATOM 3089 C C . ALA B 1 160 ? 17.172 -15.719 -1.461 1 86.81 160 ALA B C 1
ATOM 3091 O O . ALA B 1 160 ? 17.938 -16.641 -1.152 1 86.81 160 ALA B O 1
ATOM 3092 N N . VAL B 1 161 ? 16.531 -15.633 -2.578 1 86.62 161 VAL B N 1
ATOM 3093 C CA . VAL B 1 161 ? 16.562 -16.734 -3.531 1 86.62 161 VAL B CA 1
ATOM 3094 C C . VAL B 1 161 ? 17.594 -16.453 -4.621 1 86.62 161 VAL B C 1
ATOM 3096 O O . VAL B 1 161 ? 17.719 -15.32 -5.082 1 86.62 161 VAL B O 1
ATOM 3099 N N . ASP B 1 162 ? 18.328 -17.453 -5.008 1 86.56 162 ASP B N 1
ATOM 3100 C CA . ASP B 1 162 ? 19.312 -17.344 -6.082 1 86.56 162 ASP B CA 1
ATOM 3101 C C . ASP B 1 162 ? 18.625 -17.203 -7.441 1 86.56 162 ASP B C 1
ATOM 3103 O O . ASP B 1 162 ? 18.391 -18.203 -8.125 1 86.56 162 ASP B O 1
ATOM 3107 N N . THR B 1 163 ? 18.281 -15.992 -7.812 1 83.31 163 THR B N 1
ATOM 3108 C CA . THR B 1 163 ? 17.609 -15.664 -9.055 1 83.31 163 THR B CA 1
ATOM 3109 C C . THR B 1 163 ? 18.328 -14.547 -9.797 1 83.31 163 THR B C 1
ATOM 3111 O O . THR B 1 163 ? 19.266 -13.953 -9.266 1 83.31 163 THR B O 1
ATOM 3114 N N . GLN B 1 164 ? 17.891 -14.367 -11.016 1 79.81 164 GLN B N 1
ATOM 3115 C CA . GLN B 1 164 ? 18.406 -13.25 -11.789 1 79.81 164 GLN B CA 1
ATOM 3116 C C . GLN B 1 164 ? 18.125 -11.922 -11.094 1 79.81 164 GLN B C 1
ATOM 3118 O O . GLN B 1 164 ? 18.938 -11 -11.125 1 79.81 164 GLN B O 1
ATOM 3123 N N . MET B 1 165 ? 17.031 -11.82 -10.445 1 78.38 165 MET B N 1
ATOM 3124 C CA . MET B 1 165 ? 16.688 -10.602 -9.711 1 78.38 165 MET B CA 1
ATOM 3125 C C . MET B 1 165 ? 17.703 -10.344 -8.594 1 78.38 165 MET B C 1
ATOM 3127 O O . MET B 1 165 ? 18.141 -9.203 -8.406 1 78.38 165 MET B O 1
ATOM 3131 N N . GLN B 1 166 ? 18.047 -11.375 -7.914 1 80.25 166 GLN B N 1
ATOM 3132 C CA . GLN B 1 166 ? 19.016 -11.273 -6.828 1 80.25 166 GLN B CA 1
ATOM 3133 C C . GLN B 1 166 ? 20.375 -10.789 -7.34 1 80.25 166 GLN B C 1
ATOM 3135 O O . GLN B 1 166 ? 21.031 -9.961 -6.699 1 80.25 166 GLN B O 1
ATOM 3140 N N . THR B 1 167 ? 20.734 -11.289 -8.492 1 85.06 167 THR B N 1
ATOM 3141 C CA . THR B 1 167 ? 21.969 -10.875 -9.133 1 85.06 167 THR B CA 1
ATOM 3142 C C . THR B 1 167 ? 21.922 -9.391 -9.5 1 85.06 167 THR B C 1
ATOM 3144 O O . THR B 1 167 ? 22.859 -8.648 -9.234 1 85.06 167 THR B O 1
ATOM 3147 N N . GLN B 1 168 ? 20.844 -9.039 -10.055 1 86.12 168 GLN B N 1
ATOM 3148 C CA . GLN B 1 168 ? 20.656 -7.648 -10.461 1 86.12 168 GLN B CA 1
ATOM 3149 C C . GLN B 1 168 ? 20.656 -6.719 -9.25 1 86.12 168 GLN B C 1
ATOM 3151 O O . GLN B 1 168 ? 21.234 -5.633 -9.297 1 86.12 168 GLN B O 1
ATOM 3156 N N . MET B 1 169 ? 20.047 -7.18 -8.195 1 84.25 169 MET B N 1
ATOM 3157 C CA . MET B 1 169 ? 19.969 -6.383 -6.977 1 84.25 169 MET B CA 1
ATOM 3158 C C . MET B 1 169 ? 21.359 -6.094 -6.418 1 84.25 169 MET B C 1
ATOM 3160 O O . MET B 1 169 ? 21.641 -4.973 -6.004 1 84.25 169 MET B O 1
ATOM 3164 N N . ARG B 1 170 ? 22.219 -7.031 -6.48 1 87.31 170 ARG B N 1
ATOM 3165 C CA . ARG B 1 170 ? 23.562 -6.895 -5.926 1 87.31 170 ARG B CA 1
ATOM 3166 C C . ARG B 1 170 ? 24.406 -5.953 -6.77 1 87.31 170 ARG B C 1
ATOM 3168 O O . ARG B 1 170 ? 25.469 -5.488 -6.324 1 87.31 170 ARG B O 1
ATOM 3175 N N . GLN B 1 171 ? 23.891 -5.691 -7.953 1 88.5 171 GLN B N 1
ATOM 3176 C CA . GLN B 1 171 ? 24.656 -4.848 -8.867 1 88.5 171 GLN B CA 1
ATOM 3177 C C . GLN B 1 171 ? 24.125 -3.416 -8.867 1 88.5 171 GLN B C 1
ATOM 3179 O O . GLN B 1 171 ? 24.672 -2.543 -9.547 1 88.5 171 GLN B O 1
ATOM 3184 N N . GLU B 1 172 ? 23.125 -3.23 -8.164 1 88.56 172 GLU B N 1
ATOM 3185 C CA . GLU B 1 172 ? 22.484 -1.915 -8.164 1 88.56 172 GLU B CA 1
ATOM 3186 C C . GLU B 1 172 ? 23.328 -0.896 -7.402 1 88.56 172 GLU B C 1
ATOM 3188 O O . GLU B 1 172 ? 23.875 -1.204 -6.34 1 88.56 172 GLU B O 1
ATOM 3193 N N . ASP B 1 173 ? 23.328 0.296 -7.887 1 87.75 173 ASP B N 1
ATOM 3194 C CA . ASP B 1 173 ? 24.125 1.367 -7.305 1 87.75 173 ASP B CA 1
ATOM 3195 C C . ASP B 1 173 ? 23.547 1.828 -5.973 1 87.75 173 ASP B C 1
ATOM 3197 O O . ASP B 1 173 ? 24.281 2.266 -5.086 1 87.75 173 ASP B O 1
ATOM 3201 N N . TYR B 1 174 ? 22.328 1.693 -5.852 1 88.62 174 TYR B N 1
ATOM 3202 C CA . TYR B 1 174 ? 21.672 2.307 -4.699 1 88.62 174 TYR B CA 1
ATOM 3203 C C . TYR B 1 174 ? 21.422 1.278 -3.605 1 88.62 174 TYR B C 1
ATOM 3205 O O . TYR B 1 174 ? 20.75 1.571 -2.613 1 88.62 174 TYR B O 1
ATOM 3213 N N . ILE B 1 175 ? 21.969 0.127 -3.738 1 87.25 175 ILE B N 1
ATOM 3214 C CA . ILE B 1 175 ? 21.844 -0.86 -2.67 1 87.25 175 ILE B CA 1
ATOM 3215 C C . ILE B 1 175 ? 22.719 -0.451 -1.491 1 87.25 175 ILE B C 1
ATOM 3217 O O . ILE B 1 175 ? 23.859 -0.009 -1.681 1 87.25 175 ILE B O 1
ATOM 3221 N N . SER B 1 176 ? 22.141 -0.485 -0.363 1 85.38 176 SER B N 1
ATOM 3222 C CA . SER B 1 176 ? 22.922 -0.121 0.807 1 85.38 176 SER B CA 1
ATOM 3223 C C . SER B 1 176 ? 24.109 -1.067 0.991 1 85.38 176 SER B C 1
ATOM 3225 O O . SER B 1 176 ? 24.031 -2.24 0.619 1 85.38 176 SER B O 1
ATOM 3227 N N . LYS B 1 177 ? 25.109 -0.552 1.629 1 87.56 177 LYS B N 1
ATOM 3228 C CA . LYS B 1 177 ? 26.297 -1.365 1.882 1 87.56 177 LYS B CA 1
ATOM 3229 C C . LYS B 1 177 ? 25.969 -2.572 2.752 1 87.56 177 LYS B C 1
ATOM 3231 O O . LYS B 1 177 ? 26.438 -3.682 2.496 1 87.56 177 LYS B O 1
ATOM 3236 N N . ASP B 1 178 ? 25.094 -2.352 3.715 1 86.88 178 ASP B N 1
ATOM 3237 C CA . ASP B 1 178 ? 24.719 -3.426 4.629 1 86.88 178 ASP B CA 1
ATOM 3238 C C . ASP B 1 178 ? 23.953 -4.523 3.9 1 86.88 178 ASP B C 1
ATOM 3240 O O . ASP B 1 178 ? 24.219 -5.711 4.082 1 86.88 178 ASP B O 1
ATOM 3244 N N . LEU B 1 179 ? 23.047 -4.121 3.084 1 85.69 179 LEU B N 1
ATOM 3245 C CA . LEU B 1 179 ? 22.25 -5.094 2.338 1 85.69 179 LEU B CA 1
ATOM 3246 C C . LEU B 1 179 ? 23.125 -5.828 1.321 1 85.69 179 LEU B C 1
ATOM 3248 O O . LEU B 1 179 ? 23 -7.047 1.162 1 85.69 179 LEU B O 1
ATOM 3252 N N . LEU B 1 180 ? 23.953 -5.074 0.69 1 89.25 180 LEU B N 1
ATOM 3253 C CA . LEU B 1 180 ? 24.859 -5.691 -0.273 1 89.25 180 LEU B CA 1
ATOM 3254 C C . LEU B 1 180 ? 25.734 -6.73 0.403 1 89.25 180 LEU B C 1
ATOM 3256 O O . LEU B 1 180 ? 25.859 -7.859 -0.08 1 89.25 180 LEU B O 1
ATOM 3260 N N . LYS B 1 181 ? 26.328 -6.32 1.487 1 90.38 181 LYS B N 1
ATOM 3261 C CA . LYS B 1 181 ? 27.188 -7.23 2.232 1 90.38 181 LYS B CA 1
ATOM 3262 C C . LYS B 1 181 ? 26.422 -8.484 2.658 1 90.38 181 LYS B C 1
ATOM 3264 O O . LYS B 1 181 ? 26.953 -9.594 2.564 1 90.38 181 LYS B O 1
ATOM 3269 N N . PHE B 1 182 ? 25.25 -8.242 3.078 1 88.31 182 PHE B N 1
ATOM 3270 C CA . PHE B 1 182 ? 24.391 -9.352 3.502 1 88.31 182 PHE B CA 1
ATOM 3271 C C . PHE B 1 182 ? 24.156 -10.32 2.35 1 88.31 182 PHE B C 1
ATOM 3273 O O . PHE B 1 182 ? 24.359 -11.523 2.488 1 88.31 182 PHE B O 1
ATOM 3280 N N . LEU B 1 183 ? 23.75 -9.828 1.227 1 87.25 183 LEU B N 1
ATOM 3281 C CA . LEU B 1 183 ? 23.422 -10.656 0.068 1 87.25 183 LEU B CA 1
ATOM 3282 C C . LEU B 1 183 ? 24.672 -11.336 -0.477 1 87.25 183 LEU B C 1
ATOM 3284 O O . LEU B 1 183 ? 24.625 -12.492 -0.886 1 87.25 183 LEU B O 1
ATOM 3288 N N . GLU B 1 184 ? 25.719 -10.617 -0.446 1 90.5 184 GLU B N 1
ATOM 3289 C CA . GLU B 1 184 ? 26.984 -11.188 -0.913 1 90.5 184 GLU B CA 1
ATOM 3290 C C . GLU B 1 184 ? 27.453 -12.312 0.005 1 90.5 184 GLU B C 1
ATOM 3292 O O . GLU B 1 184 ? 27.969 -13.328 -0.465 1 90.5 184 GLU B O 1
ATOM 3297 N N . THR B 1 185 ? 27.297 -12.055 1.25 1 91.56 185 THR B N 1
ATOM 3298 C CA . THR B 1 185 ? 27.672 -13.086 2.211 1 91.56 185 THR B CA 1
ATOM 3299 C C . THR B 1 185 ? 26.859 -14.352 1.989 1 91.56 185 THR B C 1
ATOM 3301 O O . THR B 1 185 ? 27.422 -15.461 1.98 1 91.56 185 THR B O 1
ATOM 3304 N N . LEU B 1 186 ? 25.609 -14.203 1.793 1 89.94 186 LEU B N 1
ATOM 3305 C CA . LEU B 1 186 ? 24.75 -15.359 1.502 1 89.94 186 LEU B CA 1
ATOM 3306 C C . LEU B 1 186 ? 25.234 -16.078 0.248 1 89.94 186 LEU B C 1
ATOM 3308 O O . LEU B 1 186 ? 25.297 -17.312 0.224 1 89.94 186 LEU B O 1
ATOM 3312 N N . LYS B 1 187 ? 25.562 -15.359 -0.729 1 88.56 187 LYS B N 1
ATOM 3313 C CA . LYS B 1 187 ? 26.016 -15.93 -1.991 1 88.56 187 LYS B CA 1
ATOM 3314 C C . LYS B 1 187 ? 27.359 -16.656 -1.812 1 88.56 187 LYS B C 1
ATOM 3316 O O . LYS B 1 187 ? 27.5 -17.812 -2.23 1 88.56 187 LYS B O 1
ATOM 3321 N N . ASP B 1 188 ? 28.234 -16.016 -1.175 1 92.44 188 ASP B N 1
ATOM 3322 C CA . ASP B 1 188 ? 29.594 -16.547 -0.985 1 92.44 188 ASP B CA 1
ATOM 3323 C C . ASP B 1 188 ? 29.562 -17.828 -0.141 1 92.44 188 ASP B C 1
ATOM 3325 O O . ASP B 1 188 ? 30.359 -18.734 -0.358 1 92.44 188 ASP B O 1
ATOM 3329 N N . GLU B 1 189 ? 28.625 -17.828 0.779 1 93.88 189 GLU B N 1
ATOM 3330 C CA . GLU B 1 189 ? 28.547 -18.969 1.685 1 93.88 189 GLU B CA 1
ATOM 3331 C C . GLU B 1 189 ? 27.625 -20.062 1.12 1 93.88 189 GLU B C 1
ATOM 3333 O O . GLU B 1 189 ? 27.406 -21.094 1.764 1 93.88 189 GLU B O 1
ATOM 3338 N N . GLY B 1 190 ? 27.062 -19.844 0.029 1 90.06 190 GLY B N 1
ATOM 3339 C CA . GLY B 1 190 ? 26.172 -20.812 -0.594 1 90.06 190 GLY B CA 1
ATOM 3340 C C . GLY B 1 190 ? 24.844 -20.953 0.127 1 90.06 190 GLY B C 1
ATOM 3341 O O . GLY B 1 190 ? 24.266 -22.047 0.161 1 90.06 190 GLY B O 1
ATOM 3342 N N . LYS B 1 191 ? 24.438 -19.797 0.793 1 89.06 191 LYS B N 1
ATOM 3343 C CA . LYS B 1 191 ? 23.25 -19.859 1.63 1 89.06 191 LYS B CA 1
ATOM 3344 C C . LYS B 1 191 ? 22.047 -19.219 0.922 1 89.06 191 LYS B C 1
ATOM 3346 O O . LYS B 1 191 ? 20.953 -19.156 1.487 1 89.06 191 LYS B O 1
ATOM 3351 N N . LEU B 1 192 ? 22.219 -18.812 -0.266 1 90.12 192 LEU B N 1
ATOM 3352 C CA . LEU B 1 192 ? 21.062 -18.406 -1.051 1 90.12 192 LEU B CA 1
ATOM 3353 C C . LEU B 1 192 ? 20.141 -19.594 -1.293 1 90.12 192 LEU B C 1
ATOM 3355 O O . LEU B 1 192 ? 20.594 -20.703 -1.567 1 90.12 192 LEU B O 1
ATOM 3359 N N . LEU B 1 193 ? 18.875 -19.281 -1.163 1 88.94 193 LEU B N 1
ATOM 3360 C CA . LEU B 1 193 ? 17.891 -20.344 -1.408 1 88.94 193 LEU B CA 1
ATOM 3361 C C . LEU B 1 193 ? 17.844 -20.703 -2.889 1 88.94 193 LEU B C 1
ATOM 3363 O O . LEU B 1 193 ? 17.906 -19.828 -3.75 1 88.94 193 LEU B O 1
ATOM 3367 N N . LYS B 1 194 ? 17.797 -21.984 -3.086 1 90.06 194 LYS B N 1
ATOM 3368 C CA . LYS B 1 194 ? 17.5 -22.422 -4.449 1 90.06 194 LYS B CA 1
ATOM 3369 C C . LYS B 1 194 ? 16.047 -22.078 -4.828 1 90.06 194 LYS B C 1
ATOM 3371 O O . LYS B 1 194 ? 15.148 -22.172 -3.994 1 90.06 194 LYS B O 1
ATOM 3376 N N . PRO B 1 195 ? 15.797 -21.703 -6.086 1 87.69 195 PRO B N 1
ATOM 3377 C CA . PRO B 1 195 ? 14.445 -21.359 -6.52 1 87.69 195 PRO B CA 1
ATOM 3378 C C . PRO B 1 195 ? 13.422 -22.453 -6.195 1 87.69 195 PRO B C 1
ATOM 3380 O O . PRO B 1 195 ? 12.266 -22.141 -5.914 1 87.69 195 PRO B O 1
ATOM 3383 N N . GLU B 1 196 ? 13.805 -23.672 -6.09 1 87.69 196 GLU B N 1
ATOM 3384 C CA . GLU B 1 196 ? 12.914 -24.797 -5.828 1 87.69 196 GLU B CA 1
ATOM 3385 C C . GLU B 1 196 ? 12.391 -24.766 -4.395 1 87.69 196 GLU B C 1
ATOM 3387 O O . GLU B 1 196 ? 11.32 -25.297 -4.105 1 87.69 196 GLU B O 1
ATOM 3392 N N . GLU B 1 197 ? 13.117 -24.125 -3.566 1 86.12 197 GLU B N 1
ATOM 3393 C CA . GLU B 1 197 ? 12.758 -24.156 -2.152 1 86.12 197 GLU B CA 1
ATOM 3394 C C . GLU B 1 197 ? 11.477 -23.375 -1.896 1 86.12 197 GLU B C 1
ATOM 3396 O O . GLU B 1 197 ? 10.453 -23.953 -1.508 1 86.12 197 GLU B O 1
ATOM 3401 N N . PRO B 1 198 ? 11.484 -22.141 -2.246 1 87.56 198 PRO B N 1
ATOM 3402 C CA . PRO B 1 198 ? 10.195 -21.469 -2.072 1 87.56 198 PRO B CA 1
ATOM 3403 C C . PRO B 1 198 ? 9.117 -22.016 -3.01 1 87.56 198 PRO B C 1
ATOM 3405 O O . PRO B 1 198 ? 7.926 -21.969 -2.682 1 87.56 198 PRO B O 1
ATOM 3408 N N . ALA B 1 199 ? 9.469 -22.531 -4.117 1 89.44 199 ALA B N 1
ATOM 3409 C CA . ALA B 1 199 ? 8.5 -23.078 -5.062 1 89.44 199 ALA B CA 1
ATOM 3410 C C . ALA B 1 199 ? 7.738 -24.25 -4.449 1 89.44 199 ALA B C 1
ATOM 3412 O O . ALA B 1 199 ? 6.566 -24.469 -4.754 1 89.44 199 ALA B O 1
ATOM 3413 N N . THR B 1 200 ? 8.391 -24.969 -3.625 1 89.88 200 THR B N 1
ATOM 3414 C CA . THR B 1 200 ? 7.766 -26.125 -2.971 1 89.88 200 THR B CA 1
ATOM 3415 C C . THR B 1 200 ? 6.605 -25.672 -2.088 1 89.88 200 THR B C 1
ATOM 3417 O O . THR B 1 200 ? 5.598 -26.375 -1.979 1 89.88 200 THR B O 1
ATOM 3420 N N . ALA B 1 201 ? 6.785 -24.562 -1.472 1 91.44 201 ALA B N 1
ATOM 3421 C CA . ALA B 1 201 ? 5.715 -24.031 -0.631 1 91.44 201 ALA B CA 1
ATOM 3422 C C . ALA B 1 201 ? 4.453 -23.766 -1.451 1 91.44 201 ALA B C 1
ATOM 3424 O O . ALA B 1 201 ? 3.348 -24.125 -1.035 1 91.44 201 ALA B O 1
ATOM 3425 N N . PHE B 1 202 ? 4.605 -23.234 -2.627 1 92.25 202 PHE B N 1
ATOM 3426 C CA . PHE B 1 202 ? 3.465 -23 -3.508 1 92.25 202 PHE B CA 1
ATOM 3427 C C . PHE B 1 202 ? 2.836 -24.328 -3.928 1 92.25 202 PHE B C 1
ATOM 3429 O O . PHE B 1 202 ? 1.61 -24.453 -3.947 1 92.25 202 PHE B O 1
ATOM 3436 N N . SER B 1 203 ? 3.666 -25.281 -4.234 1 91.31 203 SER B N 1
ATOM 3437 C CA . SER B 1 203 ? 3.178 -26.594 -4.652 1 91.31 203 SER B CA 1
ATOM 3438 C C . SER B 1 203 ? 2.348 -27.25 -3.557 1 91.31 203 SER B C 1
ATOM 3440 O O . SER B 1 203 ? 1.302 -27.844 -3.832 1 91.31 203 SER B O 1
ATOM 3442 N N . VAL B 1 204 ? 2.834 -27.125 -2.393 1 90.88 204 VAL B N 1
ATOM 3443 C CA . VAL B 1 204 ? 2.127 -27.703 -1.25 1 90.88 204 VAL B CA 1
ATOM 3444 C C . VAL B 1 204 ? 0.753 -27.047 -1.114 1 90.88 204 VAL B C 1
ATOM 3446 O O . VAL B 1 204 ? -0.255 -27.75 -0.947 1 90.88 204 VAL B O 1
ATOM 3449 N N . LEU B 1 205 ? 0.698 -25.797 -1.26 1 93.12 205 LEU B N 1
ATOM 3450 C CA . LEU B 1 205 ? -0.564 -25.078 -1.101 1 93.12 205 LEU B CA 1
ATOM 3451 C C . LEU B 1 205 ? -1.51 -25.375 -2.258 1 93.12 205 LEU B C 1
ATOM 3453 O O . LEU B 1 205 ? -2.727 -25.453 -2.068 1 93.12 205 LEU B O 1
ATOM 3457 N N . VAL B 1 206 ? -0.948 -25.547 -3.424 1 92.44 206 VAL B N 1
ATOM 3458 C CA . VAL B 1 206 ? -1.768 -25.891 -4.578 1 92.44 206 VAL B CA 1
ATOM 3459 C C . VAL B 1 206 ? -2.408 -27.266 -4.363 1 92.44 206 VAL B C 1
ATOM 3461 O O . VAL B 1 206 ? -3.58 -27.469 -4.688 1 92.44 206 VAL B O 1
ATOM 3464 N N . GLU B 1 207 ? -1.687 -28.078 -3.803 1 89.5 207 GLU B N 1
ATOM 3465 C CA . GLU B 1 207 ? -2.143 -29.453 -3.625 1 89.5 207 GLU B CA 1
ATOM 3466 C C . GLU B 1 207 ? -3.121 -29.562 -2.459 1 89.5 207 GLU B C 1
ATOM 3468 O O . GLU B 1 207 ? -4.121 -30.281 -2.547 1 89.5 207 GLU 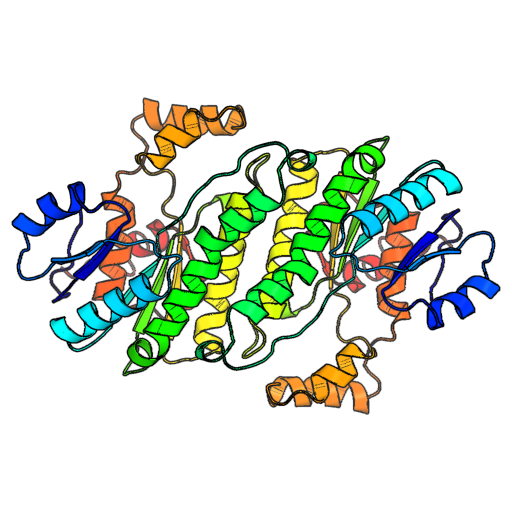B O 1
ATOM 3473 N N . THR B 1 208 ? -2.838 -28.891 -1.441 1 90.69 208 THR B N 1
ATOM 3474 C CA . THR B 1 208 ? -3.59 -29.109 -0.212 1 90.69 208 THR B CA 1
ATOM 3475 C C . THR B 1 208 ? -4.641 -28.031 -0.015 1 90.69 208 THR B C 1
ATOM 3477 O O . THR B 1 208 ? -5.555 -28.172 0.797 1 90.69 208 THR B O 1
ATOM 3480 N N . GLY B 1 209 ? -4.477 -26.984 -0.711 1 93.38 209 GLY B N 1
ATOM 3481 C CA . GLY B 1 209 ? -5.273 -25.812 -0.425 1 93.38 209 GLY B CA 1
ATOM 3482 C C . GLY B 1 209 ? -4.664 -24.922 0.642 1 93.38 209 GLY B C 1
ATOM 3483 O O . GLY B 1 209 ? -3.748 -25.344 1.355 1 93.38 209 GLY B O 1
ATOM 3484 N N . ILE B 1 210 ? -5.133 -23.719 0.733 1 95.56 210 ILE B N 1
ATOM 3485 C CA . ILE B 1 210 ? -4.688 -22.781 1.767 1 95.56 210 ILE B CA 1
ATOM 3486 C C . ILE B 1 210 ? -5.426 -23.078 3.072 1 95.56 210 ILE B C 1
ATOM 3488 O O . ILE B 1 210 ? -6.652 -22.984 3.131 1 95.56 210 ILE B O 1
ATOM 3492 N N . PRO B 1 211 ? -4.676 -23.406 4.078 1 95.12 211 PRO B N 1
ATOM 3493 C CA . PRO B 1 211 ? -5.363 -23.594 5.355 1 95.12 211 PRO B CA 1
ATOM 3494 C C . PRO B 1 211 ? -5.988 -22.312 5.895 1 95.12 211 PRO B C 1
ATOM 3496 O O . PRO B 1 211 ? -5.5 -21.219 5.602 1 95.12 211 PRO B O 1
ATOM 3499 N N . GLU B 1 212 ? -6.977 -22.453 6.719 1 95.88 212 GLU B N 1
ATOM 3500 C CA . GLU B 1 212 ? -7.691 -21.312 7.273 1 95.88 212 GLU B CA 1
ATOM 3501 C C . GLU B 1 212 ? -6.75 -20.406 8.07 1 95.88 212 GLU B C 1
ATOM 3503 O O . GLU B 1 212 ? -6.891 -19.188 8.047 1 95.88 212 GLU B O 1
ATOM 3508 N N . SER B 1 213 ? -5.777 -20.969 8.688 1 95.06 213 SER B N 1
ATOM 3509 C CA . SER B 1 213 ? -4.848 -20.234 9.539 1 95.06 213 SER B CA 1
ATOM 3510 C C . SER B 1 213 ? -3.961 -19.297 8.711 1 95.06 213 SER B C 1
ATOM 3512 O O . SER B 1 213 ? -3.4 -18.344 9.234 1 95.06 213 SER B O 1
ATOM 3514 N N . LEU B 1 214 ? -3.912 -19.562 7.434 1 96.44 214 LEU B N 1
ATOM 3515 C CA . LEU B 1 214 ? -3.035 -18.781 6.578 1 96.44 214 LEU B CA 1
ATOM 3516 C C . LEU B 1 214 ? -3.842 -17.828 5.703 1 96.44 214 LEU B C 1
ATOM 3518 O O . LEU B 1 214 ? -3.275 -16.969 5.023 1 96.44 214 LEU B O 1
ATOM 3522 N N . ASN B 1 215 ? -5.172 -18.016 5.746 1 97.56 215 ASN B N 1
ATOM 3523 C CA . ASN B 1 215 ? -6.035 -17.219 4.883 1 97.56 215 ASN B CA 1
ATOM 3524 C C . ASN B 1 215 ? -5.949 -15.734 5.223 1 97.56 215 ASN B C 1
ATOM 3526 O O . ASN B 1 215 ? -6.207 -15.336 6.359 1 97.56 215 ASN B O 1
ATOM 3530 N N . GLY B 1 216 ? -5.48 -14.93 4.285 1 97.44 216 GLY B N 1
ATOM 3531 C CA . GLY B 1 216 ? -5.379 -13.492 4.453 1 97.44 216 GLY B CA 1
ATOM 3532 C C . GLY B 1 216 ? -4.07 -13.055 5.082 1 97.44 216 GLY B C 1
ATOM 3533 O O . GLY B 1 216 ? -3.895 -11.883 5.418 1 97.44 216 GLY B O 1
ATOM 3534 N N . GLN B 1 217 ? -3.086 -14 5.164 1 96.62 217 GLN B N 1
ATOM 3535 C CA . GLN B 1 217 ? -1.873 -13.711 5.922 1 96.62 217 GLN B CA 1
ATOM 3536 C C . GLN B 1 217 ? -0.676 -13.523 4.992 1 96.62 217 GLN B C 1
ATOM 3538 O O . GLN B 1 217 ? -0.71 -13.945 3.834 1 96.62 217 GLN B O 1
ATOM 3543 N N . THR B 1 218 ? 0.271 -12.844 5.527 1 96.19 218 THR B N 1
ATOM 3544 C CA . THR B 1 218 ? 1.617 -12.797 4.969 1 96.19 218 THR B CA 1
ATOM 3545 C C . THR B 1 218 ? 2.557 -13.719 5.738 1 96.19 218 THR B C 1
ATOM 3547 O O . THR B 1 218 ? 2.713 -13.578 6.953 1 96.19 218 THR B O 1
ATOM 3550 N N . VAL B 1 219 ? 3.152 -14.617 5.008 1 95.31 219 VAL B N 1
ATOM 3551 C CA . VAL B 1 219 ? 3.951 -15.617 5.703 1 95.31 219 VAL B CA 1
ATOM 3552 C C . VAL B 1 219 ? 5.277 -15.82 4.973 1 95.31 219 VAL B C 1
ATOM 3554 O O . VAL B 1 219 ? 5.441 -15.367 3.836 1 95.31 219 VAL B O 1
ATOM 3557 N N . TYR B 1 220 ? 6.23 -16.438 5.656 1 93.31 220 TYR B N 1
ATOM 3558 C CA . TYR B 1 220 ? 7.457 -16.891 5.016 1 93.31 220 TYR B CA 1
ATOM 3559 C C . TYR B 1 220 ? 7.277 -18.297 4.441 1 93.31 220 TYR B C 1
ATOM 3561 O O . TYR B 1 220 ? 6.484 -19.078 4.953 1 93.31 220 TYR B O 1
ATOM 3569 N N . TRP B 1 221 ? 8.008 -18.547 3.408 1 92 221 TRP B N 1
ATOM 3570 C CA . TRP B 1 221 ? 7.852 -19.844 2.75 1 92 221 TRP B CA 1
ATOM 3571 C C . TRP B 1 221 ? 8.102 -20.984 3.729 1 92 221 TRP B C 1
ATOM 3573 O O . TRP B 1 221 ? 7.434 -22.031 3.66 1 92 221 TRP B O 1
ATOM 3583 N N . GLU B 1 222 ? 8.922 -20.719 4.695 1 89.25 222 GLU B N 1
ATOM 3584 C CA . GLU B 1 222 ? 9.273 -21.75 5.668 1 89.25 222 GLU B CA 1
ATOM 3585 C C . GLU B 1 222 ? 8.086 -22.094 6.57 1 89.25 222 GLU B C 1
ATOM 3587 O O . GLU B 1 222 ? 7.984 -23.203 7.09 1 89.25 222 GLU B O 1
ATOM 3592 N N . ASP B 1 223 ? 7.266 -21.125 6.766 1 88.5 223 ASP B N 1
ATOM 3593 C CA . ASP B 1 223 ? 6.082 -21.328 7.594 1 88.5 223 ASP B CA 1
ATOM 3594 C C . ASP B 1 223 ? 5.133 -22.344 6.961 1 88.5 223 ASP B C 1
ATOM 3596 O O . ASP B 1 223 ? 4.281 -22.906 7.641 1 88.5 223 ASP B O 1
ATOM 3600 N N . ILE B 1 224 ? 5.238 -22.531 5.723 1 88.75 224 ILE B N 1
ATOM 3601 C CA . ILE B 1 224 ? 4.352 -23.422 4.977 1 88.75 224 ILE B CA 1
ATOM 3602 C C . ILE B 1 224 ? 4.938 -24.828 4.934 1 88.75 224 ILE B C 1
ATOM 3604 O O . ILE B 1 224 ? 4.227 -25.812 5.141 1 88.75 224 ILE B O 1
ATOM 3608 N N . VAL B 1 225 ? 6.254 -24.891 4.715 1 83.69 225 VAL B N 1
ATOM 3609 C CA . VAL B 1 225 ? 6.883 -26.188 4.535 1 83.69 225 VAL B CA 1
ATOM 3610 C C . VAL B 1 225 ? 7.426 -26.703 5.875 1 83.69 225 VAL B C 1
ATOM 3612 O O . VAL B 1 225 ? 7.547 -27.906 6.086 1 83.69 225 VAL B O 1
ATOM 3615 N N . GLY B 1 226 ? 7.988 -25.844 6.75 1 64.19 226 GLY B N 1
ATOM 3616 C CA . GLY B 1 226 ? 8.656 -26.25 7.973 1 64.19 226 GLY B CA 1
ATOM 3617 C C . GLY B 1 226 ? 7.688 -26.578 9.094 1 64.19 226 GLY B C 1
ATOM 3618 O O . GLY B 1 226 ? 8.094 -27.078 10.148 1 64.19 226 GLY B O 1
ATOM 3619 N N . SER B 1 227 ? 6.609 -25.734 9.25 1 49.06 227 SER B N 1
ATOM 3620 C CA . SER B 1 227 ? 5.883 -25.938 10.492 1 49.06 227 SER B CA 1
ATOM 3621 C C . SER B 1 227 ? 5.539 -27.406 10.703 1 49.06 227 SER B C 1
ATOM 3623 O O . SER B 1 227 ? 5.027 -27.797 11.758 1 49.06 227 SER B O 1
ATOM 3625 N N . GLY B 1 228 ? 6.207 -28.484 10.117 1 45.81 228 GLY B N 1
ATOM 3626 C CA . GLY B 1 228 ? 5.723 -29.844 10.375 1 45.81 228 GLY B CA 1
ATOM 3627 C C . GLY B 1 228 ? 4.223 -29.969 10.188 1 45.81 228 GLY B C 1
ATOM 3628 O O . GLY B 1 228 ? 3.666 -31.062 10.367 1 45.81 228 GLY B O 1
ATOM 3629 N N . LYS B 1 229 ? 3.434 -29.078 10.281 1 42.06 229 LYS B N 1
ATOM 3630 C CA . LYS B 1 229 ? 1.98 -29.172 10.18 1 42.06 229 LYS B CA 1
ATOM 3631 C C . LYS B 1 229 ? 1.551 -29.438 8.734 1 42.06 229 LYS B C 1
ATOM 3633 O O . LYS B 1 229 ? 0.417 -29.859 8.484 1 42.06 229 LYS B O 1
ATOM 3638 N N . PHE B 1 230 ? 2.26 -29 7.664 1 40.59 230 PHE B N 1
ATOM 3639 C CA . PHE B 1 230 ? 1.805 -29.312 6.32 1 40.59 230 PHE B CA 1
ATOM 3640 C C . PHE B 1 230 ? 2.746 -30.312 5.652 1 40.59 230 PHE B C 1
ATOM 3642 O O . PHE B 1 230 ? 3.803 -29.922 5.141 1 40.59 230 PHE B O 1
ATOM 3649 N N . LYS B 1 231 ? 3.082 -31.281 6.164 1 35.38 231 LYS B N 1
ATOM 3650 C CA . LYS B 1 231 ? 3.859 -32.406 5.609 1 35.38 231 LYS B CA 1
ATOM 3651 C C . LYS B 1 231 ? 3.424 -32.719 4.184 1 35.38 231 LYS B C 1
ATOM 3653 O O . LYS B 1 231 ? 2.25 -32.562 3.836 1 35.38 231 LYS B O 1
ATOM 3658 N N . ASN B 1 232 ? 4.398 -32.625 3.164 1 31.84 232 ASN B N 1
ATOM 3659 C CA . ASN B 1 232 ? 4.199 -33.281 1.877 1 31.84 232 ASN B CA 1
ATOM 3660 C C . ASN B 1 232 ? 3.33 -34.531 2.016 1 31.84 232 ASN B C 1
ATOM 3662 O O . ASN B 1 232 ? 3.535 -35.344 2.92 1 31.84 232 ASN B O 1
ATOM 3666 N N . PRO B 1 233 ? 2.127 -34.438 1.524 1 27.8 233 PRO B N 1
ATOM 3667 C CA . PRO B 1 233 ? 1.593 -35.781 1.555 1 27.8 233 PRO B CA 1
ATOM 3668 C C . PRO B 1 233 ? 2.604 -36.844 1.08 1 27.8 233 PRO B C 1
ATOM 3670 O O . PRO B 1 233 ? 3.389 -36.562 0.167 1 27.8 233 PRO B O 1
ATOM 3673 N N . ASP B 1 234 ? 3.08 -37.75 2.008 1 25.12 234 ASP B N 1
ATOM 3674 C CA . ASP B 1 234 ? 3.725 -38.938 1.458 1 25.12 234 ASP B CA 1
ATOM 3675 C C . ASP B 1 234 ? 3.004 -39.406 0.203 1 25.12 234 ASP B C 1
ATOM 3677 O O . ASP B 1 234 ? 1.772 -39.438 0.161 1 25.12 234 ASP B O 1
#

Nearest PDB structures (foldseek):
  6uhx-assembly1_A  TM=9.712E-01  e=7.366E-20  Saccharomyces cerevisiae S288C
  6yc8-assembly1_A  TM=9.671E-01  e=6.517E-20  Ogataea glucozyma
  3kzv-assembly1_A  TM=8.273E-01  e=2.404E-16  Saccharomyces cerevisiae S288C
  5o43-assembly1_A  TM=8.399E-01  e=3.760E-13  Homo sapiens
  6emm-assembly1_A  TM=8.786E-01  e=1.448E-12  Homo sapiens

Solvent-accessible surface area (backbone atoms only — not comparable to full-atom values): 24955 Å² total; per-residue (Å²): 119,81,78,74,48,88,82,55,68,58,45,69,48,76,29,79,67,50,69,72,53,51,60,59,26,72,79,31,65,88,32,45,40,80,40,76,35,52,63,68,36,65,68,40,39,49,50,46,49,50,51,35,34,72,72,51,70,51,44,54,65,46,78,49,69,74,67,62,68,52,55,70,34,58,71,68,74,54,55,64,69,47,46,50,50,32,37,40,48,43,36,50,16,49,53,50,42,47,37,69,39,41,75,45,23,45,61,78,52,13,36,36,38,34,60,47,47,67,45,35,80,43,66,49,55,26,34,52,61,29,25,40,36,34,31,31,48,46,53,47,26,41,30,45,35,61,64,37,77,46,30,42,20,32,27,33,23,61,68,67,40,66,43,71,65,49,56,52,52,69,66,41,85,53,51,45,69,67,58,41,52,50,52,47,48,30,54,76,68,67,61,42,34,55,63,53,58,40,49,46,31,53,37,50,34,67,68,71,45,76,53,77,91,42,51,33,35,74,42,47,30,55,66,50,51,59,63,66,74,52,59,73,80,128,118,80,78,74,48,88,81,53,70,56,45,72,49,76,29,79,67,51,67,72,54,51,60,58,25,71,80,32,67,86,31,45,41,80,41,76,35,52,65,67,35,67,69,40,39,49,49,45,47,48,49,36,32,72,73,50,70,51,44,54,66,46,78,49,67,75,67,62,66,52,54,68,34,60,72,68,75,56,55,65,71,48,46,52,50,32,37,40,48,43,37,50,16,49,52,50,40,48,37,70,40,42,76,44,22,46,61,78,53,14,37,37,38,34,61,46,47,67,45,35,80,44,68,49,54,27,35,55,60,30,25,39,34,35,32,30,49,47,51,48,26,41,31,44,35,61,64,38,76,44,31,42,21,32,27,34,23,60,67,67,40,66,43,73,63,50,56,52,51,69,67,42,85,54,50,45,69,68,58,40,51,51,53,49,49,30,55,76,68,66,61,42,35,55,64,51,58,40,48,47,30,54,36,51,34,67,68,71,45,75,52,75,91,42,50,32,35,76,42,46,32,54,64,49,55,60,63,66,76,46,60,73,78,126

InterPro domains:
  IPR002347 Short-chain dehydrogenase/reductase SDR [PF00106] (10-172)
  IPR036291 NAD(P)-binding domain superfamily [SSF51735] (10-221)